Protein AF-A0A8H5C3G4-F1 (afdb_monomer_lite)

Foldseek 3Di:
DDDDPDPDDPDVLDDDDDPQDPLVVLLVCLVVLNQVSVSSLLVVCQVPNDLVSVVSLLVLLVVLLVCQPPPPDDPSSLVSNLSSLLSLLVSLVRQLPDVVSVVSVLVSCLVSVVSNLSNLCSLQPVLPPDPDDPVSPLSSLVSPLSSLSSLLSSLVSDVSNVLSLLVDLSSLLSLLCLLLDDDPNARDWNSPVQDDPDLLDADDTSSLVSNLSSCVNHVLSNLVVQVVQPNHHLLSSLVSLLRQLVCQLAVCVDPVRVPHDRLRHHLVSLLSSLSSLLSNLVNDVVSLVSNVVVLVLLSSLVSLLSNLVSLLVVLVVDDPVSLLSSLLSLLSSLVSLLSSVVSLVSCVVPPPSPVSVVSSLVSNLSSLLSSLVSDALLSLQPPDPPRSLSSLVSVLVCCVVVLVDLVRLVSSVVSVVVSVVNHDPCCVRDPPDDPVSVSVVVSVVSSVVSVVCSPPVVVVVVVVVPPDDPDD

Sequence (472 aa):
MSRSSGTTVNDPLFPRKYRMKPLEEVIRGVYRWSIDHIRELTARMRVSYSPDKLDPLMWVLDEGTKIIGLKEARSEQLDAGRAVFTLICYFSSWCFSSDAQRETVERRLISSLDSILDWAEYLAWNSTDGSTGTENNSQHSDDVGTVCMGLFQLSTRSESFAAAAALSDRFLKLSLFFWLATVGGRPLIYPSIMRHWDPTSDCMDPTTVLFGLMVPLAPSKIVELIHEGSLCLPEEFVRRTIDRMKAFGRLKSLPHLTHYPEETVENENLKCIAYTTKALMRADRELCYLFSTAQAPELFMRVLVAVNTRVMQAAQSKGQAQKGHMVDLMGSNLDAAVCVMDMINLTCDFRPVLHTCKVLQAGVLQLAGNFLSTSTPSHVLKGNDNDINSALVIIMGVLTDHSLFPKVLRPLCHEMERHIAGLPSLSQVLGPNSEEKKRLGASFRTWKAFSRYLDNTRRVSVCDNLKVSPTV

Structure (mmCIF, N/CA/C/O backbone):
data_AF-A0A8H5C3G4-F1
#
_entry.id   AF-A0A8H5C3G4-F1
#
loop_
_atom_site.group_PDB
_atom_site.id
_atom_site.type_symbol
_atom_site.label_atom_id
_atom_site.label_alt_id
_atom_site.label_comp_id
_atom_site.label_asym_id
_atom_site.label_entity_id
_atom_site.label_seq_id
_atom_site.pdbx_PDB_ins_code
_atom_site.Cartn_x
_atom_site.Cartn_y
_atom_site.Cartn_z
_atom_site.occupancy
_atom_site.B_iso_or_equiv
_atom_site.auth_seq_id
_atom_site.auth_comp_id
_atom_site.auth_asym_id
_atom_site.auth_atom_id
_atom_site.pdbx_PDB_model_num
ATOM 1 N N . MET A 1 1 ? 37.351 2.781 14.832 1.00 32.53 1 MET A N 1
ATOM 2 C CA . MET A 1 1 ? 37.730 1.822 13.771 1.00 32.53 1 MET A CA 1
ATOM 3 C C . MET A 1 1 ? 37.267 0.430 14.181 1.00 32.53 1 MET A C 1
ATOM 5 O O . MET A 1 1 ? 38.018 -0.311 14.798 1.00 32.53 1 MET A O 1
ATOM 9 N N . SER A 1 2 ? 36.006 0.102 13.909 1.00 25.34 2 SER A N 1
ATOM 10 C CA . SER A 1 2 ? 35.419 -1.219 14.146 1.00 25.34 2 SER A CA 1
ATOM 11 C C . SER A 1 2 ? 35.275 -1.922 12.798 1.00 25.34 2 SER A C 1
ATOM 13 O O . SER A 1 2 ? 34.639 -1.411 11.880 1.00 25.34 2 SER A O 1
ATOM 15 N N . ARG A 1 3 ? 35.932 -3.075 12.652 1.00 24.61 3 ARG A N 1
ATOM 16 C CA . ARG A 1 3 ? 35.806 -3.936 11.473 1.00 24.61 3 ARG A CA 1
ATOM 17 C C . ARG A 1 3 ? 34.405 -4.543 11.472 1.00 24.61 3 ARG A C 1
ATOM 19 O O . ARG A 1 3 ? 34.098 -5.352 12.341 1.00 24.61 3 ARG A O 1
ATOM 26 N N . SER A 1 4 ? 33.580 -4.170 10.498 1.00 25.20 4 SER A N 1
ATOM 27 C CA . SER A 1 4 ? 32.360 -4.904 10.176 1.00 25.20 4 SER A CA 1
ATOM 28 C C . SER A 1 4 ? 32.755 -6.280 9.640 1.00 25.20 4 SER A C 1
ATOM 30 O O . SER A 1 4 ? 33.338 -6.400 8.560 1.00 25.20 4 SER A O 1
ATOM 32 N N . SER A 1 5 ? 32.472 -7.321 10.413 1.00 25.89 5 SER A N 1
ATOM 33 C CA . SER A 1 5 ? 32.521 -8.708 9.967 1.00 25.89 5 SER A CA 1
ATOM 34 C C . SER A 1 5 ? 31.496 -8.901 8.849 1.00 25.89 5 SER A C 1
ATOM 36 O O . SER A 1 5 ? 30.301 -9.013 9.110 1.00 25.89 5 SER A O 1
ATOM 38 N N . GLY A 1 6 ? 31.964 -8.893 7.600 1.00 26.50 6 GLY A N 1
ATOM 39 C CA . GLY A 1 6 ? 31.148 -9.230 6.441 1.00 26.50 6 GLY A CA 1
ATOM 40 C C . GLY A 1 6 ? 30.734 -10.694 6.515 1.00 26.50 6 GLY A C 1
ATOM 41 O O . GLY A 1 6 ? 31.513 -11.589 6.189 1.00 26.50 6 GLY A O 1
ATOM 42 N N . THR A 1 7 ? 29.504 -10.941 6.951 1.00 27.88 7 THR A N 1
ATOM 43 C CA . THR A 1 7 ? 28.809 -12.203 6.719 1.00 27.88 7 THR A CA 1
ATOM 44 C C . THR A 1 7 ? 28.636 -12.350 5.215 1.00 27.88 7 THR A C 1
ATOM 46 O O . THR A 1 7 ? 27.894 -11.618 4.565 1.00 27.88 7 THR A O 1
ATOM 49 N N . THR A 1 8 ? 29.392 -13.276 4.636 1.00 31.16 8 THR A N 1
ATOM 50 C CA . THR A 1 8 ? 29.256 -13.609 3.226 1.00 31.16 8 THR A CA 1
ATOM 51 C C . THR A 1 8 ? 28.034 -14.496 3.047 1.00 31.16 8 THR A C 1
ATOM 53 O O . THR A 1 8 ? 28.088 -15.703 3.258 1.00 31.16 8 THR A O 1
ATOM 56 N N . VAL A 1 9 ? 26.919 -13.880 2.666 1.00 31.48 9 VAL A N 1
ATOM 57 C CA . VAL A 1 9 ? 25.774 -14.603 2.115 1.00 31.48 9 VAL A CA 1
ATOM 58 C C . VAL A 1 9 ? 26.232 -15.199 0.781 1.00 31.48 9 VAL A C 1
ATOM 60 O O . VAL A 1 9 ? 26.696 -14.472 -0.098 1.00 31.48 9 VAL A O 1
ATOM 63 N N . ASN A 1 10 ? 26.183 -16.526 0.656 1.00 32.72 10 ASN A N 1
ATOM 64 C CA . ASN A 1 10 ? 26.317 -17.201 -0.632 1.00 32.72 10 ASN A CA 1
ATOM 65 C C . ASN A 1 10 ? 25.067 -16.865 -1.447 1.00 32.72 10 ASN A C 1
ATOM 67 O O . ASN A 1 10 ? 24.034 -17.506 -1.289 1.00 32.72 10 ASN A O 1
ATOM 71 N N . ASP A 1 11 ? 25.161 -15.821 -2.262 1.00 42.44 11 ASP A N 1
ATOM 72 C CA . ASP A 1 11 ? 24.124 -15.457 -3.215 1.00 42.44 11 ASP A CA 1
ATOM 73 C C . ASP A 1 11 ? 24.263 -16.375 -4.450 1.00 42.44 11 ASP A C 1
ATOM 75 O O . ASP A 1 11 ? 25.300 -16.318 -5.126 1.00 42.44 11 ASP A O 1
ATOM 79 N N . PRO A 1 12 ? 23.285 -17.257 -4.738 1.00 41.47 12 PRO A N 1
ATOM 80 C CA . PRO A 1 12 ? 23.342 -18.188 -5.868 1.00 41.47 12 PRO A CA 1
ATOM 81 C C . PRO A 1 12 ? 23.429 -17.485 -7.233 1.00 41.47 12 PRO A C 1
ATOM 83 O O . PRO A 1 12 ? 23.732 -18.135 -8.231 1.00 41.47 12 PRO A O 1
ATOM 86 N N . LEU A 1 13 ? 23.237 -16.163 -7.287 1.00 44.22 13 LEU A N 1
ATOM 87 C CA . LEU A 1 13 ? 23.390 -15.360 -8.498 1.00 44.22 13 LEU A CA 1
ATOM 88 C C . LEU A 1 13 ? 24.847 -14.961 -8.818 1.00 44.22 13 LEU A C 1
ATOM 90 O O . LEU A 1 13 ? 25.093 -14.442 -9.908 1.00 44.22 13 LEU A O 1
ATOM 94 N N . PHE A 1 14 ? 25.830 -15.198 -7.929 1.00 52.25 14 PHE A N 1
ATOM 95 C CA . PHE A 1 14 ? 27.191 -14.651 -8.093 1.00 52.25 14 PHE A CA 1
ATOM 96 C C . PHE A 1 14 ? 28.327 -15.620 -7.683 1.00 52.25 14 PHE A C 1
ATOM 98 O O . PHE A 1 14 ? 28.771 -15.620 -6.530 1.00 52.25 14 PHE A O 1
ATOM 105 N N . PRO A 1 15 ? 28.889 -16.421 -8.613 1.00 46.81 15 PRO A N 1
ATOM 106 C CA . PRO A 1 15 ? 30.040 -17.272 -8.313 1.00 46.81 15 PRO A CA 1
ATOM 107 C C . PRO A 1 15 ? 31.342 -16.474 -8.087 1.00 46.81 15 PRO A C 1
ATOM 109 O O . PRO A 1 15 ? 31.642 -15.482 -8.749 1.00 46.81 15 PRO A O 1
ATOM 112 N N . ARG A 1 16 ? 32.156 -16.948 -7.132 1.00 45.09 16 ARG A N 1
ATOM 113 C CA . ARG A 1 16 ? 33.253 -16.217 -6.459 1.00 45.09 16 ARG A CA 1
ATOM 114 C C . ARG A 1 16 ? 34.552 -15.946 -7.243 1.00 45.09 16 ARG A C 1
ATOM 116 O O . ARG A 1 16 ? 35.503 -15.467 -6.630 1.00 45.09 16 ARG A O 1
ATOM 123 N N . LYS A 1 17 ? 34.664 -16.210 -8.549 1.00 47.72 17 LYS A N 1
ATOM 124 C CA . LYS A 1 17 ? 35.907 -15.921 -9.306 1.00 47.72 17 LYS A CA 1
ATOM 125 C C . LYS A 1 17 ? 35.638 -15.597 -10.778 1.00 47.72 17 LYS A C 1
ATOM 127 O O . LYS A 1 17 ? 35.700 -16.484 -11.620 1.00 47.72 17 LYS A O 1
ATOM 132 N N . TYR A 1 18 ? 35.439 -14.319 -11.091 1.00 54.12 18 TYR A N 1
ATOM 133 C CA . TYR A 1 18 ? 35.535 -13.807 -12.461 1.00 54.12 18 TYR A CA 1
ATOM 134 C C . TYR A 1 18 ? 36.846 -13.033 -12.637 1.00 54.12 18 TYR A C 1
ATOM 136 O O . TYR A 1 18 ? 37.191 -12.192 -11.806 1.00 54.12 18 TYR A O 1
ATOM 144 N N . ARG A 1 19 ? 37.587 -13.299 -13.724 1.00 61.09 19 ARG A N 1
ATOM 145 C CA . ARG A 1 19 ? 38.576 -12.332 -14.227 1.00 61.09 19 ARG A CA 1
ATOM 146 C C . ARG A 1 19 ? 37.783 -11.102 -14.665 1.00 61.09 19 ARG A C 1
ATOM 148 O O . ARG A 1 19 ? 36.973 -11.219 -15.576 1.00 61.09 19 ARG A O 1
ATOM 155 N N . MET A 1 20 ? 37.983 -9.964 -14.001 1.00 72.44 20 MET A N 1
ATOM 156 C CA . MET A 1 20 ? 37.251 -8.740 -14.331 1.00 72.44 20 MET A CA 1
ATOM 157 C C . MET A 1 20 ? 37.596 -8.291 -15.754 1.00 72.44 20 MET A C 1
ATOM 159 O O . MET A 1 20 ? 38.745 -7.947 -16.031 1.00 72.44 20 MET A O 1
ATOM 163 N N . LYS A 1 21 ? 36.602 -8.289 -16.648 1.00 84.00 21 LYS A N 1
ATOM 164 C CA . LYS A 1 21 ? 36.733 -7.751 -18.011 1.00 84.00 21 LYS A CA 1
ATOM 165 C C . LYS A 1 21 ? 36.918 -6.217 -17.995 1.00 84.00 21 LYS A C 1
ATOM 167 O O . LYS A 1 21 ? 36.548 -5.568 -17.012 1.00 84.00 21 LYS A O 1
ATOM 172 N N . PRO A 1 22 ? 37.448 -5.568 -19.038 1.00 91.25 22 PRO A N 1
ATOM 173 C CA . PRO A 1 22 ? 37.354 -4.110 -19.170 1.00 91.25 22 PRO A CA 1
ATOM 174 C C . PRO A 1 22 ? 35.890 -3.640 -19.109 1.00 91.25 22 PRO A C 1
ATOM 176 O O . PRO A 1 22 ? 35.000 -4.334 -19.603 1.00 91.25 22 PRO A O 1
ATOM 179 N N . LEU A 1 23 ? 35.608 -2.490 -18.485 1.00 87.88 23 LEU A N 1
ATOM 180 C CA . LEU A 1 23 ? 34.224 -2.012 -18.320 1.00 87.88 23 LEU A CA 1
ATOM 181 C C . LEU A 1 23 ? 33.543 -1.786 -19.678 1.00 87.88 23 LEU A C 1
ATOM 183 O O . LEU A 1 23 ? 32.371 -2.104 -19.839 1.00 87.88 23 LEU A O 1
ATOM 187 N N . GLU A 1 24 ? 34.293 -1.324 -20.670 1.00 92.06 24 GLU A N 1
ATOM 188 C CA . GLU A 1 24 ? 33.834 -1.086 -22.037 1.00 92.06 24 GLU A CA 1
ATOM 189 C C . GLU A 1 24 ? 33.456 -2.390 -22.756 1.00 92.06 24 GLU A C 1
ATOM 191 O O . GLU A 1 24 ? 32.573 -2.409 -23.614 1.00 92.06 24 GLU A O 1
ATOM 196 N N . GLU A 1 25 ? 34.118 -3.505 -22.431 1.00 93.94 25 GLU A N 1
ATOM 197 C CA . GLU A 1 25 ? 33.727 -4.829 -22.924 1.00 93.94 25 GLU A CA 1
ATOM 198 C C . GLU A 1 25 ? 32.403 -5.266 -22.299 1.00 93.94 25 GLU A C 1
ATOM 200 O O . GLU A 1 25 ? 31.503 -5.693 -23.021 1.00 93.94 25 GLU A O 1
ATOM 205 N N . VAL A 1 26 ? 32.258 -5.077 -20.984 1.00 92.31 26 VAL A N 1
ATOM 206 C CA . VAL A 1 26 ? 31.018 -5.389 -20.264 1.00 92.31 26 VAL A CA 1
ATOM 207 C C . VAL A 1 26 ? 29.849 -4.581 -20.819 1.00 92.31 26 VAL A C 1
ATOM 209 O O . VAL A 1 26 ? 28.837 -5.160 -21.201 1.00 92.31 26 VAL A O 1
ATOM 212 N N . ILE A 1 27 ? 30.008 -3.264 -20.960 1.00 93.25 27 ILE A N 1
ATOM 213 C CA . ILE A 1 27 ? 28.975 -2.373 -21.501 1.00 93.25 27 ILE A CA 1
ATOM 214 C C . ILE A 1 27 ? 28.571 -2.785 -22.926 1.00 93.25 27 ILE A C 1
ATOM 216 O O . ILE A 1 27 ? 27.384 -2.917 -23.214 1.00 93.25 27 ILE A O 1
ATOM 220 N N . ARG A 1 28 ? 29.533 -3.068 -23.818 1.00 94.31 28 ARG A N 1
ATOM 221 C CA . ARG A 1 28 ? 29.223 -3.565 -25.175 1.00 94.31 28 ARG A CA 1
ATOM 222 C C . ARG A 1 28 ? 28.497 -4.909 -25.159 1.00 94.31 28 ARG A C 1
ATOM 224 O O . ARG A 1 28 ? 27.674 -5.155 -26.035 1.00 94.31 28 ARG A O 1
ATOM 231 N N . GLY A 1 29 ? 28.806 -5.774 -24.196 1.00 92.94 29 GLY A N 1
ATOM 232 C CA . GLY A 1 29 ? 28.099 -7.034 -23.991 1.00 92.94 29 GLY A CA 1
ATOM 233 C C . GLY A 1 29 ? 26.641 -6.833 -23.572 1.00 92.94 29 GLY A C 1
ATOM 234 O O . GLY A 1 29 ? 25.768 -7.532 -24.083 1.00 92.94 29 GLY A O 1
ATOM 235 N N . VAL A 1 30 ? 26.363 -5.843 -22.716 1.00 92.56 30 VAL A N 1
ATOM 236 C CA . VAL A 1 30 ? 24.992 -5.468 -22.320 1.00 92.56 30 VAL A CA 1
ATOM 237 C C . VAL A 1 30 ? 24.184 -4.978 -23.522 1.00 92.56 30 VAL A C 1
ATOM 239 O O . VAL A 1 30 ? 23.095 -5.490 -23.760 1.00 92.56 30 VAL A O 1
ATOM 242 N N . TYR A 1 31 ? 24.758 -4.112 -24.366 1.00 93.44 31 TYR A N 1
ATOM 243 C CA . TYR A 1 31 ? 24.132 -3.676 -25.627 1.00 93.44 31 TYR A CA 1
ATOM 244 C C . TYR A 1 31 ? 23.891 -4.812 -26.642 1.00 93.44 31 TYR A C 1
ATOM 246 O O . TYR A 1 31 ? 23.221 -4.633 -27.656 1.00 93.44 31 TYR A O 1
ATOM 254 N N . ARG A 1 32 ? 24.448 -6.000 -26.393 1.00 92.19 32 ARG A N 1
ATOM 255 C CA . ARG A 1 32 ? 24.221 -7.221 -27.176 1.00 92.19 32 ARG A CA 1
ATOM 256 C C . ARG A 1 32 ? 23.333 -8.227 -26.447 1.00 92.19 32 ARG A C 1
ATOM 258 O O . ARG A 1 32 ? 23.348 -9.395 -26.818 1.00 92.19 32 ARG A O 1
ATOM 265 N N . TRP A 1 33 ? 22.590 -7.796 -25.426 1.00 90.31 33 TRP A N 1
ATOM 266 C CA . TRP A 1 33 ? 21.663 -8.635 -24.657 1.00 90.31 33 TRP A CA 1
ATOM 267 C C . TRP A 1 33 ? 22.334 -9.782 -23.888 1.00 90.31 33 TRP A C 1
ATOM 269 O O . TRP A 1 33 ? 21.699 -10.773 -23.544 1.00 90.31 33 TRP A O 1
ATOM 279 N N . SER A 1 34 ? 23.633 -9.686 -23.598 1.00 92.75 34 SER A N 1
ATOM 280 C CA . SER A 1 34 ? 24.336 -10.776 -22.925 1.00 92.75 34 SER A CA 1
ATOM 281 C C . SER A 1 34 ? 24.089 -10.770 -21.414 1.00 92.75 34 SER A C 1
ATOM 283 O O . SER A 1 34 ? 24.581 -9.895 -20.699 1.00 92.75 34 SER A O 1
ATOM 285 N N . ILE A 1 35 ? 23.394 -11.801 -20.920 1.00 88.50 35 ILE A N 1
ATOM 286 C CA . ILE A 1 35 ? 23.049 -11.983 -19.498 1.00 88.50 35 ILE A CA 1
ATOM 287 C C . ILE A 1 35 ? 24.288 -11.971 -18.595 1.00 88.50 35 ILE A C 1
ATOM 289 O O . ILE A 1 35 ? 24.273 -11.337 -17.541 1.00 88.50 35 ILE A O 1
ATOM 293 N N . ASP A 1 36 ? 25.379 -12.622 -19.001 1.00 89.50 36 ASP A N 1
ATOM 294 C CA . ASP A 1 36 ? 26.609 -12.650 -18.201 1.00 89.50 36 ASP A CA 1
ATOM 295 C C . ASP A 1 36 ? 27.210 -11.253 -18.030 1.00 89.50 36 ASP A C 1
ATOM 297 O O . ASP A 1 36 ? 27.649 -10.890 -16.938 1.00 89.50 36 ASP A O 1
ATOM 301 N N . HIS A 1 37 ? 27.175 -10.435 -19.085 1.00 92.81 37 HIS A N 1
ATOM 302 C CA . HIS A 1 37 ? 27.647 -9.055 -19.012 1.00 92.81 37 HIS A CA 1
ATOM 303 C C . HIS A 1 37 ? 26.687 -8.166 -18.212 1.00 92.81 37 HIS A C 1
ATOM 305 O O . HIS A 1 37 ? 27.154 -7.295 -17.485 1.00 92.81 37 HIS A O 1
ATOM 311 N N . ILE A 1 38 ? 25.373 -8.412 -18.275 1.00 90.69 38 ILE A N 1
ATOM 312 C CA . ILE A 1 38 ? 24.379 -7.740 -17.421 1.00 90.69 38 ILE A CA 1
ATOM 313 C C . ILE A 1 38 ? 24.671 -8.037 -15.943 1.00 90.69 38 ILE A C 1
ATOM 315 O O . ILE A 1 38 ? 24.836 -7.111 -15.149 1.00 90.69 38 ILE A O 1
ATOM 319 N N . ARG A 1 39 ? 24.835 -9.315 -15.578 1.00 88.38 39 ARG A N 1
ATOM 320 C CA . ARG A 1 39 ? 25.177 -9.740 -14.208 1.00 88.38 39 ARG A CA 1
ATOM 321 C C . ARG A 1 39 ? 26.495 -9.131 -13.732 1.00 88.38 39 ARG A C 1
ATOM 323 O O . ARG A 1 39 ? 26.582 -8.647 -12.602 1.00 88.38 39 ARG A O 1
ATOM 330 N N . GLU A 1 40 ? 27.517 -9.130 -14.588 1.00 89.38 40 GLU A N 1
ATOM 331 C CA . GLU A 1 40 ? 28.815 -8.531 -14.276 1.00 89.38 40 GLU A CA 1
ATOM 332 C C . GLU A 1 40 ? 28.719 -7.008 -14.094 1.00 89.38 40 GLU A C 1
ATOM 334 O O . GLU A 1 40 ? 29.302 -6.472 -13.146 1.00 89.38 40 GLU A O 1
ATOM 339 N N . LEU A 1 41 ? 27.962 -6.304 -14.946 1.00 89.00 41 LEU A N 1
ATOM 340 C CA . LEU A 1 41 ? 27.734 -4.865 -14.811 1.00 89.00 41 LEU A CA 1
ATOM 341 C C . LEU A 1 41 ? 27.049 -4.552 -13.482 1.00 89.00 41 LEU A C 1
ATOM 343 O O . LEU A 1 41 ? 27.514 -3.681 -12.747 1.00 89.00 41 LEU A O 1
ATOM 347 N N . THR A 1 42 ? 26.018 -5.311 -13.113 1.00 85.06 42 THR A N 1
ATOM 348 C CA . THR A 1 42 ? 25.322 -5.117 -11.839 1.00 85.06 42 THR A CA 1
ATOM 349 C C . THR A 1 42 ? 26.222 -5.368 -10.634 1.00 85.06 42 THR A C 1
ATOM 351 O O . THR A 1 42 ? 26.236 -4.560 -9.702 1.00 85.06 42 THR A O 1
ATOM 354 N N . ALA A 1 43 ? 27.038 -6.427 -10.657 1.00 84.06 43 ALA A N 1
ATOM 355 C CA . ALA A 1 43 ? 28.008 -6.680 -9.593 1.00 84.06 43 ALA A CA 1
ATOM 356 C C . ALA A 1 43 ? 28.973 -5.492 -9.413 1.00 84.06 43 ALA A C 1
ATOM 358 O O . ALA A 1 43 ? 29.284 -5.104 -8.285 1.00 84.06 43 ALA A O 1
ATOM 359 N N . ARG A 1 44 ? 29.400 -4.857 -10.515 1.00 86.06 44 ARG A N 1
ATOM 360 C CA . ARG A 1 44 ? 30.242 -3.648 -10.474 1.00 86.06 44 ARG A CA 1
ATOM 361 C C . ARG A 1 44 ? 29.499 -2.428 -9.946 1.00 86.06 44 ARG A C 1
ATOM 363 O O . ARG A 1 44 ? 30.100 -1.661 -9.194 1.00 86.06 44 ARG A O 1
ATOM 370 N N . MET A 1 45 ? 28.233 -2.243 -10.322 1.00 82.69 45 MET A N 1
ATOM 371 C CA . MET A 1 45 ? 27.397 -1.136 -9.840 1.00 82.69 45 MET A CA 1
ATOM 372 C C . MET A 1 45 ? 27.174 -1.202 -8.330 1.00 82.69 45 MET A C 1
ATOM 374 O O . MET A 1 45 ? 27.240 -0.170 -7.671 1.00 82.69 45 MET A O 1
ATOM 378 N N . ARG A 1 46 ? 27.008 -2.408 -7.772 1.00 78.25 46 ARG A N 1
ATOM 379 C CA . ARG A 1 46 ? 26.878 -2.622 -6.322 1.00 78.25 46 ARG A CA 1
ATOM 380 C C . ARG A 1 46 ? 28.128 -2.202 -5.541 1.00 78.25 46 ARG A C 1
ATOM 382 O O . ARG A 1 46 ? 28.016 -1.750 -4.407 1.00 78.25 46 ARG A O 1
ATOM 389 N N . VAL A 1 47 ? 29.314 -2.367 -6.130 1.00 80.81 47 VAL A N 1
ATOM 390 C CA . VAL A 1 47 ? 30.594 -1.980 -5.506 1.00 80.81 47 VAL A CA 1
ATOM 391 C C . VAL A 1 47 ? 30.915 -0.504 -5.745 1.00 80.81 47 VAL A C 1
ATOM 393 O O . VAL A 1 47 ? 31.448 0.168 -4.868 1.00 80.81 47 VAL A O 1
ATOM 396 N N . SER A 1 48 ? 30.622 -0.001 -6.945 1.00 79.56 48 SER A N 1
ATOM 397 C CA . SER A 1 48 ? 30.928 1.365 -7.366 1.00 79.56 48 SER A CA 1
ATOM 398 C C . SER A 1 48 ? 29.862 1.855 -8.342 1.00 79.56 48 SER A C 1
ATOM 400 O O . SER A 1 48 ? 29.882 1.525 -9.532 1.00 79.56 48 SER A O 1
ATOM 402 N N . TYR A 1 49 ? 28.920 2.652 -7.852 1.00 78.81 49 TYR A N 1
ATOM 403 C CA . TYR A 1 49 ? 27.907 3.236 -8.718 1.00 78.81 49 TYR A CA 1
ATOM 404 C C . TYR A 1 49 ? 28.489 4.383 -9.563 1.00 78.81 49 TYR A C 1
ATOM 406 O O . TYR A 1 49 ? 29.279 5.193 -9.077 1.00 78.81 49 TYR A O 1
ATOM 414 N N . SER A 1 50 ? 28.090 4.444 -10.834 1.00 78.25 50 SER A N 1
ATOM 415 C CA . SER A 1 50 ? 28.264 5.609 -11.705 1.00 78.25 50 SER A CA 1
ATOM 416 C C . SER A 1 50 ? 27.110 5.673 -12.717 1.00 78.25 50 SER A C 1
ATOM 418 O O . SER A 1 50 ? 26.659 4.610 -13.156 1.00 78.25 50 SER A O 1
ATOM 420 N N . PRO A 1 51 ? 26.652 6.875 -13.118 1.00 76.56 51 PRO A N 1
ATOM 421 C CA . PRO A 1 51 ? 25.582 7.030 -14.110 1.00 76.56 51 PRO A CA 1
ATOM 422 C C . PRO A 1 51 ? 25.830 6.264 -15.418 1.00 76.56 51 PRO A C 1
ATOM 424 O O . PRO A 1 51 ? 24.928 5.594 -15.909 1.00 76.56 51 PRO A O 1
ATOM 427 N N . ASP A 1 52 ? 27.074 6.229 -15.905 1.00 80.50 52 ASP A N 1
ATOM 428 C CA . ASP A 1 52 ? 27.449 5.526 -17.147 1.00 80.50 52 ASP A CA 1
ATOM 429 C C . ASP A 1 52 ? 27.190 4.010 -17.120 1.00 80.50 52 ASP A C 1
ATOM 431 O O . ASP A 1 52 ? 27.166 3.354 -18.159 1.00 80.50 52 ASP A O 1
ATOM 435 N N . LYS A 1 53 ? 27.026 3.421 -15.928 1.00 85.75 53 LYS A N 1
ATOM 436 C CA . LYS A 1 53 ? 26.691 2.000 -15.769 1.00 85.75 53 LYS A CA 1
ATOM 437 C C . LYS A 1 53 ? 25.178 1.761 -15.759 1.00 85.75 53 LYS A C 1
ATOM 439 O O . LYS A 1 53 ? 24.760 0.629 -15.972 1.00 85.75 53 LYS A O 1
ATOM 444 N N . LEU A 1 54 ? 24.372 2.795 -15.506 1.00 86.25 54 LEU A N 1
ATOM 445 C CA . LEU A 1 54 ? 22.911 2.720 -15.534 1.00 86.25 54 LEU A CA 1
ATOM 446 C C . LEU A 1 54 ? 22.382 2.795 -16.966 1.00 86.25 54 LEU A C 1
ATOM 448 O O . LEU A 1 54 ? 21.503 2.017 -17.321 1.00 86.25 54 LEU A O 1
ATOM 452 N N . ASP A 1 55 ? 22.951 3.673 -17.794 1.00 88.19 55 ASP A N 1
ATOM 453 C CA . ASP A 1 55 ? 22.485 3.905 -19.167 1.00 88.19 55 ASP A CA 1
ATOM 454 C C . ASP A 1 55 ? 22.392 2.612 -20.017 1.00 88.19 55 ASP A C 1
ATOM 456 O O . ASP A 1 55 ? 21.361 2.414 -20.660 1.00 88.19 55 ASP A O 1
ATOM 460 N N . PRO A 1 56 ? 23.353 1.662 -19.975 1.00 90.75 56 PRO A N 1
ATOM 461 C CA . PRO A 1 56 ? 23.222 0.389 -20.691 1.00 90.75 56 PRO A CA 1
ATOM 462 C C . PRO A 1 56 ? 22.064 -0.486 -20.193 1.00 90.75 56 PRO A C 1
ATOM 464 O O . PRO A 1 56 ? 21.479 -1.222 -20.979 1.00 90.75 56 PRO A O 1
ATOM 467 N N . LEU A 1 57 ? 21.725 -0.425 -18.899 1.00 89.94 57 LEU A N 1
ATOM 468 C CA . LEU A 1 57 ? 20.589 -1.165 -18.341 1.00 89.94 57 LEU A CA 1
ATOM 469 C C . LEU A 1 57 ? 19.260 -0.514 -18.741 1.00 89.94 57 LEU A C 1
ATOM 471 O O . LEU A 1 57 ? 18.332 -1.224 -19.116 1.00 89.94 57 LEU A O 1
ATOM 475 N N . MET A 1 58 ? 19.181 0.821 -18.719 1.00 89.62 58 MET A N 1
ATOM 476 C CA . MET A 1 58 ? 18.003 1.548 -19.214 1.00 89.62 58 MET A CA 1
ATOM 477 C C . MET A 1 58 ? 17.780 1.264 -20.700 1.00 89.62 58 MET A C 1
ATOM 479 O O . MET A 1 58 ? 16.669 0.937 -21.095 1.00 89.62 58 MET A O 1
ATOM 483 N N . TRP A 1 59 ? 18.850 1.233 -21.499 1.00 91.56 59 TRP A N 1
ATOM 484 C CA . TRP A 1 59 ? 18.762 0.852 -22.907 1.00 91.56 59 TRP A CA 1
ATOM 485 C C . TRP A 1 59 ? 18.195 -0.558 -23.113 1.00 91.56 59 TRP A C 1
ATOM 487 O O . TRP A 1 59 ? 17.385 -0.753 -24.012 1.00 91.56 59 TRP A O 1
ATOM 497 N N . VAL A 1 60 ? 18.581 -1.543 -22.290 1.00 89.50 60 VAL A N 1
ATOM 498 C CA . VAL A 1 60 ? 18.014 -2.902 -22.387 1.00 89.50 60 VAL A CA 1
ATOM 499 C C . VAL A 1 60 ? 16.518 -2.897 -22.072 1.00 89.50 60 VAL A C 1
ATOM 501 O O . VAL A 1 60 ? 15.766 -3.600 -22.743 1.00 89.50 60 VAL A O 1
ATOM 504 N N . LEU A 1 61 ? 16.064 -2.107 -21.094 1.00 87.06 61 LEU A N 1
ATOM 505 C CA . LEU A 1 61 ? 14.627 -1.953 -20.869 1.00 87.06 61 LEU A CA 1
ATOM 506 C C . LEU A 1 61 ? 13.940 -1.322 -22.083 1.00 87.06 61 LEU A C 1
ATOM 508 O O . LEU A 1 61 ? 12.985 -1.906 -22.590 1.00 87.06 61 LEU A O 1
ATOM 512 N N . ASP A 1 62 ? 14.449 -0.181 -22.547 1.00 87.69 62 ASP A N 1
ATOM 513 C CA . ASP A 1 62 ? 13.836 0.658 -23.583 1.00 87.69 62 ASP A CA 1
ATOM 514 C C . ASP A 1 62 ? 13.837 0.011 -24.972 1.00 87.69 62 ASP A C 1
ATOM 516 O O . ASP A 1 62 ? 12.876 0.139 -25.722 1.00 87.69 62 ASP A O 1
ATOM 520 N N . GLU A 1 63 ? 14.896 -0.700 -25.356 1.00 87.56 63 GLU A N 1
ATOM 521 C CA . GLU A 1 63 ? 14.872 -1.511 -26.580 1.00 87.56 63 GLU A CA 1
ATOM 522 C C . GLU A 1 63 ? 14.070 -2.799 -26.386 1.00 87.56 63 GLU A C 1
ATOM 524 O O . GLU A 1 63 ? 13.545 -3.363 -27.345 1.00 87.56 63 GLU A O 1
ATOM 529 N N . GLY A 1 64 ? 13.955 -3.255 -25.140 1.00 78.50 64 GLY A N 1
ATOM 530 C CA . GLY A 1 64 ? 13.184 -4.428 -24.754 1.00 78.50 64 GLY A CA 1
ATOM 531 C C . GLY A 1 64 ? 11.699 -4.268 -25.001 1.00 78.50 64 GLY A C 1
ATOM 532 O O . GLY A 1 64 ? 11.059 -5.191 -25.494 1.00 78.50 64 GLY A O 1
ATOM 533 N N . THR A 1 65 ? 11.160 -3.080 -24.752 1.00 79.81 65 THR A N 1
ATOM 534 C CA . THR A 1 65 ? 9.748 -2.782 -25.025 1.00 79.81 65 THR A CA 1
ATOM 535 C C . THR A 1 65 ? 9.379 -3.002 -26.485 1.00 79.81 65 THR A C 1
ATOM 537 O O . THR A 1 65 ? 8.322 -3.550 -26.784 1.00 79.81 65 THR A O 1
ATOM 540 N N . LYS A 1 66 ? 10.286 -2.670 -27.411 1.00 83.81 66 LYS A N 1
ATOM 541 C CA . LYS A 1 66 ? 10.060 -2.799 -28.857 1.00 83.81 66 LYS A CA 1
ATOM 542 C C . LYS A 1 66 ? 9.944 -4.247 -29.319 1.00 83.81 66 LYS A C 1
ATOM 544 O O . LYS A 1 66 ? 9.451 -4.486 -30.418 1.00 83.81 66 LYS A O 1
ATOM 549 N N . ILE A 1 67 ? 10.427 -5.196 -28.517 1.00 77.62 67 ILE A N 1
ATOM 550 C CA . ILE A 1 67 ? 10.388 -6.628 -28.828 1.00 77.62 67 ILE A CA 1
ATOM 551 C C . ILE A 1 67 ? 9.348 -7.395 -28.003 1.00 77.62 67 ILE A C 1
ATOM 553 O O . ILE A 1 67 ? 9.033 -8.535 -28.346 1.00 77.62 67 ILE A O 1
ATOM 557 N N . ILE A 1 68 ? 8.778 -6.789 -26.954 1.00 75.12 68 ILE A N 1
ATOM 558 C CA . ILE A 1 68 ? 7.690 -7.386 -26.173 1.00 75.12 68 ILE A CA 1
ATOM 559 C C . ILE A 1 68 ? 6.484 -7.651 -27.088 1.00 75.12 68 ILE A C 1
ATOM 561 O O . ILE A 1 68 ? 6.027 -6.781 -27.824 1.00 75.12 68 ILE A O 1
ATOM 565 N N . GLY A 1 69 ? 5.966 -8.882 -27.056 1.00 63.84 69 GLY A N 1
ATOM 566 C CA . GLY A 1 69 ? 4.801 -9.291 -27.852 1.00 63.84 69 GLY A CA 1
ATOM 567 C C . GLY A 1 69 ? 5.095 -9.607 -29.324 1.00 63.84 69 GLY A C 1
ATOM 568 O O . GLY A 1 69 ? 4.200 -10.070 -30.036 1.00 63.84 69 GLY A O 1
ATOM 569 N N . LEU A 1 70 ? 6.336 -9.436 -29.794 1.00 71.62 70 LEU A N 1
ATOM 570 C CA . LEU A 1 70 ? 6.732 -9.905 -31.120 1.00 71.62 70 LEU A CA 1
ATOM 571 C C . LEU A 1 70 ? 6.947 -11.422 -31.103 1.00 71.62 70 LEU A C 1
ATOM 573 O O . LEU A 1 70 ? 7.735 -11.941 -30.315 1.00 71.62 70 LEU A O 1
ATOM 577 N N . LYS A 1 71 ? 6.317 -12.138 -32.044 1.00 62.38 71 LYS A N 1
ATOM 578 C CA . LYS A 1 71 ? 6.525 -13.590 -32.233 1.00 62.38 71 LYS A CA 1
ATOM 579 C C . LYS A 1 71 ? 7.983 -13.965 -32.535 1.00 62.38 71 LYS A C 1
ATOM 581 O O . LYS A 1 71 ? 8.362 -15.115 -32.357 1.00 62.38 71 LYS A O 1
ATOM 586 N N . GLU A 1 72 ? 8.773 -13.008 -33.014 1.00 64.25 72 GLU A N 1
ATOM 587 C CA . GLU A 1 72 ? 10.166 -13.190 -33.439 1.00 64.25 72 GLU A CA 1
ATOM 588 C C . GLU A 1 72 ? 11.191 -12.806 -32.358 1.00 64.25 72 GLU A C 1
ATOM 590 O O . GLU A 1 72 ? 12.397 -12.903 -32.599 1.00 64.25 72 GLU A O 1
ATOM 595 N N . ALA A 1 73 ? 10.746 -12.370 -31.172 1.00 72.00 73 ALA A N 1
ATOM 596 C CA . ALA A 1 73 ? 11.653 -12.043 -30.077 1.00 72.00 73 ALA A CA 1
ATOM 597 C C . ALA A 1 73 ? 12.475 -13.279 -29.680 1.00 72.00 73 ALA A C 1
ATOM 599 O O . ALA A 1 73 ? 11.932 -14.352 -29.404 1.00 72.00 73 ALA A O 1
ATOM 600 N N . ARG A 1 74 ? 13.807 -13.147 -29.650 1.00 77.75 74 ARG A N 1
ATOM 601 C CA . ARG A 1 74 ? 14.678 -14.257 -29.243 1.00 77.75 74 ARG A CA 1
ATOM 602 C C . ARG A 1 74 ? 14.554 -14.468 -27.736 1.00 77.75 74 ARG A C 1
ATOM 604 O O . ARG A 1 74 ? 14.595 -13.494 -26.987 1.00 77.75 74 ARG A O 1
ATOM 611 N N . SER A 1 75 ? 14.508 -15.730 -27.296 1.00 79.56 75 SER A N 1
ATOM 612 C CA . SER A 1 75 ? 14.474 -16.095 -25.864 1.00 79.56 75 SER A CA 1
ATOM 613 C C . SER A 1 75 ? 15.543 -15.357 -25.059 1.00 79.56 75 SER A C 1
ATOM 615 O O . SER A 1 75 ? 15.244 -14.774 -24.028 1.00 79.56 75 SER A O 1
ATOM 617 N N . GLU A 1 76 ? 16.765 -15.271 -25.593 1.00 80.38 76 GLU A N 1
ATOM 618 C CA . GLU A 1 76 ? 17.890 -14.586 -24.944 1.00 80.38 76 GLU A CA 1
ATOM 619 C C . GLU A 1 76 ? 17.614 -13.103 -24.653 1.00 80.38 76 GLU A C 1
ATOM 621 O O . GLU A 1 76 ? 18.049 -12.583 -23.628 1.00 80.38 76 GLU A O 1
ATOM 626 N N . GLN A 1 77 ? 16.883 -12.412 -25.535 1.00 81.12 77 GLN A N 1
ATOM 627 C CA . GLN A 1 77 ? 16.547 -11.000 -25.347 1.00 81.12 77 GLN A CA 1
ATOM 628 C C . GLN A 1 77 ? 15.467 -10.832 -24.274 1.00 81.12 77 GLN A C 1
ATOM 630 O O . GLN A 1 77 ? 15.551 -9.922 -23.450 1.00 81.12 77 GLN A O 1
ATOM 635 N N . LEU A 1 78 ? 14.491 -11.743 -24.242 1.00 81.50 78 LEU A N 1
ATOM 636 C CA . LEU A 1 78 ? 13.457 -11.775 -23.207 1.00 81.50 78 LEU A CA 1
ATOM 637 C C . LEU A 1 78 ? 14.055 -12.094 -21.830 1.00 81.50 78 LEU A C 1
ATOM 639 O O . LEU A 1 78 ? 13.723 -11.428 -20.851 1.00 81.50 78 LEU A O 1
ATOM 643 N N . ASP A 1 79 ? 14.986 -13.046 -21.766 1.00 82.75 79 ASP A N 1
ATOM 644 C CA . ASP A 1 79 ? 15.692 -13.423 -20.539 1.00 82.75 79 ASP A CA 1
ATOM 645 C C . ASP A 1 79 ? 16.578 -12.283 -20.021 1.00 82.75 79 ASP A C 1
ATOM 647 O O . ASP A 1 79 ? 16.613 -12.004 -18.821 1.00 82.75 79 ASP A O 1
ATOM 651 N N . ALA A 1 80 ? 17.271 -11.583 -20.921 1.00 84.44 80 ALA A N 1
ATOM 652 C CA . ALA A 1 80 ? 18.069 -10.414 -20.574 1.00 84.44 80 ALA A CA 1
ATOM 653 C C . ALA A 1 80 ? 17.205 -9.233 -20.106 1.00 84.44 80 ALA A C 1
ATOM 655 O O . ALA A 1 80 ? 17.539 -8.613 -19.097 1.00 84.44 80 ALA A O 1
ATOM 656 N N . GLY A 1 81 ? 16.083 -8.951 -20.772 1.00 84.62 81 GLY A N 1
ATOM 657 C CA . GLY A 1 81 ? 15.143 -7.917 -20.339 1.00 84.62 81 GLY A CA 1
ATOM 658 C C . GLY A 1 81 ? 14.511 -8.228 -18.980 1.00 84.62 81 GLY A C 1
ATOM 659 O O . GLY A 1 81 ? 14.532 -7.382 -18.086 1.00 84.62 81 GLY A O 1
ATOM 660 N N . ARG A 1 82 ? 14.080 -9.480 -18.764 1.00 84.19 82 ARG A N 1
ATOM 661 C CA . ARG A 1 82 ? 13.627 -9.979 -17.455 1.00 84.19 82 ARG A CA 1
ATOM 662 C C . ARG A 1 82 ? 14.707 -9.796 -16.392 1.00 84.19 82 ARG A C 1
ATOM 664 O O . ARG A 1 82 ? 14.424 -9.253 -15.328 1.00 84.19 82 ARG A O 1
ATOM 671 N N . ALA A 1 83 ? 15.946 -10.197 -16.683 1.00 84.50 83 ALA A N 1
ATOM 672 C CA . ALA A 1 83 ? 17.060 -10.031 -15.757 1.00 84.50 83 ALA A CA 1
ATOM 673 C C . ALA A 1 83 ? 17.270 -8.554 -15.401 1.00 84.50 83 ALA A C 1
ATOM 675 O O . ALA A 1 83 ? 17.374 -8.230 -14.223 1.00 84.50 83 ALA A O 1
ATOM 676 N N . VAL A 1 84 ? 17.288 -7.648 -16.383 1.00 85.81 84 VAL A N 1
ATOM 677 C CA . VAL A 1 84 ? 17.439 -6.207 -16.132 1.00 85.81 84 VAL A CA 1
ATOM 678 C C . VAL A 1 84 ? 16.287 -5.653 -15.302 1.00 85.81 84 VAL A C 1
ATOM 680 O O . VAL A 1 84 ? 16.548 -4.934 -14.339 1.00 85.81 84 VAL A O 1
ATOM 683 N N . PHE A 1 85 ? 15.043 -6.029 -15.598 1.00 84.69 85 PHE A N 1
ATOM 684 C CA . PHE A 1 85 ? 13.891 -5.631 -14.794 1.00 84.69 85 PHE A CA 1
ATOM 685 C C . PHE A 1 85 ? 14.050 -6.083 -13.333 1.00 84.69 85 PHE A C 1
ATOM 687 O O . PHE A 1 85 ? 13.985 -5.259 -12.419 1.00 84.69 85 PHE A O 1
ATOM 694 N N . THR A 1 86 ? 14.368 -7.362 -13.097 1.00 81.44 86 THR A N 1
ATOM 695 C CA . THR A 1 86 ? 14.651 -7.886 -11.752 1.00 81.44 86 THR A CA 1
ATOM 696 C C . THR A 1 86 ? 15.782 -7.112 -11.074 1.00 81.44 86 THR A C 1
ATOM 698 O O . THR A 1 86 ? 15.695 -6.790 -9.893 1.00 81.44 86 THR A O 1
ATOM 701 N N . LEU A 1 87 ? 16.843 -6.760 -11.800 1.00 82.12 87 LEU A N 1
ATOM 702 C CA . LEU A 1 87 ? 17.981 -6.020 -11.244 1.00 82.12 87 LEU A CA 1
ATOM 703 C C . LEU A 1 87 ? 17.610 -4.580 -10.874 1.00 82.12 87 LEU A C 1
ATOM 705 O O . LEU A 1 87 ? 18.085 -4.076 -9.856 1.00 82.12 87 LEU A O 1
ATOM 709 N N . ILE A 1 88 ? 16.733 -3.940 -11.649 1.00 77.06 88 ILE A N 1
ATOM 710 C CA . ILE A 1 88 ? 16.204 -2.603 -11.355 1.00 77.06 88 ILE A CA 1
ATOM 711 C C . ILE A 1 88 ? 15.377 -2.610 -10.070 1.00 77.06 88 ILE A C 1
ATOM 713 O O . ILE A 1 88 ? 15.448 -1.649 -9.305 1.00 77.06 88 ILE A O 1
ATOM 717 N N . CYS A 1 89 ? 14.705 -3.724 -9.764 1.00 71.69 89 CYS A N 1
ATOM 718 C CA . CYS A 1 89 ? 14.030 -3.904 -8.482 1.00 71.69 89 CYS A CA 1
ATOM 719 C C . CYS A 1 89 ? 15.024 -3.732 -7.321 1.00 71.69 89 CYS A C 1
ATOM 721 O O . CYS A 1 89 ? 14.781 -2.939 -6.420 1.00 71.69 89 CYS A O 1
ATOM 723 N N . TYR A 1 90 ? 16.194 -4.379 -7.386 1.00 71.88 90 TYR A N 1
ATOM 724 C CA . TYR A 1 90 ? 17.231 -4.315 -6.340 1.00 71.88 90 TYR A CA 1
ATOM 725 C C . TYR A 1 90 ? 18.065 -3.025 -6.338 1.00 71.88 90 TYR A C 1
ATOM 727 O O . TYR A 1 90 ? 18.741 -2.717 -5.348 1.00 71.88 90 TYR A O 1
ATOM 735 N N . PHE A 1 91 ? 18.009 -2.256 -7.424 1.00 69.38 91 PHE A N 1
ATOM 736 C CA . PHE A 1 91 ? 18.806 -1.052 -7.655 1.00 69.38 91 PHE A CA 1
ATOM 737 C C . PHE A 1 91 ? 18.607 0.030 -6.590 1.00 69.38 91 PHE A C 1
ATOM 739 O O . PHE A 1 91 ? 19.538 0.750 -6.214 1.00 69.38 91 PHE A O 1
ATOM 746 N N . SER A 1 92 ? 17.387 0.086 -6.056 1.00 63.50 92 SER A N 1
ATOM 747 C CA . SER A 1 92 ? 16.961 1.013 -5.010 1.00 63.50 92 SER A CA 1
ATOM 748 C C . SER A 1 92 ? 17.796 0.908 -3.722 1.00 63.50 92 SER A C 1
ATOM 750 O O . SER A 1 92 ? 17.989 1.891 -3.008 1.00 63.50 92 SER A O 1
ATOM 752 N N . SER A 1 93 ? 18.363 -0.269 -3.449 1.00 64.69 93 SER A N 1
ATOM 753 C CA . SER A 1 93 ? 19.137 -0.534 -2.235 1.00 64.69 93 SER A CA 1
ATOM 754 C C . SER A 1 93 ? 20.606 -0.096 -2.310 1.00 64.69 93 SER A C 1
ATOM 756 O O . SER A 1 93 ? 21.272 -0.043 -1.277 1.00 64.69 93 SER A O 1
ATOM 758 N N . TRP A 1 94 ? 21.127 0.231 -3.500 1.00 65.38 94 TRP A N 1
ATOM 759 C CA . TRP A 1 94 ? 22.555 0.530 -3.702 1.00 65.38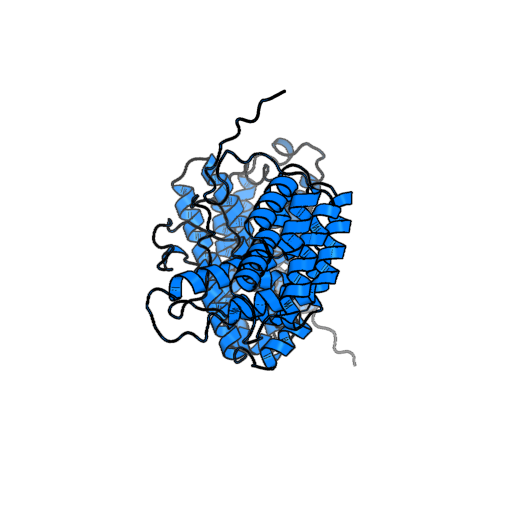 94 TRP A CA 1
ATOM 760 C C . TRP A 1 94 ? 22.812 2.001 -4.046 1.00 65.38 94 TRP A C 1
ATOM 762 O O . TRP A 1 94 ? 23.745 2.610 -3.518 1.00 65.38 94 TRP A O 1
ATOM 772 N N . CYS A 1 95 ? 21.969 2.592 -4.893 1.00 62.72 95 CYS A N 1
ATOM 773 C CA . CYS A 1 95 ? 22.259 3.874 -5.547 1.00 62.72 95 CYS A CA 1
ATOM 774 C C . CYS A 1 95 ? 21.690 5.103 -4.820 1.00 62.72 95 CYS A C 1
ATOM 776 O O . CYS A 1 95 ? 22.103 6.227 -5.092 1.00 62.72 95 CYS A O 1
ATOM 778 N N . PHE A 1 96 ? 20.788 4.904 -3.857 1.00 61.34 96 PHE A N 1
ATOM 779 C CA . PHE A 1 96 ? 20.165 5.984 -3.080 1.00 61.34 96 PHE A CA 1
ATOM 780 C C . PHE A 1 96 ? 21.008 6.437 -1.874 1.00 61.34 96 PHE A C 1
ATOM 782 O O . PHE A 1 96 ? 20.575 7.297 -1.107 1.00 61.34 96 PHE A O 1
ATOM 789 N N . SER A 1 97 ? 22.221 5.894 -1.717 1.00 64.38 97 SER A N 1
ATOM 790 C CA . SER A 1 97 ? 23.130 6.170 -0.594 1.00 64.38 97 SER A CA 1
ATOM 791 C C . SER A 1 97 ? 23.762 7.573 -0.627 1.00 64.38 97 SER A C 1
ATOM 793 O O . SER A 1 97 ? 24.287 8.025 0.386 1.00 64.38 97 SER A O 1
ATOM 795 N N . SER A 1 98 ? 23.727 8.265 -1.773 1.00 71.25 98 SER A N 1
ATOM 796 C CA . SER A 1 98 ? 24.205 9.644 -1.948 1.00 71.25 98 SER A CA 1
ATOM 797 C C . SER A 1 98 ? 23.136 10.487 -2.640 1.00 71.25 98 SER A C 1
ATOM 799 O O . SER A 1 98 ? 22.630 10.092 -3.691 1.00 71.25 98 SER A O 1
ATOM 801 N N . ASP A 1 99 ? 22.827 11.665 -2.093 1.00 72.94 99 ASP A N 1
ATOM 802 C CA . ASP A 1 99 ? 21.762 12.533 -2.618 1.00 72.94 99 ASP A CA 1
ATOM 803 C C . ASP A 1 99 ? 22.038 13.017 -4.056 1.00 72.94 99 ASP A C 1
ATOM 805 O O . ASP A 1 99 ? 21.131 13.057 -4.882 1.00 72.94 99 ASP A O 1
ATOM 809 N N . ALA A 1 100 ? 23.302 13.284 -4.410 1.00 72.94 100 ALA A N 1
ATOM 810 C CA . ALA A 1 100 ? 23.676 13.698 -5.769 1.00 72.94 100 ALA A CA 1
ATOM 811 C C . ALA A 1 100 ? 23.493 12.574 -6.810 1.00 72.94 100 ALA A C 1
ATOM 813 O O . ALA A 1 100 ? 23.166 12.822 -7.972 1.00 72.94 100 ALA A O 1
ATOM 814 N N . GLN A 1 101 ? 23.704 11.320 -6.401 1.00 76.69 101 GLN A N 1
ATOM 815 C CA . GLN A 1 101 ? 23.498 10.153 -7.261 1.00 76.69 101 GLN A CA 1
ATOM 816 C C . GLN A 1 101 ? 22.012 9.818 -7.389 1.00 76.69 101 GLN A C 1
ATOM 818 O O . GLN A 1 101 ? 21.565 9.469 -8.483 1.00 76.69 101 GLN A O 1
ATOM 823 N N . ARG A 1 102 ? 21.257 9.987 -6.295 1.00 78.81 102 ARG A N 1
ATOM 824 C CA . ARG A 1 102 ? 19.812 9.769 -6.227 1.00 78.81 102 ARG A CA 1
ATOM 825 C C . ARG A 1 102 ? 19.078 10.536 -7.318 1.00 78.81 102 ARG A C 1
ATOM 827 O O . ARG A 1 102 ? 18.410 9.915 -8.130 1.00 78.81 102 ARG A O 1
ATOM 834 N N . GLU A 1 103 ? 19.269 11.848 -7.404 1.00 82.56 103 GLU A N 1
ATOM 835 C CA . GLU A 1 103 ? 18.520 12.683 -8.353 1.00 82.56 103 GLU A CA 1
ATOM 836 C C . GLU A 1 103 ? 18.751 12.274 -9.823 1.00 82.56 103 GLU A C 1
ATOM 838 O O . GLU A 1 103 ? 17.824 12.223 -10.631 1.00 82.56 103 GLU A O 1
ATOM 843 N N . THR A 1 104 ? 19.993 11.925 -10.177 1.00 83.38 104 THR A N 1
ATOM 844 C CA . THR A 1 104 ? 20.326 11.474 -11.539 1.00 83.38 104 THR A CA 1
ATOM 845 C C . THR A 1 104 ? 19.664 10.132 -11.858 1.00 83.38 104 THR A C 1
ATOM 847 O O . THR A 1 104 ? 19.119 9.960 -12.947 1.00 83.38 104 THR A O 1
ATOM 850 N N . VAL A 1 105 ? 19.691 9.189 -10.910 1.00 84.94 105 VAL A N 1
ATOM 851 C CA . VAL A 1 105 ? 19.028 7.882 -11.038 1.00 84.94 105 VAL A CA 1
ATOM 852 C C . VAL A 1 105 ? 17.520 8.055 -11.174 1.00 84.94 105 VAL A C 1
ATOM 854 O O . VAL A 1 105 ? 16.921 7.481 -12.078 1.00 84.94 105 VAL A O 1
ATOM 857 N N . GLU A 1 106 ? 16.912 8.870 -10.314 1.00 86.88 106 GLU A N 1
ATOM 858 C CA . GLU A 1 106 ? 15.474 9.135 -10.324 1.00 86.88 106 GLU A CA 1
ATOM 859 C C . GLU A 1 106 ? 15.021 9.701 -11.665 1.00 86.88 106 GLU A C 1
ATOM 861 O O . GLU A 1 106 ? 14.075 9.183 -12.253 1.00 86.88 106 GLU A O 1
ATOM 866 N N . ARG A 1 107 ? 15.735 10.698 -12.206 1.00 88.69 107 ARG A N 1
ATOM 867 C CA . ARG A 1 107 ? 15.413 11.265 -13.522 1.00 88.69 107 ARG A CA 1
ATOM 868 C C . ARG A 1 107 ? 15.434 10.214 -14.633 1.00 88.69 107 ARG A C 1
ATOM 870 O O . ARG A 1 107 ? 14.551 10.238 -15.486 1.00 88.69 107 ARG A O 1
ATOM 877 N N . ARG A 1 108 ? 16.399 9.288 -14.614 1.00 87.69 108 ARG A N 1
ATOM 878 C CA . ARG A 1 108 ? 16.487 8.186 -15.590 1.00 87.69 108 ARG A CA 1
ATOM 879 C C . ARG A 1 108 ? 15.362 7.164 -15.426 1.00 87.69 108 ARG A C 1
ATOM 881 O O . ARG A 1 108 ? 14.796 6.714 -16.417 1.00 87.69 108 ARG A O 1
ATOM 888 N N . LEU A 1 109 ? 15.022 6.805 -14.191 1.00 88.88 109 LEU A N 1
ATOM 889 C CA . LEU A 1 109 ? 13.927 5.873 -13.917 1.00 88.88 109 LEU A CA 1
ATOM 890 C C . LEU A 1 109 ? 12.578 6.465 -14.326 1.00 88.88 109 LEU A C 1
ATOM 892 O O . LEU A 1 109 ? 11.778 5.777 -14.947 1.00 88.88 109 LEU A O 1
ATOM 896 N N . ILE A 1 110 ? 12.351 7.749 -14.035 1.00 91.81 110 ILE A N 1
ATOM 897 C CA . ILE A 1 110 ? 11.136 8.465 -14.436 1.00 91.81 110 ILE A CA 1
ATOM 898 C C . ILE A 1 110 ? 11.047 8.560 -15.962 1.00 91.81 110 ILE A C 1
ATOM 900 O O . ILE A 1 110 ? 9.986 8.294 -16.518 1.00 91.81 110 ILE A O 1
ATOM 904 N N . SER A 1 111 ? 12.147 8.878 -16.659 1.00 92.06 111 SER A N 1
ATOM 905 C CA . SER A 1 111 ? 12.137 8.933 -18.129 1.00 92.06 111 SER A CA 1
ATOM 906 C C . SER A 1 111 ? 11.887 7.577 -18.790 1.00 92.06 111 SER A C 1
ATOM 908 O O . SER A 1 111 ? 11.461 7.546 -19.937 1.00 92.06 111 SER A O 1
ATOM 910 N N . SER A 1 112 ? 12.150 6.481 -18.074 1.00 91.31 112 SER A N 1
ATOM 911 C CA . SER A 1 112 ? 11.982 5.103 -18.558 1.00 91.31 112 SER A CA 1
ATOM 912 C C . SER A 1 112 ? 10.748 4.421 -17.949 1.00 91.31 112 SER A C 1
ATOM 914 O O . SER A 1 112 ? 10.624 3.200 -18.015 1.00 91.31 112 SER A O 1
ATOM 916 N N . LEU A 1 113 ? 9.846 5.182 -17.312 1.00 92.50 113 LEU A N 1
ATOM 917 C CA . LEU A 1 113 ? 8.698 4.635 -16.584 1.00 92.50 113 LEU A CA 1
ATOM 918 C C . LEU A 1 113 ? 7.798 3.783 -17.485 1.00 92.50 113 LEU A C 1
ATOM 920 O O . LEU A 1 113 ? 7.419 2.688 -17.084 1.00 92.50 113 LEU A O 1
ATOM 924 N N . ASP A 1 114 ? 7.501 4.245 -18.700 1.00 92.12 114 ASP A N 1
ATOM 925 C CA . ASP A 1 114 ? 6.681 3.484 -19.649 1.00 92.12 114 ASP A CA 1
ATOM 926 C C . ASP A 1 114 ? 7.327 2.143 -20.002 1.00 92.12 114 ASP A C 1
ATOM 928 O O . ASP A 1 114 ? 6.647 1.120 -20.007 1.00 92.12 114 ASP A O 1
ATOM 932 N N . SER A 1 115 ? 8.651 2.115 -20.174 1.00 91.25 115 SER A N 1
ATOM 933 C CA . SER A 1 115 ? 9.383 0.876 -20.428 1.00 91.25 115 SER A CA 1
ATOM 934 C C . SER A 1 115 ? 9.377 -0.072 -19.237 1.00 91.25 115 SER A C 1
ATOM 936 O O . SER A 1 115 ? 9.216 -1.282 -19.398 1.00 91.25 115 SER A O 1
ATOM 938 N N . ILE A 1 116 ? 9.528 0.461 -18.022 1.00 91.50 116 ILE A N 1
ATOM 939 C CA . ILE A 1 116 ? 9.397 -0.322 -16.788 1.00 91.50 116 ILE A CA 1
ATOM 940 C C . ILE A 1 116 ? 7.995 -0.939 -16.713 1.00 91.50 116 ILE A C 1
ATOM 942 O O . ILE A 1 116 ? 7.863 -2.107 -16.349 1.00 91.50 116 ILE A O 1
ATOM 946 N N . LEU A 1 117 ? 6.963 -0.174 -17.075 1.00 92.12 117 LEU A N 1
ATOM 947 C CA . LEU A 1 117 ? 5.581 -0.635 -17.091 1.00 92.12 117 LEU A CA 1
ATOM 948 C C . LEU A 1 117 ? 5.350 -1.704 -18.160 1.00 92.12 117 LEU A C 1
ATOM 950 O O . LEU A 1 117 ? 4.810 -2.746 -17.820 1.00 92.12 117 LEU A O 1
ATOM 954 N N . ASP A 1 118 ? 5.831 -1.534 -19.392 1.00 90.38 118 ASP A N 1
ATOM 955 C CA . ASP A 1 118 ? 5.731 -2.559 -20.445 1.00 90.38 118 ASP A CA 1
ATOM 956 C C . ASP A 1 118 ? 6.297 -3.911 -19.981 1.00 90.38 118 ASP A C 1
ATOM 958 O O . ASP A 1 118 ? 5.671 -4.957 -20.166 1.00 90.38 118 ASP A O 1
ATOM 962 N N . TRP A 1 119 ? 7.454 -3.897 -19.314 1.00 89.50 119 TRP A N 1
ATOM 963 C CA . TRP A 1 119 ? 8.053 -5.104 -18.742 1.00 89.50 119 TRP A CA 1
ATOM 964 C C . TRP A 1 119 ? 7.265 -5.661 -17.555 1.00 89.50 119 TRP A C 1
ATOM 966 O O . TRP A 1 119 ? 7.073 -6.874 -17.469 1.00 89.50 119 TRP A O 1
ATOM 976 N N . ALA A 1 120 ? 6.796 -4.803 -16.647 1.00 89.69 120 ALA A N 1
ATOM 977 C CA . ALA A 1 120 ? 5.972 -5.208 -15.511 1.00 89.69 120 ALA A CA 1
ATOM 978 C C . ALA A 1 120 ? 4.689 -5.914 -15.973 1.00 89.69 120 ALA A C 1
ATOM 980 O O . ALA A 1 120 ? 4.339 -6.981 -15.471 1.00 89.69 120 ALA A O 1
ATOM 981 N N . GLU A 1 121 ? 4.027 -5.331 -16.966 1.00 88.19 121 GLU A N 1
ATOM 982 C CA . GLU A 1 121 ? 2.821 -5.831 -17.608 1.00 88.19 121 GLU A CA 1
ATOM 983 C C . GLU A 1 121 ? 3.078 -7.151 -18.347 1.00 88.19 121 GLU A C 1
ATOM 985 O O . GLU A 1 121 ? 2.358 -8.126 -18.133 1.00 88.19 121 GLU A O 1
ATOM 990 N N . TYR A 1 122 ? 4.150 -7.227 -19.143 1.00 85.38 122 TYR A N 1
ATOM 991 C CA . TYR A 1 122 ? 4.575 -8.459 -19.813 1.00 85.38 122 TYR A CA 1
ATOM 992 C C . TYR A 1 122 ? 4.790 -9.605 -18.818 1.00 85.38 122 TYR A C 1
ATOM 994 O O . TYR A 1 122 ? 4.254 -10.696 -19.003 1.00 85.38 122 TYR A O 1
ATOM 1002 N N . LEU A 1 123 ? 5.547 -9.363 -17.745 1.00 83.31 123 LEU A N 1
ATOM 1003 C CA . LEU A 1 123 ? 5.859 -10.383 -16.742 1.00 83.31 123 LEU A CA 1
ATOM 1004 C C . LEU A 1 123 ? 4.620 -10.791 -15.928 1.00 83.31 123 LEU A C 1
ATOM 1006 O O . LEU A 1 123 ? 4.442 -11.975 -15.628 1.00 83.31 123 LEU A O 1
ATOM 1010 N N . ALA A 1 124 ? 3.743 -9.836 -15.606 1.00 79.38 124 ALA A N 1
ATOM 1011 C CA . ALA A 1 124 ? 2.517 -10.098 -14.860 1.00 79.38 124 ALA A CA 1
ATOM 1012 C C . ALA A 1 124 ? 1.459 -10.847 -15.693 1.00 79.38 124 ALA A C 1
ATOM 1014 O O . ALA A 1 124 ? 0.841 -11.778 -15.173 1.00 79.38 124 ALA A O 1
ATOM 1015 N N . TRP A 1 125 ? 1.260 -10.481 -16.968 1.00 74.06 125 TRP A N 1
ATOM 1016 C CA . TRP A 1 125 ? 0.169 -11.006 -17.804 1.00 74.06 125 TRP A CA 1
ATOM 1017 C C . TRP A 1 125 ? 0.551 -12.150 -18.739 1.00 74.06 125 TRP A C 1
ATOM 1019 O O . TRP A 1 125 ? -0.232 -13.089 -18.845 1.00 74.06 125 TRP A O 1
ATOM 1029 N N . ASN A 1 126 ? 1.734 -12.185 -19.362 1.00 65.88 126 ASN A N 1
ATOM 1030 C CA . ASN A 1 126 ? 2.079 -13.320 -20.246 1.00 65.88 126 ASN A CA 1
ATOM 1031 C C . ASN A 1 126 ? 2.329 -14.628 -19.496 1.00 65.88 126 ASN A C 1
ATOM 1033 O O . ASN A 1 126 ? 2.396 -15.701 -20.088 1.00 65.88 126 ASN A O 1
ATOM 1037 N N . SER A 1 127 ? 2.386 -14.551 -18.176 1.00 53.16 127 SER A N 1
ATOM 1038 C CA . SER A 1 127 ? 2.396 -15.711 -17.303 1.00 53.16 127 SER A CA 1
ATOM 1039 C C . SER A 1 127 ? 0.989 -16.309 -17.077 1.00 53.16 127 SER A C 1
ATOM 1041 O O . SER A 1 127 ? 0.878 -17.355 -16.444 1.00 53.16 127 SER A O 1
ATOM 1043 N N . THR A 1 128 ? -0.083 -15.677 -17.588 1.00 47.00 128 THR A N 1
ATOM 1044 C CA . THR A 1 128 ? -1.484 -16.127 -17.421 1.00 47.00 128 THR A CA 1
ATOM 1045 C C . THR A 1 128 ? -2.046 -16.957 -18.586 1.00 47.00 128 THR A C 1
ATOM 1047 O O . THR A 1 128 ? -2.999 -17.703 -18.373 1.00 47.00 128 THR A O 1
ATOM 1050 N N . ASP A 1 129 ? -1.422 -16.938 -19.771 1.00 39.56 129 ASP A N 1
ATOM 1051 C CA . ASP A 1 129 ? -1.922 -17.631 -20.980 1.00 39.56 129 ASP A CA 1
ATOM 1052 C C . ASP A 1 129 ? -1.496 -19.116 -21.105 1.00 39.56 129 ASP A C 1
ATOM 1054 O O . ASP A 1 129 ? -1.743 -19.779 -22.112 1.00 39.56 129 ASP A O 1
ATOM 1058 N N . GLY A 1 130 ? -0.874 -19.690 -20.072 1.00 40.53 130 GLY A N 1
ATOM 1059 C CA . GLY A 1 130 ? -0.274 -21.028 -20.110 1.00 40.53 130 GLY A CA 1
ATOM 1060 C C . GLY A 1 130 ? -1.076 -22.119 -19.403 1.00 40.53 130 GLY A C 1
ATOM 1061 O O . GLY A 1 130 ? -0.586 -22.722 -18.448 1.00 40.53 130 GLY A O 1
ATOM 1062 N N . SER A 1 131 ? -2.285 -22.429 -19.868 1.00 41.12 131 SER A N 1
ATOM 1063 C CA . SER A 1 131 ? -2.977 -23.664 -19.488 1.00 41.12 131 SER A CA 1
ATOM 1064 C C . SER A 1 131 ? -2.207 -24.893 -19.996 1.00 41.12 131 SER A C 1
ATOM 1066 O O . SER A 1 131 ? -2.467 -25.332 -21.107 1.00 41.12 131 SER A O 1
ATOM 1068 N N . THR A 1 132 ? -1.269 -25.426 -19.202 1.00 36.06 132 THR A N 1
ATOM 1069 C CA . THR A 1 132 ? -0.910 -26.859 -19.068 1.00 36.06 132 THR A CA 1
ATOM 1070 C C . THR A 1 132 ? 0.355 -27.004 -18.213 1.00 36.06 132 THR A C 1
ATOM 1072 O O . THR A 1 132 ? 1.439 -26.641 -18.658 1.00 36.06 132 THR A O 1
ATOM 1075 N N . GLY A 1 133 ? 0.242 -27.601 -17.023 1.00 37.53 133 GLY A N 1
ATOM 1076 C CA . GLY A 1 133 ? 1.393 -28.125 -16.276 1.00 37.53 133 GLY A CA 1
ATOM 1077 C C . GLY A 1 133 ? 1.560 -27.548 -14.871 1.00 37.53 133 GLY A C 1
ATOM 1078 O O . GLY A 1 133 ? 1.686 -26.345 -14.671 1.00 37.53 133 GLY A O 1
ATOM 1079 N N . THR A 1 134 ? 1.613 -28.439 -13.886 1.00 41.84 134 THR A N 1
ATOM 1080 C CA . THR A 1 134 ? 1.825 -28.157 -12.457 1.00 41.84 134 THR A CA 1
ATOM 1081 C C . THR A 1 134 ? 3.171 -27.493 -12.127 1.00 41.84 134 THR A C 1
ATOM 1083 O O . THR A 1 134 ? 3.321 -26.990 -11.019 1.00 41.84 134 THR A O 1
ATOM 1086 N N . GLU A 1 135 ? 4.122 -27.451 -13.066 1.00 39.09 135 GLU A N 1
ATOM 1087 C CA . GLU A 1 135 ? 5.445 -26.822 -12.899 1.00 39.09 135 GLU A CA 1
ATOM 1088 C C . GLU A 1 135 ? 5.466 -25.318 -13.250 1.00 39.09 135 GLU A C 1
ATOM 1090 O O . GLU A 1 135 ? 6.314 -24.591 -12.744 1.00 39.09 135 GLU A O 1
ATOM 1095 N N . ASN A 1 136 ? 4.497 -24.805 -14.023 1.00 44.03 136 ASN A N 1
ATOM 1096 C CA . ASN A 1 136 ? 4.461 -23.385 -14.421 1.00 44.03 136 ASN A CA 1
ATOM 1097 C C . ASN A 1 136 ? 3.895 -22.445 -13.340 1.00 44.03 136 ASN A C 1
ATOM 1099 O O . ASN A 1 136 ? 4.080 -21.230 -13.405 1.00 44.03 136 ASN A O 1
ATOM 1103 N N . ASN A 1 137 ? 3.233 -22.991 -12.315 1.00 49.19 137 ASN A N 1
ATOM 1104 C CA . ASN A 1 137 ? 2.593 -22.183 -11.274 1.00 49.19 137 ASN A CA 1
ATOM 1105 C C . ASN A 1 137 ? 3.599 -21.516 -10.319 1.00 49.19 137 ASN A C 1
ATOM 1107 O O . ASN A 1 137 ? 3.306 -20.441 -9.797 1.00 49.19 137 ASN A O 1
ATOM 1111 N N . SER A 1 138 ? 4.774 -22.118 -10.083 1.00 52.91 138 SER A N 1
ATOM 1112 C CA . SER A 1 138 ? 5.804 -21.525 -9.214 1.00 52.91 138 SER A CA 1
ATOM 1113 C C . SER A 1 138 ? 6.499 -20.344 -9.887 1.00 52.91 138 SER A C 1
ATOM 1115 O O . SER A 1 138 ? 6.592 -19.276 -9.289 1.00 52.91 138 SER A O 1
ATOM 1117 N N . GLN A 1 139 ? 6.881 -20.494 -11.160 1.00 55.88 139 GLN A N 1
ATOM 1118 C CA . GLN A 1 139 ? 7.544 -19.434 -11.924 1.00 55.88 139 GLN A CA 1
ATOM 1119 C C . GLN A 1 139 ? 6.642 -18.198 -12.095 1.00 55.88 139 GLN A C 1
ATOM 1121 O O . GLN A 1 139 ? 7.119 -17.069 -12.020 1.00 55.88 139 GLN A O 1
ATOM 1126 N N . HIS A 1 140 ? 5.327 -18.399 -12.254 1.00 60.47 140 HIS A N 1
ATOM 1127 C CA . HIS A 1 140 ? 4.358 -17.303 -12.321 1.00 60.47 140 HIS A CA 1
ATOM 1128 C C . HIS A 1 140 ? 4.265 -16.508 -11.010 1.00 60.47 140 HIS A C 1
ATOM 1130 O O . HIS A 1 140 ? 4.269 -15.275 -11.030 1.00 60.47 140 HIS A O 1
ATOM 1136 N N . SER A 1 141 ? 4.199 -17.204 -9.869 1.00 63.16 141 SER A N 1
ATOM 1137 C CA . SER A 1 141 ? 4.192 -16.554 -8.552 1.00 63.16 141 SER A CA 1
ATOM 1138 C C . SER A 1 141 ? 5.466 -15.735 -8.331 1.00 63.16 141 SER A C 1
ATOM 1140 O O . SER A 1 141 ? 5.400 -14.634 -7.781 1.00 63.16 141 SER A O 1
ATOM 1142 N N . ASP A 1 142 ? 6.606 -16.243 -8.802 1.00 71.56 142 ASP A N 1
ATOM 1143 C CA . ASP A 1 142 ? 7.900 -15.572 -8.689 1.00 71.56 142 ASP A CA 1
ATOM 1144 C C . ASP A 1 142 ? 7.976 -14.309 -9.562 1.00 71.56 142 ASP A C 1
ATOM 1146 O O . ASP A 1 142 ? 8.458 -13.272 -9.097 1.00 71.56 142 ASP A O 1
ATOM 1150 N N . ASP A 1 143 ? 7.446 -14.345 -10.788 1.00 77.25 143 ASP A N 1
ATOM 1151 C CA . ASP A 1 143 ? 7.428 -13.188 -11.693 1.00 77.25 143 ASP A CA 1
ATOM 1152 C C . ASP A 1 143 ? 6.492 -12.083 -11.178 1.00 77.25 143 ASP A C 1
ATOM 1154 O O . ASP A 1 143 ? 6.901 -10.926 -11.064 1.00 77.25 143 ASP A O 1
ATOM 1158 N N . VAL A 1 144 ? 5.266 -12.430 -10.767 1.00 80.38 144 VAL A N 1
ATOM 1159 C CA . VAL A 1 144 ? 4.308 -11.482 -10.162 1.00 80.38 144 VAL A CA 1
ATOM 1160 C C . VAL A 1 144 ? 4.881 -10.867 -8.883 1.00 80.38 144 VAL A C 1
ATOM 1162 O O . VAL A 1 144 ? 4.778 -9.656 -8.667 1.00 80.38 144 VAL A O 1
ATOM 1165 N N . GLY A 1 145 ? 5.521 -11.684 -8.041 1.00 81.56 145 GLY A N 1
ATOM 1166 C CA . GLY A 1 145 ? 6.192 -11.212 -6.835 1.00 81.56 145 GLY A CA 1
ATOM 1167 C C . GLY A 1 145 ? 7.364 -10.281 -7.131 1.00 81.56 145 GLY A C 1
ATOM 1168 O O . GLY A 1 145 ? 7.486 -9.238 -6.488 1.00 81.56 145 GLY A O 1
ATOM 1169 N N . THR A 1 146 ? 8.168 -10.597 -8.147 1.00 83.69 146 THR A N 1
ATOM 1170 C CA . THR A 1 146 ? 9.293 -9.763 -8.596 1.00 83.69 146 THR A CA 1
ATOM 1171 C C . THR A 1 146 ? 8.814 -8.408 -9.108 1.00 83.69 146 THR A C 1
ATOM 1173 O O . THR A 1 146 ? 9.358 -7.384 -8.699 1.00 83.69 146 THR A O 1
ATOM 1176 N N . VAL A 1 147 ? 7.769 -8.377 -9.941 1.00 88.81 147 VAL A N 1
ATOM 1177 C CA . VAL A 1 147 ? 7.175 -7.125 -10.437 1.00 88.81 147 VAL A CA 1
ATOM 1178 C C . VAL A 1 147 ? 6.659 -6.273 -9.290 1.00 88.81 147 VAL A C 1
ATOM 1180 O O . VAL A 1 147 ? 7.046 -5.110 -9.165 1.00 88.81 147 VAL A O 1
ATOM 1183 N N . CYS A 1 148 ? 5.836 -6.851 -8.416 1.00 89.19 148 CYS A N 1
ATOM 1184 C CA . CYS A 1 148 ? 5.291 -6.123 -7.278 1.00 89.19 148 CYS A CA 1
ATOM 1185 C C . CYS A 1 148 ? 6.408 -5.577 -6.373 1.00 89.19 148 CYS A C 1
ATOM 1187 O O . CYS A 1 148 ? 6.366 -4.412 -5.978 1.00 89.19 148 CYS A O 1
ATOM 1189 N N . MET A 1 149 ? 7.440 -6.383 -6.103 1.00 86.31 149 MET A N 1
ATOM 1190 C CA . MET A 1 149 ? 8.603 -5.974 -5.317 1.00 86.31 149 MET A CA 1
ATOM 1191 C C . MET A 1 149 ? 9.365 -4.819 -5.959 1.00 86.31 149 MET A C 1
ATOM 1193 O O . MET A 1 149 ? 9.730 -3.872 -5.267 1.00 86.31 149 MET A O 1
ATOM 1197 N N . GLY A 1 150 ? 9.605 -4.884 -7.267 1.00 87.19 150 GLY A N 1
ATOM 1198 C CA . GLY A 1 150 ? 10.304 -3.837 -7.997 1.00 87.19 150 GLY A CA 1
ATOM 1199 C C . GLY A 1 150 ? 9.608 -2.501 -7.906 1.00 87.19 150 GLY A C 1
ATOM 1200 O O . GLY A 1 150 ? 10.202 -1.524 -7.455 1.00 87.19 150 GLY A O 1
ATOM 1201 N N . LEU A 1 151 ? 8.328 -2.477 -8.269 1.00 91.56 151 LEU A N 1
ATOM 1202 C CA . LEU A 1 151 ? 7.529 -1.258 -8.227 1.00 91.56 151 LEU A CA 1
ATOM 1203 C C . LEU A 1 151 ? 7.423 -0.717 -6.794 1.00 91.56 151 LEU A C 1
ATOM 1205 O O . LEU A 1 151 ? 7.635 0.472 -6.574 1.00 91.56 151 LEU A O 1
ATOM 1209 N N . PHE A 1 152 ? 7.210 -1.590 -5.805 1.00 91.12 152 PHE A N 1
ATOM 1210 C CA . PHE A 1 152 ? 7.219 -1.220 -4.387 1.00 91.12 152 PHE A CA 1
ATOM 1211 C C . PHE A 1 152 ? 8.537 -0.565 -3.951 1.00 91.12 152 PHE A C 1
ATOM 1213 O O . PHE A 1 152 ? 8.529 0.494 -3.316 1.00 91.12 152 PHE A O 1
ATOM 1220 N N . GLN A 1 153 ? 9.679 -1.167 -4.286 1.00 87.62 153 GLN A N 1
ATOM 1221 C CA . GLN A 1 153 ? 10.986 -0.644 -3.895 1.00 87.62 153 GLN A CA 1
ATOM 1222 C C . GLN A 1 153 ? 11.315 0.683 -4.582 1.00 87.62 153 GLN A C 1
ATOM 1224 O O . GLN A 1 153 ? 11.866 1.574 -3.938 1.00 87.62 153 GLN A O 1
ATOM 1229 N N . LEU A 1 154 ? 10.962 0.843 -5.859 1.00 88.75 154 LEU A N 1
ATOM 1230 C CA . LEU A 1 154 ? 11.151 2.107 -6.570 1.00 88.75 154 LEU A CA 1
ATOM 1231 C C . LEU A 1 154 ? 10.297 3.225 -5.950 1.00 88.75 154 LEU A C 1
ATOM 1233 O O . LEU A 1 154 ? 10.821 4.296 -5.644 1.00 88.75 154 LEU A O 1
ATOM 1237 N N . SER A 1 155 ? 9.014 2.963 -5.685 1.00 91.50 155 SER A N 1
ATOM 1238 C CA . SER A 1 155 ? 8.090 3.974 -5.154 1.00 91.50 155 SER A CA 1
ATOM 1239 C C . SER A 1 155 ? 8.351 4.343 -3.689 1.00 91.50 155 SER A C 1
ATOM 1241 O O . SER A 1 155 ? 8.180 5.496 -3.315 1.00 91.50 155 SER A O 1
ATOM 1243 N N . THR A 1 156 ? 8.799 3.414 -2.841 1.00 88.38 156 THR A N 1
ATOM 1244 C CA . THR A 1 156 ? 9.085 3.719 -1.420 1.00 88.38 156 THR A CA 1
ATOM 1245 C C . THR A 1 156 ? 10.428 4.407 -1.183 1.00 88.38 156 THR A C 1
ATOM 1247 O O . THR A 1 156 ? 10.655 4.957 -0.107 1.00 88.38 156 THR A O 1
ATOM 1250 N N . ARG A 1 157 ? 11.343 4.368 -2.157 1.00 85.69 157 ARG A N 1
ATOM 1251 C CA . ARG A 1 157 ? 12.692 4.948 -2.034 1.00 85.69 157 ARG A CA 1
ATOM 1252 C C . ARG A 1 157 ? 12.832 6.300 -2.724 1.00 85.69 157 ARG A C 1
ATOM 1254 O O . ARG A 1 157 ? 13.817 6.990 -2.470 1.00 85.69 157 ARG A O 1
ATOM 1261 N N . SER A 1 158 ? 11.865 6.670 -3.563 1.00 87.06 158 SER A N 1
ATOM 1262 C CA . SER A 1 158 ? 11.853 7.923 -4.306 1.00 87.06 158 SER A CA 1
ATOM 1263 C C . SER A 1 158 ? 10.456 8.540 -4.338 1.00 87.06 158 SER A C 1
ATOM 1265 O O . SER A 1 158 ? 9.557 8.048 -5.022 1.00 87.06 158 SER A O 1
ATOM 1267 N N . GLU A 1 159 ? 10.295 9.668 -3.645 1.00 89.88 159 GLU A N 1
ATOM 1268 C CA . GLU A 1 159 ? 9.060 10.460 -3.684 1.00 89.88 159 GLU A CA 1
ATOM 1269 C C . GLU A 1 159 ? 8.784 10.994 -5.096 1.00 89.88 159 GLU A C 1
ATOM 1271 O O . GLU A 1 159 ? 7.647 10.943 -5.562 1.00 89.88 159 GLU A O 1
ATOM 1276 N N . SER A 1 160 ? 9.827 11.429 -5.814 1.00 91.62 160 SER A N 1
ATOM 1277 C CA . SER A 1 160 ? 9.738 11.891 -7.205 1.00 91.62 160 SER A CA 1
ATOM 1278 C C . SER A 1 160 ? 9.200 10.798 -8.131 1.00 91.62 160 SER A C 1
ATOM 1280 O O . SER A 1 160 ? 8.316 11.052 -8.951 1.00 91.62 160 SER A O 1
ATOM 1282 N N . PHE A 1 161 ? 9.712 9.569 -7.994 1.00 92.38 161 PHE A N 1
ATOM 1283 C CA . PHE A 1 161 ? 9.233 8.432 -8.775 1.00 92.38 161 PHE A CA 1
ATOM 1284 C C . PHE A 1 161 ? 7.796 8.069 -8.399 1.00 92.38 161 PHE A C 1
ATOM 1286 O O . PHE A 1 161 ? 6.982 7.860 -9.290 1.00 92.38 161 PHE A O 1
ATOM 1293 N N . ALA A 1 162 ? 7.458 8.033 -7.105 1.00 94.50 162 ALA A N 1
ATOM 1294 C CA . ALA A 1 162 ? 6.092 7.768 -6.654 1.00 94.50 162 ALA A CA 1
ATOM 1295 C C . ALA A 1 162 ? 5.094 8.804 -7.195 1.00 94.50 162 ALA A C 1
ATOM 1297 O O . ALA A 1 162 ? 4.020 8.431 -7.664 1.00 94.50 162 ALA A O 1
ATOM 1298 N N . ALA A 1 163 ? 5.463 10.087 -7.197 1.00 95.69 163 ALA A N 1
ATOM 1299 C CA . ALA A 1 163 ? 4.647 11.155 -7.764 1.00 95.69 163 ALA A CA 1
ATOM 1300 C C . ALA A 1 163 ? 4.457 10.992 -9.280 1.00 95.69 163 ALA A C 1
ATOM 1302 O O . ALA A 1 163 ? 3.337 11.117 -9.767 1.00 95.69 163 ALA A O 1
ATOM 1303 N N . ALA A 1 164 ? 5.519 10.663 -10.025 1.00 96.00 164 ALA A N 1
ATOM 1304 C CA . ALA A 1 164 ? 5.423 10.395 -11.461 1.00 96.00 164 ALA A CA 1
ATOM 1305 C C . ALA A 1 164 ? 4.570 9.148 -11.761 1.00 96.00 164 ALA A C 1
ATOM 1307 O O . ALA A 1 164 ? 3.704 9.179 -12.633 1.00 96.00 164 ALA A O 1
ATOM 1308 N N . ALA A 1 165 ? 4.766 8.072 -10.998 1.00 95.62 165 ALA A N 1
ATOM 1309 C CA . ALA A 1 165 ? 3.999 6.836 -11.093 1.00 95.62 165 ALA A CA 1
ATOM 1310 C C . ALA A 1 165 ? 2.501 7.067 -10.844 1.00 95.62 165 ALA A C 1
ATOM 1312 O O . ALA A 1 165 ? 1.670 6.548 -11.584 1.00 95.62 165 ALA A O 1
ATOM 1313 N N . ALA A 1 166 ? 2.149 7.913 -9.873 1.00 96.50 166 ALA A N 1
ATOM 1314 C CA . ALA A 1 166 ? 0.764 8.261 -9.569 1.00 96.50 166 ALA A CA 1
ATOM 1315 C C . ALA A 1 166 ? 0.048 9.030 -10.700 1.00 96.50 166 ALA A C 1
ATOM 1317 O O . ALA A 1 166 ? -1.181 9.093 -10.721 1.00 96.50 166 ALA A O 1
ATOM 1318 N N . LEU A 1 167 ? 0.786 9.600 -11.661 1.00 96.25 167 LEU A N 1
ATOM 1319 C CA . LEU A 1 167 ? 0.201 10.218 -12.855 1.00 96.25 167 LEU A CA 1
ATOM 1320 C C . LEU A 1 167 ? -0.137 9.195 -13.950 1.00 96.25 167 LEU A C 1
ATOM 1322 O O . LEU A 1 167 ? -0.955 9.513 -14.814 1.00 96.25 167 LEU A O 1
ATOM 1326 N N . SER A 1 168 ? 0.452 7.995 -13.908 1.00 96.56 168 SER A N 1
ATOM 1327 C CA . SER A 1 168 ? 0.298 6.946 -14.921 1.00 96.56 168 SER A CA 1
ATOM 1328 C C . SER A 1 168 ? -0.848 5.990 -14.592 1.00 96.56 168 SER A C 1
ATOM 1330 O O . SER A 1 168 ? -0.764 5.195 -13.655 1.00 96.56 168 SER A O 1
ATOM 1332 N N . ASP A 1 169 ? -1.897 5.991 -15.417 1.00 95.00 169 ASP A N 1
ATOM 1333 C CA . ASP A 1 169 ? -3.064 5.117 -15.226 1.00 95.00 169 ASP A CA 1
ATOM 1334 C C . ASP A 1 169 ? -2.679 3.627 -15.288 1.00 95.00 169 ASP A C 1
ATOM 1336 O O . ASP A 1 169 ? -3.234 2.804 -14.560 1.00 95.00 169 ASP A O 1
ATOM 1340 N N . ARG A 1 170 ? -1.658 3.281 -16.084 1.00 94.31 170 ARG A N 1
ATOM 1341 C CA . ARG A 1 170 ? -1.083 1.927 -16.162 1.00 94.31 170 ARG A CA 1
ATOM 1342 C C . ARG A 1 170 ? -0.472 1.486 -14.832 1.00 94.31 170 ARG A C 1
ATOM 1344 O O . ARG A 1 170 ? -0.763 0.394 -14.345 1.00 94.31 170 ARG A O 1
ATOM 1351 N N . PHE A 1 171 ? 0.323 2.354 -14.203 1.00 96.50 171 PHE A N 1
ATOM 1352 C CA . PHE A 1 171 ? 0.925 2.070 -12.898 1.00 96.50 171 PHE A CA 1
ATOM 1353 C C . PHE A 1 171 ? -0.148 1.912 -11.813 1.00 96.50 171 PHE A C 1
ATOM 1355 O O . PHE A 1 171 ? -0.097 0.983 -10.998 1.00 96.50 171 PHE A O 1
ATOM 1362 N N . LEU A 1 172 ? -1.147 2.799 -11.815 1.00 96.38 172 LEU A N 1
ATOM 1363 C CA . LEU A 1 172 ? -2.274 2.736 -10.885 1.00 96.38 172 LEU A CA 1
ATOM 1364 C C . LEU A 1 172 ? -3.077 1.440 -11.070 1.00 96.38 172 LEU A C 1
ATOM 1366 O O . LEU A 1 172 ? -3.394 0.769 -10.085 1.00 96.38 172 LEU A O 1
ATOM 1370 N N . LYS A 1 173 ? -3.334 1.036 -12.320 1.00 94.69 173 LYS A N 1
ATOM 1371 C CA . LYS A 1 173 ? -4.027 -0.213 -12.654 1.00 94.69 173 LYS A CA 1
ATOM 1372 C C . LYS A 1 173 ? -3.243 -1.448 -12.208 1.00 94.69 173 LYS A C 1
ATOM 1374 O O . LYS A 1 173 ? -3.838 -2.355 -11.633 1.00 94.69 173 LYS A O 1
ATOM 1379 N N . LEU A 1 174 ? -1.921 -1.477 -12.387 1.00 93.50 174 LEU A N 1
ATOM 1380 C CA . LEU A 1 174 ? -1.071 -2.550 -11.849 1.00 93.50 174 LEU A CA 1
ATOM 1381 C C . LEU A 1 174 ? -1.100 -2.599 -10.317 1.00 93.50 174 LEU A C 1
ATOM 1383 O O . LEU A 1 174 ? -1.232 -3.671 -9.730 1.00 93.50 174 LEU A O 1
ATOM 1387 N N . SER A 1 175 ? -1.028 -1.443 -9.658 1.00 95.56 175 SER A N 1
ATOM 1388 C CA . SER A 1 175 ? -1.102 -1.360 -8.193 1.00 95.56 175 SER A CA 1
ATOM 1389 C C . SER A 1 175 ? -2.438 -1.905 -7.673 1.00 95.56 175 SER A C 1
ATOM 1391 O O . SER A 1 175 ? -2.466 -2.687 -6.721 1.00 95.56 175 SER A O 1
ATOM 1393 N N . LEU A 1 176 ? -3.542 -1.557 -8.343 1.00 94.94 176 LEU A N 1
ATOM 1394 C CA . LEU A 1 176 ? -4.877 -2.085 -8.062 1.00 94.94 176 LEU A CA 1
ATOM 1395 C C . LEU A 1 176 ? -4.969 -3.596 -8.338 1.00 94.94 176 LEU A C 1
ATOM 1397 O O . LEU A 1 176 ? -5.546 -4.335 -7.541 1.00 94.94 176 LEU A O 1
ATOM 1401 N N . PHE A 1 177 ? -4.357 -4.079 -9.421 1.00 92.75 177 PHE A N 1
ATOM 1402 C CA . PHE A 1 177 ? -4.276 -5.508 -9.726 1.00 92.75 177 PHE A CA 1
ATOM 1403 C C . PHE A 1 177 ? -3.599 -6.290 -8.592 1.00 92.75 177 PHE A C 1
ATOM 1405 O O . PHE A 1 177 ? -4.172 -7.269 -8.112 1.00 92.75 177 PHE A O 1
ATOM 1412 N N . PHE A 1 178 ? -2.439 -5.846 -8.094 1.00 91.94 178 PHE A N 1
ATOM 1413 C CA . PHE A 1 178 ? -1.756 -6.523 -6.983 1.00 91.94 178 PHE A CA 1
ATOM 1414 C C . PHE A 1 178 ? -2.568 -6.488 -5.684 1.00 91.94 178 PHE A C 1
ATOM 1416 O O . PHE A 1 178 ? -2.610 -7.483 -4.957 1.00 91.94 178 PHE A O 1
ATOM 1423 N N . TRP A 1 179 ? -3.264 -5.381 -5.411 1.00 94.06 179 TRP A N 1
ATOM 1424 C CA . TRP A 1 179 ? -4.172 -5.275 -4.267 1.00 94.06 179 TRP A CA 1
ATOM 1425 C C . TRP A 1 179 ? -5.304 -6.311 -4.321 1.00 94.06 179 TRP A C 1
ATOM 1427 O O . TRP A 1 179 ? -5.671 -6.900 -3.297 1.00 94.06 179 TRP A O 1
ATOM 1437 N N . LEU A 1 180 ? -5.833 -6.562 -5.520 1.00 91.88 180 LEU A N 1
ATOM 1438 C CA . LEU A 1 180 ? -6.945 -7.475 -5.769 1.00 91.88 180 LEU A CA 1
ATOM 1439 C C . LEU A 1 180 ? -6.521 -8.927 -5.986 1.00 91.88 180 LEU A C 1
ATOM 1441 O O . LEU A 1 180 ? -7.376 -9.808 -5.883 1.00 91.88 180 LEU A O 1
ATOM 1445 N N . ALA A 1 181 ? -5.255 -9.194 -6.301 1.00 87.81 181 ALA A N 1
ATOM 1446 C CA . ALA A 1 181 ? -4.767 -10.527 -6.629 1.00 87.81 181 ALA A CA 1
ATOM 1447 C C . ALA A 1 181 ? -5.041 -11.538 -5.501 1.00 87.81 181 ALA A C 1
ATOM 1449 O O . ALA A 1 181 ? -4.978 -11.216 -4.310 1.00 87.81 181 ALA A O 1
ATOM 1450 N N . THR A 1 182 ? -5.341 -12.785 -5.879 1.00 84.31 182 THR A N 1
ATOM 1451 C CA . THR A 1 182 ? -5.665 -13.862 -4.933 1.00 84.31 182 THR A CA 1
ATOM 1452 C C . THR A 1 182 ? -4.956 -15.167 -5.267 1.00 84.31 182 THR A C 1
ATOM 1454 O O . THR A 1 182 ? -4.857 -15.520 -6.437 1.00 84.31 182 THR A O 1
ATOM 1457 N N . VAL A 1 183 ? -4.582 -15.937 -4.243 1.00 75.94 183 VAL A N 1
ATOM 1458 C CA . VAL A 1 183 ? -4.070 -17.313 -4.357 1.00 75.94 183 VAL A CA 1
ATOM 1459 C C . VAL A 1 183 ? -4.993 -18.240 -3.570 1.00 75.94 183 VAL A C 1
ATOM 1461 O O . VAL A 1 183 ? -5.224 -18.037 -2.377 1.00 75.94 183 VAL A O 1
ATOM 1464 N N . GLY A 1 184 ? -5.584 -19.236 -4.237 1.00 71.38 184 GLY A N 1
ATOM 1465 C CA . GLY A 1 184 ? -6.547 -20.151 -3.606 1.00 71.38 184 GLY A CA 1
ATOM 1466 C C . GLY A 1 184 ? -7.789 -19.445 -3.040 1.00 71.38 184 GLY A C 1
ATOM 1467 O O . GLY A 1 184 ? -8.297 -19.835 -1.989 1.00 71.38 184 GLY A O 1
ATOM 1468 N N . GLY A 1 185 ? -8.234 -18.360 -3.686 1.00 77.06 185 GLY A N 1
ATOM 1469 C CA . GLY A 1 185 ? -9.376 -17.545 -3.251 1.00 77.06 185 GLY A CA 1
ATOM 1470 C C . GLY A 1 185 ? -9.100 -16.616 -2.062 1.00 77.06 185 GLY A C 1
ATOM 1471 O O . GLY A 1 185 ? -10.020 -15.961 -1.577 1.00 77.06 185 GLY A O 1
ATOM 1472 N N . ARG A 1 186 ? -7.851 -16.539 -1.584 1.00 81.25 186 ARG A N 1
ATOM 1473 C CA . ARG A 1 186 ? -7.426 -15.641 -0.498 1.00 81.25 186 ARG A CA 1
ATOM 1474 C C . ARG A 1 186 ? -6.554 -14.511 -1.040 1.00 81.25 186 ARG A C 1
ATOM 1476 O O . ARG A 1 186 ? -5.870 -14.747 -2.031 1.00 81.25 186 ARG A O 1
ATOM 1483 N N . PRO A 1 187 ? -6.533 -13.322 -0.409 1.00 86.06 187 PRO A N 1
ATOM 1484 C CA . PRO A 1 187 ? -5.666 -12.226 -0.836 1.00 86.06 187 PRO A CA 1
ATOM 1485 C C . PRO A 1 187 ? -4.206 -12.669 -0.982 1.00 86.06 187 PRO A C 1
ATOM 1487 O O . PRO A 1 187 ? -3.679 -13.372 -0.115 1.00 86.06 187 PRO A O 1
ATOM 1490 N N . LEU A 1 188 ? -3.564 -12.258 -2.076 1.00 83.69 188 LEU A N 1
ATOM 1491 C CA . LEU A 1 188 ? -2.130 -12.426 -2.275 1.00 83.69 188 LEU A CA 1
ATOM 1492 C C . LEU A 1 188 ? -1.400 -11.556 -1.245 1.00 83.69 188 LEU A C 1
ATOM 1494 O O . LEU A 1 188 ? -1.521 -10.332 -1.270 1.00 83.69 188 LEU A O 1
ATOM 1498 N N . ILE A 1 189 ? -0.694 -12.207 -0.322 1.00 84.06 189 ILE A N 1
ATOM 1499 C CA . ILE A 1 189 ? 0.065 -11.587 0.769 1.00 84.06 189 ILE A CA 1
ATOM 1500 C C . ILE A 1 189 ? 1.438 -12.256 0.803 1.00 84.06 189 ILE A C 1
ATOM 1502 O O . ILE A 1 189 ? 1.524 -13.485 0.891 1.00 84.06 189 ILE A O 1
ATOM 1506 N N . TYR A 1 190 ? 2.495 -11.448 0.741 1.00 82.88 190 TYR A N 1
ATOM 1507 C CA . TYR A 1 190 ? 3.889 -11.861 0.572 1.00 82.88 190 TYR A CA 1
ATOM 1508 C C . TYR A 1 190 ? 4.117 -12.720 -0.685 1.00 82.88 190 TYR A C 1
ATOM 1510 O O . TYR A 1 190 ? 4.492 -13.888 -0.561 1.00 82.88 190 TYR A O 1
ATOM 1518 N N . PRO A 1 191 ? 3.949 -12.159 -1.900 1.00 71.06 191 PRO A N 1
ATOM 1519 C CA . PRO A 1 191 ? 4.055 -12.910 -3.158 1.00 71.06 191 PRO A CA 1
ATOM 1520 C C . PRO A 1 191 ? 5.428 -13.564 -3.401 1.00 71.06 191 PRO A C 1
ATOM 1522 O O . PRO A 1 191 ? 5.522 -14.488 -4.198 1.00 71.06 191 PRO A O 1
ATOM 1525 N N . SER A 1 192 ? 6.469 -13.145 -2.671 1.00 67.50 192 SER A N 1
ATOM 1526 C CA . SER A 1 192 ? 7.820 -13.734 -2.709 1.00 67.50 192 SER A CA 1
ATOM 1527 C C . SER A 1 192 ? 8.290 -14.264 -1.346 1.00 67.50 192 SER A C 1
ATOM 1529 O O . SER A 1 192 ? 9.487 -14.281 -1.078 1.00 67.50 192 SER A O 1
ATOM 1531 N N . ILE A 1 193 ? 7.364 -14.616 -0.438 1.00 66.12 193 ILE A N 1
ATOM 1532 C CA . ILE A 1 193 ? 7.680 -15.078 0.934 1.00 66.12 193 ILE A CA 1
ATOM 1533 C C . ILE A 1 193 ? 8.608 -14.076 1.655 1.00 66.12 193 ILE A C 1
ATOM 1535 O O . ILE A 1 193 ? 9.526 -14.417 2.391 1.00 66.12 193 ILE A O 1
ATOM 1539 N N . MET A 1 194 ? 8.353 -12.788 1.423 1.00 65.94 194 MET A N 1
ATOM 1540 C CA . MET A 1 194 ? 9.149 -11.662 1.926 1.00 65.94 194 MET A CA 1
ATOM 1541 C C . MET A 1 194 ? 9.063 -11.465 3.438 1.00 65.94 194 MET A C 1
ATOM 1543 O O . MET A 1 194 ? 9.803 -10.654 3.993 1.00 65.94 194 MET A O 1
ATOM 1547 N N . ARG A 1 195 ? 8.157 -12.182 4.109 1.00 75.25 195 ARG A N 1
ATOM 1548 C CA . ARG A 1 195 ? 7.988 -12.025 5.542 1.00 75.25 195 ARG A CA 1
ATOM 1549 C C . ARG A 1 195 ? 9.278 -12.422 6.258 1.00 75.25 195 ARG A C 1
ATOM 1551 O O . ARG A 1 195 ? 9.757 -13.545 6.107 1.00 75.25 195 ARG A O 1
ATOM 1558 N N . HIS A 1 196 ? 9.817 -11.494 7.047 1.00 70.94 196 HIS A N 1
ATOM 1559 C CA . HIS A 1 196 ? 11.022 -11.725 7.836 1.00 70.94 196 HIS A CA 1
ATOM 1560 C C . HIS A 1 196 ? 10.852 -12.966 8.730 1.00 70.94 196 HIS A C 1
ATOM 1562 O O . HIS A 1 196 ? 9.795 -13.160 9.330 1.00 70.94 196 HIS A O 1
ATOM 1568 N N . TRP A 1 197 ? 11.900 -13.789 8.844 1.00 72.06 197 TRP A N 1
ATOM 1569 C CA . TRP A 1 197 ? 11.888 -15.025 9.644 1.00 72.06 197 TRP A CA 1
ATOM 1570 C C . TRP A 1 197 ? 11.629 -14.771 11.135 1.00 72.06 197 TRP A C 1
ATOM 1572 O O . TRP A 1 197 ? 11.200 -15.669 11.856 1.00 72.06 197 TRP A O 1
ATOM 1582 N N . ASP A 1 198 ? 11.886 -13.544 11.593 1.00 80.12 198 ASP A N 1
ATOM 1583 C CA . ASP A 1 198 ? 11.557 -13.099 12.943 1.00 80.12 198 ASP A CA 1
ATOM 1584 C C . ASP A 1 198 ? 10.031 -12.906 13.088 1.00 80.12 198 ASP A C 1
ATOM 1586 O O . ASP A 1 198 ? 9.455 -12.003 12.468 1.00 80.12 198 ASP A O 1
ATOM 1590 N N . PRO A 1 199 ? 9.351 -13.716 13.920 1.00 75.00 199 PRO A N 1
ATOM 1591 C CA . PRO A 1 199 ? 7.917 -13.587 14.168 1.00 75.00 199 PRO A CA 1
ATOM 1592 C C . PRO A 1 199 ? 7.538 -12.322 14.947 1.00 75.00 199 PRO A C 1
ATOM 1594 O O . PRO A 1 199 ? 6.349 -12.019 15.056 1.00 75.00 199 PRO A O 1
ATOM 1597 N N . THR A 1 200 ? 8.518 -11.625 15.529 1.00 73.62 200 THR A N 1
ATOM 1598 C CA . THR A 1 200 ? 8.313 -10.393 16.294 1.00 73.62 200 THR A CA 1
ATOM 1599 C C . THR A 1 200 ? 8.491 -9.138 15.449 1.00 73.62 200 THR A C 1
ATOM 1601 O O . THR A 1 200 ? 7.960 -8.098 15.823 1.00 73.62 200 THR A O 1
ATOM 1604 N N . SER A 1 201 ? 9.168 -9.221 14.301 1.00 76.94 201 SER A N 1
ATOM 1605 C CA . SER A 1 201 ? 9.318 -8.080 13.397 1.00 76.94 201 SER A CA 1
ATOM 1606 C C . SER A 1 201 ? 8.028 -7.818 12.627 1.00 76.94 201 SER A C 1
ATOM 1608 O O . SER A 1 201 ? 7.448 -8.750 12.062 1.00 76.94 201 SER A O 1
ATOM 1610 N N . ASP A 1 202 ? 7.646 -6.542 12.558 1.00 81.12 202 ASP A N 1
ATOM 1611 C CA . ASP A 1 202 ? 6.683 -6.039 11.574 1.00 81.12 202 ASP A CA 1
ATOM 1612 C C . ASP A 1 202 ? 7.319 -6.122 10.176 1.00 81.12 202 ASP A C 1
ATOM 1614 O O . ASP A 1 202 ? 8.539 -5.958 10.024 1.00 81.12 202 ASP A O 1
ATOM 1618 N N . CYS A 1 203 ? 6.522 -6.432 9.161 1.00 85.75 203 CYS A N 1
ATOM 1619 C CA . CYS A 1 203 ? 6.964 -6.630 7.793 1.00 85.75 203 CYS A CA 1
ATOM 1620 C C . CYS A 1 203 ? 5.926 -6.096 6.799 1.00 85.75 203 CYS A C 1
ATOM 1622 O O . CYS A 1 203 ? 4.835 -6.643 6.612 1.00 85.75 203 CYS A O 1
ATOM 1624 N N . MET A 1 204 ? 6.319 -5.051 6.073 1.00 88.31 204 MET A N 1
ATOM 1625 C CA . MET A 1 204 ? 5.506 -4.477 5.005 1.00 88.31 204 MET A CA 1
ATOM 1626 C C . MET A 1 204 ? 5.235 -5.506 3.906 1.00 88.31 204 MET A C 1
ATOM 1628 O O . MET A 1 204 ? 6.157 -6.093 3.339 1.00 88.31 204 MET A O 1
ATOM 1632 N N . ASP A 1 205 ? 3.958 -5.704 3.592 1.00 91.31 205 ASP A N 1
ATOM 1633 C CA . ASP A 1 205 ? 3.532 -6.486 2.444 1.00 91.31 205 ASP A CA 1
ATOM 1634 C C . ASP A 1 205 ? 3.542 -5.591 1.190 1.00 91.31 205 ASP A C 1
ATOM 1636 O O . ASP A 1 205 ? 2.771 -4.630 1.122 1.00 91.31 205 ASP A O 1
ATOM 1640 N N . PRO A 1 206 ? 4.361 -5.903 0.172 1.00 91.00 206 PRO A N 1
ATOM 1641 C CA . PRO A 1 206 ? 4.514 -5.071 -1.023 1.00 91.00 206 PRO A CA 1
ATOM 1642 C C . PRO A 1 206 ? 3.201 -4.823 -1.764 1.00 91.00 206 PRO A C 1
ATOM 1644 O O . PRO A 1 206 ? 2.970 -3.714 -2.236 1.00 91.00 206 PRO A O 1
ATOM 1647 N N . THR A 1 207 ? 2.318 -5.830 -1.832 1.00 91.50 207 THR A N 1
ATOM 1648 C CA . THR A 1 207 ? 1.035 -5.701 -2.546 1.00 91.50 207 THR A CA 1
ATOM 1649 C C . THR A 1 207 ? 0.105 -4.707 -1.857 1.00 91.50 207 THR A C 1
ATOM 1651 O O . THR A 1 207 ? -0.598 -3.944 -2.515 1.00 91.50 207 THR A O 1
ATOM 1654 N N . THR A 1 208 ? 0.134 -4.686 -0.524 1.00 94.19 208 THR A N 1
ATOM 1655 C CA . THR A 1 208 ? -0.669 -3.790 0.304 1.00 94.19 208 THR A CA 1
ATOM 1656 C C . THR A 1 208 ? -0.078 -2.382 0.287 1.00 94.19 208 THR A C 1
ATOM 1658 O O . THR A 1 208 ? -0.765 -1.417 -0.045 1.00 94.19 208 THR A O 1
ATOM 1661 N N . VAL A 1 209 ? 1.216 -2.251 0.584 1.00 93.50 209 VAL A N 1
ATOM 1662 C CA . VAL A 1 209 ? 1.840 -0.934 0.753 1.00 93.50 209 VAL A CA 1
ATOM 1663 C C . VAL A 1 209 ? 1.982 -0.183 -0.570 1.00 93.50 209 VAL A C 1
ATOM 1665 O O . VAL A 1 209 ? 1.784 1.028 -0.579 1.00 93.50 209 VAL A O 1
ATOM 1668 N N . LEU A 1 210 ? 2.245 -0.860 -1.695 1.00 95.19 210 LEU A N 1
ATOM 1669 C CA . LEU A 1 210 ? 2.320 -0.195 -3.001 1.00 95.19 210 LEU A CA 1
ATOM 1670 C C . LEU A 1 210 ? 1.005 0.519 -3.348 1.00 95.19 210 LEU A C 1
ATOM 1672 O O . LEU A 1 210 ? 1.015 1.702 -3.679 1.00 95.19 210 LEU A O 1
ATOM 1676 N N . PHE A 1 211 ? -0.134 -0.165 -3.224 1.00 96.69 211 PHE A N 1
ATOM 1677 C CA . PHE A 1 211 ? -1.434 0.448 -3.499 1.00 96.69 211 PHE A CA 1
ATOM 1678 C C . PHE A 1 211 ? -1.767 1.558 -2.496 1.00 96.69 211 PHE A C 1
ATOM 1680 O O . PHE A 1 211 ? -2.195 2.642 -2.895 1.00 96.69 211 PHE A O 1
ATOM 1687 N N . GLY A 1 212 ? -1.512 1.330 -1.205 1.00 96.19 212 GLY A N 1
ATOM 1688 C CA . GLY A 1 212 ? -1.759 2.345 -0.183 1.00 96.19 212 GLY A CA 1
ATOM 1689 C C . GLY A 1 212 ? -0.839 3.564 -0.264 1.00 96.19 212 GLY A C 1
ATOM 1690 O O . GLY A 1 212 ? -1.209 4.621 0.235 1.00 96.19 212 GLY A O 1
ATOM 1691 N N . LEU A 1 213 ? 0.314 3.457 -0.930 1.00 95.75 213 LEU A N 1
ATOM 1692 C CA . LEU A 1 213 ? 1.159 4.597 -1.284 1.00 95.75 213 LEU A CA 1
ATOM 1693 C C . LEU A 1 213 ? 0.563 5.406 -2.447 1.00 95.75 213 LEU A C 1
ATOM 1695 O O . LEU A 1 213 ? 0.646 6.631 -2.445 1.00 95.75 213 LEU A O 1
ATOM 1699 N N . MET A 1 214 ? -0.048 4.740 -3.432 1.00 97.44 214 MET A N 1
ATOM 1700 C CA . MET A 1 214 ? -0.626 5.404 -4.608 1.00 97.44 214 MET A CA 1
ATOM 1701 C C . MET A 1 214 ? -1.959 6.104 -4.307 1.00 97.44 214 MET A C 1
ATOM 1703 O O . MET A 1 214 ? -2.212 7.185 -4.838 1.00 97.44 214 MET A O 1
ATOM 1707 N N . VAL A 1 215 ? -2.803 5.536 -3.435 1.00 97.44 215 VAL A N 1
ATOM 1708 C CA . VAL A 1 215 ? -4.133 6.094 -3.110 1.00 97.44 215 VAL A CA 1
ATOM 1709 C C . VAL A 1 215 ? -4.098 7.550 -2.629 1.00 97.44 215 VAL A C 1
ATOM 1711 O O . VAL A 1 215 ? -4.864 8.352 -3.159 1.00 97.44 215 VAL A O 1
ATOM 1714 N N . PRO A 1 216 ? -3.231 7.950 -1.683 1.00 94.94 216 PRO A N 1
ATOM 1715 C CA . PRO A 1 216 ? -3.132 9.346 -1.264 1.00 94.94 216 PRO A CA 1
ATOM 1716 C C . PRO A 1 216 ? -2.640 10.297 -2.363 1.00 94.94 216 PRO A C 1
ATOM 1718 O O . PRO A 1 216 ? -2.985 11.476 -2.328 1.00 94.94 216 PRO A O 1
ATOM 1721 N N . LEU A 1 217 ? -1.844 9.806 -3.320 1.00 96.25 217 LEU A N 1
ATOM 1722 C CA . LEU A 1 217 ? -1.265 10.616 -4.397 1.00 96.25 217 LEU A CA 1
ATOM 1723 C C . LEU A 1 217 ? -2.246 10.846 -5.554 1.00 96.25 217 LEU A C 1
ATOM 1725 O O . LEU A 1 217 ? -2.227 11.911 -6.166 1.00 96.25 217 LEU A O 1
ATOM 1729 N N . ALA A 1 218 ? -3.108 9.869 -5.848 1.00 96.69 218 ALA A N 1
ATOM 1730 C CA . ALA A 1 218 ? -4.056 9.933 -6.962 1.00 96.69 218 ALA A CA 1
ATOM 1731 C C . ALA A 1 218 ? -5.437 9.334 -6.613 1.00 96.69 218 ALA A C 1
ATOM 1733 O O . ALA A 1 218 ? -5.907 8.418 -7.296 1.00 96.69 218 ALA A O 1
ATOM 1734 N N . PRO A 1 219 ? -6.130 9.843 -5.575 1.00 96.56 219 PRO A N 1
ATOM 1735 C CA . PRO A 1 219 ? -7.352 9.216 -5.075 1.00 96.56 219 PRO A CA 1
ATOM 1736 C C . PRO A 1 219 ? -8.477 9.195 -6.117 1.00 96.56 219 PRO A C 1
ATOM 1738 O O . PRO A 1 219 ? -9.104 8.158 -6.308 1.00 96.56 219 PRO A O 1
ATOM 1741 N N . SER A 1 220 ? -8.704 10.302 -6.833 1.00 96.25 220 SER A N 1
ATOM 1742 C CA . SER A 1 220 ? -9.762 10.400 -7.851 1.00 96.25 220 SER A CA 1
ATOM 1743 C C . SER A 1 220 ? -9.533 9.458 -9.035 1.00 96.25 220 SER A C 1
ATOM 1745 O O . SER A 1 220 ? -10.457 8.766 -9.440 1.00 96.25 220 SER A O 1
ATOM 1747 N N . LYS A 1 221 ? -8.294 9.349 -9.531 1.00 96.69 221 LYS A N 1
ATOM 1748 C CA . LYS A 1 221 ? -7.960 8.422 -10.624 1.00 96.69 221 LYS A CA 1
ATOM 1749 C C . LYS A 1 221 ? -8.151 6.960 -10.221 1.00 96.69 221 LYS A C 1
ATOM 1751 O O . LYS A 1 221 ? -8.627 6.150 -11.003 1.00 96.69 221 LYS A O 1
ATOM 1756 N N . ILE A 1 222 ? -7.789 6.601 -8.988 1.00 97.75 222 ILE A N 1
ATOM 1757 C CA . ILE A 1 222 ? -7.987 5.230 -8.501 1.00 97.75 222 ILE A CA 1
ATOM 1758 C C . ILE A 1 222 ? -9.475 4.917 -8.338 1.00 97.75 222 ILE A C 1
ATOM 1760 O O . ILE A 1 222 ? -9.899 3.817 -8.677 1.00 97.75 222 ILE A O 1
ATOM 1764 N N . VAL A 1 223 ? -10.267 5.877 -7.858 1.00 97.81 223 VAL A N 1
ATOM 1765 C CA . VAL A 1 223 ? -11.732 5.768 -7.829 1.00 97.81 223 VAL A CA 1
ATOM 1766 C C . VAL A 1 223 ? -12.283 5.513 -9.233 1.00 97.81 223 VAL A C 1
ATOM 1768 O O . VAL A 1 223 ? -13.064 4.582 -9.404 1.00 97.81 223 VAL A O 1
ATOM 1771 N N . GLU A 1 224 ? -11.853 6.291 -10.230 1.00 97.38 224 GLU A N 1
ATOM 1772 C CA . GLU A 1 224 ? -12.251 6.105 -11.631 1.00 97.38 224 GLU A CA 1
ATOM 1773 C C . GLU A 1 224 ? -11.916 4.687 -12.113 1.00 97.38 224 GLU A C 1
ATOM 1775 O O . GLU A 1 224 ? -12.808 3.981 -12.573 1.00 97.38 224 GLU A O 1
ATOM 1780 N N . LEU A 1 225 ? -10.688 4.208 -11.888 1.00 96.56 225 LEU A N 1
ATOM 1781 C CA . LEU A 1 225 ? -10.268 2.848 -12.258 1.00 96.56 225 LEU A CA 1
ATOM 1782 C C . LEU A 1 225 ? -11.071 1.737 -11.557 1.00 96.56 225 LEU A C 1
ATOM 1784 O O . LEU A 1 225 ? -11.282 0.670 -12.138 1.00 96.56 225 LEU A O 1
ATOM 1788 N N . ILE A 1 226 ? -11.502 1.952 -10.308 1.00 97.62 226 ILE A N 1
ATOM 1789 C CA . ILE A 1 226 ? -12.369 1.006 -9.588 1.00 97.62 226 ILE A CA 1
ATOM 1790 C C . ILE A 1 226 ? -13.764 0.986 -10.225 1.00 97.62 226 ILE A C 1
ATOM 1792 O O . ILE A 1 226 ? -14.308 -0.091 -10.469 1.00 97.62 226 ILE A O 1
ATOM 1796 N N . HIS A 1 227 ? -14.324 2.159 -10.528 1.00 96.88 227 HIS A N 1
ATOM 1797 C CA . HIS A 1 227 ? -15.654 2.304 -11.132 1.00 96.88 227 HIS A CA 1
ATOM 1798 C C . HIS A 1 227 ? -15.721 1.850 -12.586 1.00 96.88 227 HIS A C 1
ATOM 1800 O O . HIS A 1 227 ? -16.737 1.304 -13.009 1.00 96.88 227 HIS A O 1
ATOM 1806 N N . GLU A 1 228 ? -14.631 1.992 -13.340 1.00 95.44 228 GLU A N 1
ATOM 1807 C CA . GLU A 1 228 ? -14.492 1.417 -14.681 1.00 95.44 228 GLU A CA 1
ATOM 1808 C C . GLU A 1 228 ? -14.719 -0.099 -14.693 1.00 95.44 228 GLU A C 1
ATOM 1810 O O . GLU A 1 228 ? -15.065 -0.670 -15.727 1.00 95.44 228 GLU A O 1
ATOM 1815 N N . GLY A 1 229 ? -14.488 -0.777 -13.565 1.00 88.00 229 GLY A N 1
ATOM 1816 C CA . GLY A 1 229 ? -14.763 -2.202 -13.422 1.00 88.00 229 GLY A CA 1
ATOM 1817 C C . GLY A 1 229 ? -13.854 -3.110 -14.254 1.00 88.00 229 GLY A C 1
ATOM 1818 O O . GLY A 1 229 ? -14.103 -4.312 -14.339 1.00 88.00 229 GLY A O 1
ATOM 1819 N N . SER A 1 230 ? -12.795 -2.567 -14.868 1.00 85.31 230 SER A N 1
ATOM 1820 C CA . SER A 1 230 ? -11.956 -3.302 -15.826 1.00 85.31 230 SER A CA 1
ATOM 1821 C C . SER A 1 230 ? -11.125 -4.427 -15.193 1.00 85.31 230 SER A C 1
ATOM 1823 O O . SER A 1 230 ? -10.706 -5.343 -15.898 1.00 85.31 230 SER A O 1
ATOM 1825 N N . LEU A 1 231 ? -10.898 -4.376 -13.874 1.00 86.69 231 LEU A N 1
ATOM 1826 C CA . LEU A 1 231 ? -10.263 -5.447 -13.092 1.00 86.69 231 LEU A CA 1
ATOM 1827 C C . LEU A 1 231 ? -11.274 -6.226 -12.238 1.00 86.69 231 LEU A C 1
ATOM 1829 O O . LEU A 1 231 ? -11.229 -7.455 -12.192 1.00 86.69 231 LEU A O 1
ATOM 1833 N N . CYS A 1 232 ? -12.172 -5.526 -11.543 1.00 90.31 232 CYS A N 1
ATOM 1834 C CA . CYS A 1 232 ? -13.303 -6.115 -10.828 1.00 90.31 232 CYS A CA 1
ATOM 1835 C C . CYS A 1 232 ? -14.391 -5.068 -10.577 1.00 90.31 232 CYS A C 1
ATOM 1837 O O . CYS A 1 232 ? -14.112 -3.875 -10.604 1.00 90.31 232 CYS A O 1
ATOM 1839 N N . LEU A 1 233 ? -15.602 -5.522 -10.245 1.00 95.25 233 LEU A N 1
ATOM 1840 C CA . LEU A 1 233 ? -16.689 -4.640 -9.808 1.00 95.25 233 LEU A CA 1
ATOM 1841 C C . LEU A 1 233 ? -16.338 -3.910 -8.490 1.00 95.25 233 LEU A C 1
ATOM 1843 O O . LEU A 1 233 ? -15.618 -4.488 -7.662 1.00 95.25 233 LEU A O 1
ATOM 1847 N N . PRO A 1 234 ? -16.875 -2.699 -8.240 1.00 97.69 234 PRO A N 1
ATOM 1848 C CA . PRO A 1 234 ? -16.645 -1.952 -6.999 1.00 97.69 234 PRO A CA 1
ATOM 1849 C C . PRO A 1 234 ? -16.983 -2.735 -5.720 1.00 97.69 234 PRO A C 1
ATOM 1851 O O . PRO A 1 234 ? -16.236 -2.695 -4.739 1.00 97.69 234 PRO A O 1
ATOM 1854 N N . GLU A 1 235 ? -18.063 -3.517 -5.719 1.00 97.56 235 GLU A N 1
ATOM 1855 C CA . GLU A 1 235 ? -18.463 -4.343 -4.574 1.00 97.56 235 GLU A CA 1
ATOM 1856 C C . GLU A 1 235 ? -17.439 -5.441 -4.282 1.00 97.56 235 GLU A C 1
ATOM 1858 O O . GLU A 1 235 ? -17.124 -5.733 -3.124 1.00 97.56 235 GLU A O 1
ATOM 1863 N N . GLU A 1 236 ? -16.886 -6.034 -5.339 1.00 95.50 236 GLU A N 1
ATOM 1864 C CA . GLU A 1 236 ? -15.849 -7.053 -5.233 1.00 95.50 236 GLU A CA 1
ATOM 1865 C C . GLU A 1 236 ? -14.534 -6.440 -4.730 1.00 95.50 236 GLU A C 1
ATOM 1867 O O . GLU A 1 236 ? -13.865 -7.042 -3.886 1.00 95.50 236 GLU A O 1
ATOM 1872 N N . PHE A 1 237 ? -14.200 -5.215 -5.152 1.00 97.25 237 PHE A N 1
ATOM 1873 C CA . PHE A 1 237 ? -13.070 -4.456 -4.605 1.00 97.25 237 PHE A CA 1
ATOM 1874 C C . PHE A 1 237 ? -13.219 -4.226 -3.092 1.00 97.25 237 PHE A C 1
ATOM 1876 O O . PHE A 1 237 ? -12.292 -4.505 -2.320 1.00 97.25 237 PHE A O 1
ATOM 1883 N N . VAL A 1 238 ? -14.396 -3.775 -2.645 1.00 97.75 238 VAL A N 1
ATOM 1884 C CA . VAL A 1 238 ? -14.697 -3.566 -1.219 1.00 97.75 238 VAL A CA 1
ATOM 1885 C C . VAL A 1 238 ? -14.588 -4.878 -0.446 1.00 97.75 238 VAL A C 1
ATOM 1887 O O . VAL A 1 238 ? -13.923 -4.933 0.594 1.00 97.75 238 VAL A O 1
ATOM 1890 N N . ARG A 1 239 ? -15.170 -5.964 -0.972 1.00 96.94 239 ARG A N 1
ATOM 1891 C CA . ARG A 1 239 ? -15.094 -7.294 -0.355 1.00 96.94 239 ARG A CA 1
ATOM 1892 C C . ARG A 1 239 ? -13.645 -7.762 -0.198 1.00 96.94 239 ARG A C 1
ATOM 1894 O O . ARG A 1 239 ? -13.260 -8.173 0.897 1.00 96.94 239 ARG A O 1
ATOM 1901 N N . ARG A 1 240 ? -12.823 -7.663 -1.250 1.00 95.00 240 ARG A N 1
ATOM 1902 C CA . ARG A 1 240 ? -11.407 -8.079 -1.209 1.00 95.00 240 ARG A CA 1
ATOM 1903 C C . ARG A 1 240 ? -10.570 -7.221 -0.266 1.00 95.00 240 ARG A C 1
ATOM 1905 O O . ARG A 1 240 ? -9.726 -7.761 0.445 1.00 95.00 240 ARG A O 1
ATOM 1912 N N . THR A 1 241 ? -10.849 -5.922 -0.188 1.00 97.31 241 THR A N 1
ATOM 1913 C CA . THR A 1 241 ? -10.210 -5.013 0.776 1.00 97.31 241 THR A CA 1
ATOM 1914 C C . THR A 1 241 ? -10.514 -5.424 2.221 1.00 97.31 241 THR A C 1
ATOM 1916 O O . THR A 1 241 ? -9.613 -5.512 3.058 1.00 97.31 241 THR A O 1
ATOM 1919 N N . ILE A 1 242 ? -11.771 -5.768 2.514 1.00 97.00 242 ILE A N 1
ATOM 1920 C CA . ILE A 1 242 ? -12.183 -6.277 3.828 1.00 97.00 242 ILE A CA 1
ATOM 1921 C C . ILE A 1 242 ? -11.515 -7.619 4.146 1.00 97.00 242 ILE A C 1
ATOM 1923 O O . ILE A 1 242 ? -11.038 -7.829 5.264 1.00 97.00 242 ILE A O 1
ATOM 1927 N N . ASP A 1 243 ? -11.461 -8.537 3.183 1.00 94.88 243 ASP A N 1
ATOM 1928 C CA . ASP A 1 243 ? -10.833 -9.843 3.385 1.00 94.88 243 ASP A CA 1
ATOM 1929 C C . ASP A 1 243 ? -9.321 -9.730 3.610 1.00 94.88 243 ASP A C 1
ATOM 1931 O O . ASP A 1 243 ? -8.769 -10.468 4.429 1.00 94.88 243 ASP A O 1
ATOM 1935 N N . ARG A 1 244 ? -8.666 -8.747 2.983 1.00 94.94 244 ARG A N 1
ATOM 1936 C CA . ARG A 1 244 ? -7.265 -8.397 3.249 1.00 94.94 244 ARG A CA 1
ATOM 1937 C C . ARG A 1 244 ? -7.068 -7.920 4.694 1.00 94.94 244 ARG A C 1
ATOM 1939 O O . ARG A 1 244 ? -6.183 -8.438 5.373 1.00 94.94 244 ARG A O 1
ATOM 1946 N N . MET A 1 245 ? -7.941 -7.050 5.220 1.00 96.12 245 MET A N 1
ATOM 1947 C CA . MET A 1 245 ? -7.905 -6.645 6.640 1.00 96.12 245 MET A CA 1
ATOM 1948 C C . MET A 1 245 ? -8.044 -7.850 7.584 1.00 96.12 245 MET A C 1
ATOM 1950 O O . MET A 1 245 ? -7.283 -7.991 8.543 1.00 96.12 245 MET A O 1
ATOM 1954 N N . LYS A 1 246 ? -8.986 -8.763 7.306 1.00 95.06 246 LYS A N 1
ATOM 1955 C CA . LYS A 1 246 ? -9.165 -9.991 8.105 1.00 95.06 246 LYS A CA 1
ATOM 1956 C C . LYS A 1 246 ? -7.924 -10.885 8.072 1.00 95.06 246 LYS A C 1
ATOM 1958 O O . LYS A 1 246 ? -7.559 -11.446 9.105 1.00 95.06 246 LYS A O 1
ATOM 1963 N N . ALA A 1 247 ? -7.297 -11.026 6.903 1.00 92.56 247 ALA A N 1
ATOM 1964 C CA . ALA A 1 247 ? -6.120 -11.864 6.709 1.00 92.56 247 ALA A CA 1
ATOM 1965 C C . ALA A 1 247 ? -4.931 -11.377 7.553 1.00 92.56 247 ALA A C 1
ATOM 1967 O O . ALA A 1 247 ? -4.364 -12.170 8.307 1.00 92.56 247 ALA A O 1
ATOM 1968 N N . PHE A 1 248 ? -4.621 -10.075 7.526 1.00 92.25 248 PHE A N 1
ATOM 1969 C CA . PHE A 1 248 ? -3.600 -9.491 8.411 1.00 92.25 248 PHE A CA 1
ATOM 1970 C C . PHE A 1 248 ? -3.995 -9.554 9.888 1.00 92.25 248 PHE A C 1
ATOM 1972 O O . PHE A 1 248 ? -3.153 -9.784 10.754 1.00 92.25 248 PHE A O 1
ATOM 1979 N N . GLY A 1 249 ? -5.294 -9.473 10.182 1.00 91.06 249 GLY A N 1
ATOM 1980 C CA . GLY A 1 249 ? -5.839 -9.694 11.517 1.00 91.06 249 GLY A CA 1
ATOM 1981 C C . GLY A 1 249 ? -5.574 -11.085 12.100 1.00 91.06 249 GLY A C 1
ATOM 1982 O O . GLY A 1 249 ? -5.706 -11.269 13.313 1.00 91.06 249 GLY A O 1
ATOM 1983 N N . ARG A 1 250 ? -5.217 -12.081 11.279 1.00 89.62 250 ARG A N 1
ATOM 1984 C CA . ARG A 1 250 ? -4.869 -13.438 11.723 1.00 89.62 250 ARG A CA 1
ATOM 1985 C C . ARG A 1 250 ? -3.945 -14.124 10.714 1.00 89.62 250 ARG A C 1
ATOM 1987 O O . ARG A 1 250 ? -4.350 -15.096 10.075 1.00 89.62 250 ARG A O 1
ATOM 1994 N N . LEU A 1 251 ? -2.693 -13.674 10.618 1.00 87.69 251 LEU A N 1
ATOM 1995 C CA . LEU A 1 251 ? -1.718 -14.210 9.656 1.00 87.69 251 LEU A CA 1
ATOM 1996 C C . LEU A 1 251 ? -1.580 -15.731 9.683 1.00 87.69 251 LEU A C 1
ATOM 1998 O O . LEU A 1 251 ? -1.592 -16.358 8.631 1.00 87.69 251 LEU A O 1
ATOM 2002 N N . LYS A 1 252 ? -1.532 -16.336 10.876 1.00 88.12 252 LYS A N 1
ATOM 2003 C CA . LYS A 1 252 ? -1.432 -17.795 11.048 1.00 88.12 252 LYS A CA 1
ATOM 2004 C C . LYS A 1 252 ? -2.562 -18.573 10.357 1.00 88.12 252 LYS A C 1
ATOM 2006 O O . LYS A 1 252 ? -2.433 -19.764 10.101 1.00 88.12 252 LYS A O 1
ATOM 2011 N N . SER A 1 253 ? -3.690 -17.922 10.057 1.00 87.06 253 SER A N 1
ATOM 2012 C CA . SER A 1 253 ? -4.774 -18.548 9.295 1.00 87.06 253 SER A CA 1
ATOM 2013 C C . SER A 1 253 ? -4.433 -18.758 7.817 1.00 87.06 253 SER A C 1
ATOM 2015 O O . SER A 1 253 ? -5.107 -19.553 7.160 1.00 87.06 253 SER A O 1
ATOM 2017 N N . LEU A 1 254 ? -3.421 -18.064 7.286 1.00 86.12 254 LEU A N 1
ATOM 2018 C CA . LEU A 1 254 ? -2.944 -18.201 5.914 1.00 86.12 254 LEU A CA 1
ATOM 2019 C C . LEU A 1 254 ? -2.060 -19.453 5.793 1.00 86.12 254 LEU A C 1
ATOM 2021 O O . LEU A 1 254 ? -1.127 -19.593 6.584 1.00 86.12 254 LEU A O 1
ATOM 2025 N N . PRO A 1 255 ? -2.315 -20.354 4.820 1.00 84.81 255 PRO A N 1
ATOM 2026 C CA . PRO A 1 255 ? -1.627 -21.645 4.725 1.00 84.81 255 PRO A CA 1
ATOM 2027 C C . PRO A 1 255 ? -0.095 -21.548 4.764 1.00 84.81 255 PRO A C 1
ATOM 2029 O O . PRO A 1 255 ? 0.550 -22.278 5.518 1.00 84.81 255 PRO A O 1
ATOM 2032 N N . HIS A 1 256 ? 0.482 -20.597 4.024 1.00 81.25 256 HIS A N 1
ATOM 2033 C CA . HIS A 1 256 ? 1.930 -20.386 3.934 1.00 81.25 256 HIS A CA 1
ATOM 2034 C C . HIS A 1 256 ? 2.547 -19.720 5.171 1.00 81.25 256 HIS A C 1
ATOM 2036 O O . HIS A 1 256 ? 3.766 -19.713 5.306 1.00 81.25 256 HIS A O 1
ATOM 2042 N N . LEU A 1 257 ? 1.733 -19.207 6.098 1.00 86.12 257 LEU A N 1
ATOM 2043 C CA . LEU A 1 257 ? 2.170 -18.525 7.324 1.00 86.12 257 LEU A CA 1
ATOM 2044 C C . LEU A 1 257 ? 1.712 -19.244 8.605 1.00 86.12 257 LEU A C 1
ATOM 2046 O O . LEU A 1 257 ? 1.827 -18.702 9.702 1.00 86.12 257 LEU A O 1
ATOM 2050 N N . THR A 1 258 ? 1.218 -20.479 8.495 1.00 88.25 258 THR A N 1
ATOM 2051 C CA . THR A 1 258 ? 0.734 -21.295 9.631 1.00 88.25 258 THR A CA 1
ATOM 2052 C C . THR A 1 258 ? 1.790 -21.573 10.705 1.00 88.25 258 THR A C 1
ATOM 2054 O O . THR A 1 258 ? 1.443 -21.858 11.853 1.00 88.25 258 THR A O 1
ATOM 2057 N N . HIS A 1 259 ? 3.068 -21.476 10.342 1.00 86.12 259 HIS A N 1
ATOM 2058 C CA . HIS A 1 259 ? 4.209 -21.665 11.233 1.00 86.12 259 HIS A CA 1
ATOM 2059 C C . HIS A 1 259 ? 4.473 -20.464 12.157 1.00 86.12 259 HIS A C 1
ATOM 2061 O O . HIS A 1 259 ? 5.209 -20.609 13.132 1.00 86.12 259 HIS A O 1
ATOM 2067 N N . TYR A 1 260 ? 3.879 -19.296 11.887 1.00 86.56 260 TYR A N 1
ATOM 2068 C CA . TYR A 1 260 ? 4.052 -18.118 12.732 1.00 86.56 260 TYR A CA 1
ATOM 2069 C C . TYR A 1 260 ? 3.237 -18.205 14.039 1.00 86.56 260 TYR A C 1
ATOM 2071 O O . TYR A 1 260 ? 2.143 -18.785 14.058 1.00 86.56 260 TYR A O 1
ATOM 2079 N N . PRO A 1 261 ? 3.744 -17.624 15.144 1.00 86.75 261 PRO A N 1
ATOM 2080 C CA . PRO A 1 261 ? 3.004 -17.475 16.396 1.00 86.75 261 PRO A CA 1
ATOM 2081 C C . PRO A 1 261 ? 1.687 -16.695 16.247 1.00 86.75 261 PRO A C 1
ATOM 2083 O O . PRO A 1 261 ? 1.485 -15.936 15.300 1.00 86.75 261 PRO A O 1
ATOM 2086 N N . GLU A 1 262 ? 0.760 -16.868 17.195 1.00 85.69 262 GLU A N 1
ATOM 2087 C CA . GLU A 1 262 ? -0.542 -16.175 17.148 1.00 85.69 262 GLU A CA 1
ATOM 2088 C C . GLU A 1 262 ? -0.445 -14.682 17.476 1.00 85.69 262 GLU A C 1
ATOM 2090 O O . GLU A 1 262 ? -1.300 -13.890 17.064 1.00 85.69 262 GLU A O 1
ATOM 2095 N N . GLU A 1 263 ? 0.594 -14.301 18.216 1.00 83.38 263 GLU A N 1
ATOM 2096 C CA . GLU A 1 263 ? 0.906 -12.920 18.559 1.00 83.38 263 GLU A CA 1
ATOM 2097 C C . GLU A 1 263 ? 1.658 -12.166 17.459 1.00 83.38 263 GLU A C 1
ATOM 2099 O O . GLU A 1 263 ? 2.003 -11.007 17.665 1.00 83.38 263 GLU A O 1
ATOM 2104 N N . THR A 1 264 ? 1.945 -12.798 16.318 1.00 86.69 264 THR A N 1
ATOM 2105 C CA . THR A 1 264 ? 2.574 -12.124 15.181 1.00 86.69 264 THR A CA 1
ATOM 2106 C C . THR A 1 264 ? 1.617 -11.093 14.580 1.00 86.69 264 THR A C 1
ATOM 2108 O O . THR A 1 264 ? 0.449 -11.391 14.310 1.00 86.69 264 THR A O 1
ATOM 2111 N N . VAL A 1 265 ? 2.118 -9.872 14.380 1.00 84.06 265 VAL A N 1
ATOM 2112 C CA . VAL A 1 265 ? 1.339 -8.710 13.937 1.00 84.06 265 VAL A CA 1
ATOM 2113 C C . VAL A 1 265 ? 2.060 -7.982 12.812 1.00 84.06 265 VAL A C 1
ATOM 2115 O O . VAL A 1 265 ? 3.278 -7.861 12.845 1.00 84.06 265 VAL A O 1
ATOM 2118 N N . GLU A 1 266 ? 1.278 -7.463 11.865 1.00 88.19 266 GLU A N 1
ATOM 2119 C CA . GLU A 1 266 ? 1.743 -6.615 10.765 1.00 88.19 266 GLU A CA 1
ATOM 2120 C C . GLU A 1 266 ? 1.037 -5.258 10.829 1.00 88.19 266 GLU A C 1
ATOM 2122 O O . GLU A 1 266 ? 0.021 -5.035 10.157 1.00 88.19 266 GLU A O 1
ATOM 2127 N N . ASN A 1 267 ? 1.493 -4.369 11.710 1.00 87.12 267 ASN A N 1
ATOM 2128 C CA . ASN A 1 267 ? 0.756 -3.136 11.976 1.00 87.12 267 ASN A CA 1
ATOM 2129 C C . ASN A 1 267 ? 0.799 -2.183 10.791 1.00 87.12 267 ASN A C 1
ATOM 2131 O O . ASN A 1 267 ? -0.217 -1.555 10.497 1.00 87.12 267 ASN A O 1
ATOM 2135 N N . GLU A 1 268 ? 1.934 -2.100 10.098 1.00 88.12 268 GLU A N 1
ATOM 2136 C CA . GLU A 1 268 ? 2.060 -1.243 8.919 1.00 88.12 268 GLU A CA 1
ATOM 2137 C C . GLU A 1 268 ? 1.043 -1.625 7.836 1.00 88.12 268 GLU A C 1
ATOM 2139 O O . GLU A 1 268 ? 0.404 -0.756 7.244 1.00 88.12 268 GLU A O 1
ATOM 2144 N N . ASN A 1 269 ? 0.778 -2.921 7.652 1.00 93.38 269 ASN A N 1
ATOM 2145 C CA . ASN A 1 269 ? -0.227 -3.388 6.695 1.00 93.38 269 ASN A CA 1
ATOM 2146 C C . ASN A 1 269 ? -1.659 -3.070 7.159 1.00 93.38 269 ASN A C 1
ATOM 2148 O O . ASN A 1 269 ? -2.474 -2.602 6.362 1.00 93.38 269 ASN A O 1
ATOM 2152 N N . LEU A 1 270 ? -1.973 -3.270 8.446 1.00 94.69 270 LEU A N 1
ATOM 2153 C CA . LEU A 1 270 ? -3.287 -2.930 9.015 1.00 94.69 270 LEU A CA 1
ATOM 2154 C C . LEU A 1 270 ? -3.578 -1.425 8.913 1.00 94.69 270 LEU A C 1
ATOM 2156 O O . LEU A 1 270 ? -4.665 -1.028 8.484 1.00 94.69 270 LEU A O 1
ATOM 2160 N N . LYS A 1 271 ? -2.592 -0.589 9.260 1.00 92.12 271 LYS A N 1
ATOM 2161 C CA . LYS A 1 271 ? -2.642 0.866 9.083 1.00 92.12 271 LYS A CA 1
ATOM 2162 C C . LYS A 1 271 ? -2.874 1.220 7.627 1.00 92.12 271 LYS A C 1
ATOM 2164 O O . LYS A 1 271 ? -3.823 1.940 7.324 1.00 92.12 271 LYS A O 1
ATOM 2169 N N . CYS A 1 272 ? -2.044 0.690 6.732 1.00 94.69 272 CYS A N 1
ATOM 2170 C CA . CYS A 1 272 ? -2.123 0.954 5.303 1.00 94.69 272 CYS A CA 1
ATOM 2171 C C . CYS A 1 272 ? -3.539 0.698 4.765 1.00 94.69 272 CYS A C 1
ATOM 2173 O O . CYS A 1 272 ? -4.108 1.571 4.111 1.00 94.69 272 CYS A O 1
ATOM 2175 N N . ILE A 1 273 ? -4.169 -0.425 5.128 1.00 97.31 273 ILE A N 1
ATOM 2176 C CA . ILE A 1 273 ? -5.545 -0.744 4.717 1.00 97.31 273 ILE A CA 1
ATOM 2177 C C . ILE A 1 273 ? -6.556 0.270 5.262 1.00 97.31 273 ILE A C 1
ATOM 2179 O O . ILE A 1 273 ? -7.418 0.734 4.508 1.00 97.31 273 ILE A O 1
ATOM 2183 N N . ALA A 1 274 ? -6.449 0.650 6.537 1.00 95.69 274 ALA A N 1
ATOM 2184 C CA . ALA A 1 274 ? -7.336 1.644 7.138 1.00 95.69 274 ALA A CA 1
ATOM 2185 C C . ALA A 1 274 ? -7.204 3.018 6.454 1.00 95.69 274 ALA A C 1
ATOM 2187 O O . ALA A 1 274 ? -8.206 3.583 6.013 1.00 95.69 274 ALA A O 1
ATOM 2188 N N . TYR A 1 275 ? -5.980 3.529 6.293 1.00 94.88 275 TYR A N 1
ATOM 2189 C CA . TYR A 1 275 ? -5.719 4.821 5.647 1.00 94.88 275 TYR A CA 1
ATOM 2190 C C . TYR A 1 275 ? -6.166 4.846 4.184 1.00 94.88 275 TYR A C 1
ATOM 2192 O O . TYR A 1 275 ? -6.846 5.785 3.768 1.00 94.88 275 TYR A O 1
ATOM 2200 N N . THR A 1 276 ? -5.861 3.787 3.433 1.00 97.50 276 THR A N 1
ATOM 2201 C CA . THR A 1 276 ? -6.289 3.616 2.037 1.00 97.50 276 THR A CA 1
ATOM 2202 C C . THR A 1 276 ? -7.811 3.648 1.930 1.00 97.50 276 THR A C 1
ATOM 2204 O O . THR A 1 276 ? -8.369 4.410 1.144 1.00 97.50 276 THR A O 1
ATOM 2207 N N . THR A 1 277 ? -8.499 2.880 2.779 1.00 97.75 277 THR A N 1
ATOM 2208 C CA . THR A 1 277 ? -9.967 2.824 2.793 1.00 97.75 277 THR A CA 1
ATOM 2209 C C . THR A 1 277 ? -10.565 4.194 3.104 1.00 97.75 277 THR A C 1
ATOM 2211 O O . THR A 1 277 ? -11.434 4.662 2.374 1.00 97.75 277 THR A O 1
ATOM 2214 N N . LYS A 1 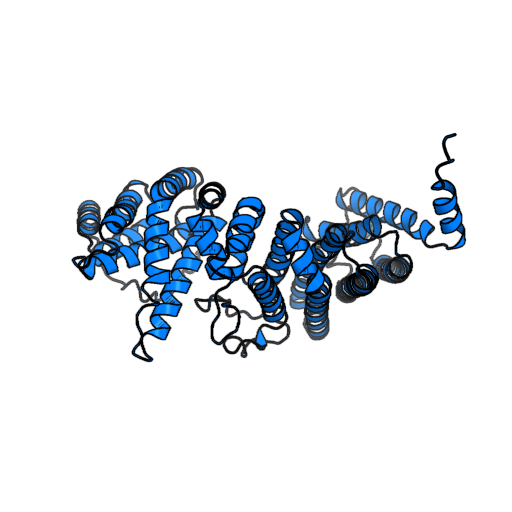278 ? -10.063 4.890 4.133 1.00 95.38 278 LYS A N 1
ATOM 2215 C CA . LYS A 1 278 ? -10.531 6.236 4.501 1.00 95.38 278 LYS A CA 1
ATOM 2216 C C . LYS A 1 278 ? -10.340 7.234 3.357 1.00 95.38 278 LYS A C 1
ATOM 2218 O O . LYS A 1 278 ? -11.232 8.039 3.100 1.00 95.38 278 LYS A O 1
ATOM 2223 N N . ALA A 1 279 ? -9.191 7.197 2.683 1.00 96.56 279 ALA A N 1
ATOM 2224 C CA . ALA A 1 279 ? -8.903 8.081 1.559 1.00 96.56 279 ALA A CA 1
ATOM 2225 C C . ALA A 1 279 ? -9.883 7.858 0.395 1.00 96.56 279 ALA A C 1
ATOM 2227 O O . ALA A 1 279 ? -10.430 8.830 -0.120 1.00 96.56 279 ALA A O 1
ATOM 2228 N N . LEU A 1 280 ? -10.184 6.601 0.052 1.00 97.62 280 LEU A N 1
ATOM 2229 C CA . LEU A 1 280 ? -11.166 6.266 -0.986 1.00 97.62 280 LEU A CA 1
ATOM 2230 C C . LEU A 1 280 ? -12.594 6.664 -0.591 1.00 97.62 280 LEU A C 1
ATOM 2232 O O . LEU A 1 280 ? -13.290 7.287 -1.385 1.00 97.62 280 LEU A O 1
ATOM 2236 N N . MET A 1 281 ? -13.010 6.393 0.652 1.00 95.38 281 MET A N 1
ATOM 2237 C CA . MET A 1 281 ? -14.316 6.831 1.170 1.00 95.38 281 MET A CA 1
ATOM 2238 C C . MET A 1 281 ? -14.473 8.358 1.147 1.00 95.38 281 MET A C 1
ATOM 2240 O O . MET A 1 281 ? -15.577 8.872 0.999 1.00 95.38 281 MET A O 1
ATOM 2244 N N . ARG A 1 282 ? -13.377 9.102 1.331 1.00 94.81 282 ARG A N 1
ATOM 2245 C CA . ARG A 1 282 ? -13.387 10.566 1.248 1.00 94.81 282 ARG A CA 1
ATOM 2246 C C . ARG A 1 282 ? -13.449 11.059 -0.197 1.00 94.81 282 ARG A C 1
ATOM 2248 O O . ARG A 1 282 ? -14.034 12.110 -0.442 1.00 94.81 282 ARG A O 1
ATOM 2255 N N . ALA A 1 283 ? -12.803 10.344 -1.112 1.00 96.38 283 ALA A N 1
ATOM 2256 C CA . ALA A 1 283 ? -12.723 10.709 -2.518 1.00 96.38 283 ALA A CA 1
ATOM 2257 C C . ALA A 1 283 ? -14.020 10.418 -3.283 1.00 96.38 283 ALA A C 1
ATOM 2259 O O . ALA A 1 283 ? -14.326 11.144 -4.224 1.00 96.38 283 ALA A O 1
ATOM 2260 N N . ASP A 1 284 ? -14.780 9.398 -2.871 1.00 96.44 284 ASP A N 1
ATOM 2261 C CA . ASP A 1 284 ? -15.974 8.960 -3.585 1.00 96.44 284 ASP A CA 1
ATOM 2262 C C . ASP A 1 284 ? -17.131 8.533 -2.676 1.00 96.44 284 ASP A C 1
ATOM 2264 O O . ASP A 1 284 ? -16.977 7.754 -1.729 1.00 96.44 284 ASP A O 1
ATOM 2268 N N . ARG A 1 285 ? -18.333 9.017 -3.008 1.00 93.88 285 ARG A N 1
ATOM 2269 C CA . ARG A 1 285 ? -19.543 8.776 -2.215 1.00 93.88 285 ARG A CA 1
ATOM 2270 C C . ARG A 1 285 ? -20.058 7.347 -2.362 1.00 93.88 285 ARG A C 1
ATOM 2272 O O . ARG A 1 285 ? -20.593 6.808 -1.393 1.00 93.88 285 ARG A O 1
ATOM 2279 N N . GLU A 1 286 ? -19.922 6.743 -3.538 1.00 94.62 286 GLU A N 1
ATOM 2280 C CA . GLU A 1 286 ? -20.394 5.382 -3.784 1.00 94.62 286 GLU A CA 1
ATOM 2281 C C . GLU A 1 286 ? -19.510 4.359 -3.069 1.00 94.62 286 GLU A C 1
ATOM 2283 O O . GLU A 1 286 ? -20.025 3.537 -2.314 1.00 94.62 286 GLU A O 1
ATOM 2288 N N . LEU A 1 287 ? -18.184 4.476 -3.167 1.00 96.25 287 LEU A N 1
ATOM 2289 C CA . LEU A 1 287 ? -17.267 3.666 -2.363 1.00 96.25 287 LEU A CA 1
ATOM 2290 C C . LEU A 1 287 ? -17.495 3.882 -0.865 1.00 96.25 287 LEU A C 1
ATOM 2292 O O . LEU A 1 287 ? -17.501 2.911 -0.105 1.00 96.25 287 LEU A O 1
ATOM 2296 N N . CYS A 1 288 ? -17.749 5.121 -0.426 1.00 94.44 288 CYS A N 1
ATOM 2297 C CA . CYS A 1 288 ? -18.142 5.388 0.957 1.00 94.44 288 CYS A CA 1
ATOM 2298 C C . CYS A 1 288 ? -19.392 4.593 1.358 1.00 94.44 288 CYS A C 1
ATOM 2300 O O . CYS A 1 288 ? -19.391 3.916 2.391 1.00 94.44 288 CYS A O 1
ATOM 2302 N N . TYR A 1 289 ? -20.434 4.608 0.524 1.00 93.06 289 TYR A N 1
ATOM 2303 C CA . TYR A 1 289 ? -21.653 3.832 0.737 1.00 93.06 289 TYR A CA 1
ATOM 2304 C C . TYR A 1 289 ? -21.390 2.319 0.766 1.00 93.06 289 TYR A C 1
ATOM 2306 O O . TYR A 1 289 ? -21.879 1.633 1.669 1.00 93.06 289 TYR A O 1
ATOM 2314 N N . LEU A 1 290 ? -20.594 1.794 -0.167 1.00 95.31 290 LEU A N 1
ATOM 2315 C CA . LEU A 1 290 ? -20.282 0.368 -0.264 1.00 95.31 290 LEU A CA 1
ATOM 2316 C C . LEU A 1 290 ? -19.484 -0.123 0.951 1.00 95.31 290 LEU A C 1
ATOM 2318 O O . LEU A 1 290 ? -19.878 -1.107 1.582 1.00 95.31 290 LEU A O 1
ATOM 2322 N N . PHE A 1 291 ? -18.424 0.586 1.354 1.00 95.06 291 PHE A N 1
ATOM 2323 C CA . PHE A 1 291 ? -17.660 0.259 2.566 1.00 95.06 291 PHE A CA 1
ATOM 2324 C C . PHE A 1 291 ? -18.518 0.346 3.834 1.00 95.06 291 PHE A C 1
ATOM 2326 O O . PHE A 1 291 ? -18.410 -0.509 4.718 1.00 95.06 291 PHE A O 1
ATOM 2333 N N . SER A 1 292 ? -19.403 1.344 3.917 1.00 90.56 292 SER A N 1
ATOM 2334 C CA . SER A 1 292 ? -20.333 1.506 5.043 1.00 90.56 292 SER A CA 1
ATOM 2335 C C . SER A 1 292 ? -21.331 0.354 5.126 1.00 90.56 292 SER A C 1
ATOM 2337 O O . SER A 1 292 ? -21.534 -0.222 6.195 1.00 90.56 292 SER A O 1
ATOM 2339 N N . THR A 1 293 ? -21.929 -0.018 3.993 1.00 90.75 293 THR A N 1
ATOM 2340 C CA . THR A 1 293 ? -22.918 -1.102 3.896 1.00 90.75 293 THR A CA 1
ATOM 2341 C C . THR A 1 293 ? -22.284 -2.460 4.183 1.00 90.75 293 THR A C 1
ATOM 2343 O O . THR A 1 293 ? -22.879 -3.289 4.871 1.00 90.75 293 THR A O 1
ATOM 2346 N N . ALA A 1 294 ? -21.034 -2.657 3.758 1.00 92.50 294 ALA A N 1
ATOM 2347 C CA . ALA A 1 294 ? -20.231 -3.828 4.092 1.00 92.50 294 ALA A CA 1
ATOM 2348 C C . ALA A 1 294 ? -19.693 -3.822 5.542 1.00 92.50 294 ALA A C 1
ATOM 2350 O O . ALA A 1 294 ? -18.963 -4.736 5.929 1.00 92.50 294 ALA A O 1
ATOM 2351 N N . GLN A 1 295 ? -20.052 -2.817 6.355 1.00 91.81 295 GLN A N 1
ATOM 2352 C CA . GLN A 1 295 ? -19.642 -2.655 7.756 1.00 91.81 295 GLN A CA 1
ATOM 2353 C C . GLN A 1 295 ? -18.117 -2.623 7.948 1.00 91.81 295 GLN A C 1
ATOM 2355 O O . GLN A 1 295 ? -17.606 -3.056 8.986 1.00 91.81 295 GLN A O 1
ATOM 2360 N N . ALA A 1 296 ? -17.374 -2.101 6.965 1.00 93.38 296 ALA A N 1
ATOM 2361 C CA . ALA A 1 296 ? -15.915 -2.093 6.997 1.00 93.38 296 ALA A CA 1
ATOM 2362 C C . ALA A 1 296 ? -15.343 -1.398 8.247 1.00 93.38 296 ALA A C 1
ATOM 2364 O O . ALA A 1 296 ? -14.512 -2.026 8.903 1.00 93.38 296 ALA A O 1
ATOM 2365 N N . PRO A 1 297 ? -15.815 -0.203 8.679 1.00 91.19 297 PRO A N 1
ATOM 2366 C CA . PRO A 1 297 ? -15.283 0.431 9.886 1.00 91.19 297 PRO A CA 1
ATOM 2367 C C . PRO A 1 297 ? -15.441 -0.453 11.132 1.00 91.19 297 PRO A C 1
ATOM 2369 O O . PRO A 1 297 ? -14.483 -0.691 11.869 1.00 91.19 297 PRO A O 1
ATOM 2372 N N . GLU A 1 298 ? -16.641 -1.003 11.343 1.00 90.56 298 GLU A N 1
ATOM 2373 C CA . GLU A 1 298 ? -16.941 -1.885 12.476 1.00 90.56 298 GLU A CA 1
ATOM 2374 C C . GLU A 1 298 ? -16.032 -3.122 12.480 1.00 90.56 298 GLU A C 1
ATOM 2376 O O . GLU A 1 298 ? -15.475 -3.503 13.515 1.00 90.56 298 GLU A O 1
ATOM 2381 N N . LEU A 1 299 ? -15.854 -3.734 11.310 1.00 94.94 299 LEU A N 1
ATOM 2382 C CA . LEU A 1 299 ? -15.000 -4.898 11.138 1.00 94.94 299 LEU A CA 1
ATOM 2383 C C . LEU A 1 299 ? -13.527 -4.570 11.384 1.00 94.94 299 LEU A C 1
ATOM 2385 O O . LEU A 1 299 ? -12.842 -5.332 12.067 1.00 94.94 299 LEU A O 1
ATOM 2389 N N . PHE A 1 300 ? -13.044 -3.446 10.859 1.00 95.69 300 PHE A N 1
ATOM 2390 C CA . PHE A 1 300 ? -11.654 -3.021 10.996 1.00 95.69 300 PHE A CA 1
ATOM 2391 C C . PHE A 1 300 ? -11.314 -2.811 12.468 1.00 95.69 300 PHE A C 1
ATOM 2393 O O . PHE A 1 300 ? -10.326 -3.359 12.950 1.00 95.69 300 PHE A O 1
ATOM 2400 N N . MET A 1 301 ? -12.185 -2.134 13.220 1.00 92.25 301 MET A N 1
ATOM 2401 C CA . MET A 1 301 ? -11.999 -1.974 14.661 1.00 92.25 301 MET A CA 1
ATOM 2402 C C . MET A 1 301 ? -11.976 -3.313 15.399 1.00 92.25 301 MET A C 1
ATOM 2404 O O . MET A 1 301 ? -11.120 -3.524 16.254 1.00 92.25 301 MET A O 1
ATOM 2408 N N . ARG A 1 302 ? -12.877 -4.248 15.068 1.00 94.56 302 ARG A N 1
ATOM 2409 C CA . ARG A 1 302 ? -12.862 -5.592 15.675 1.00 94.56 302 ARG A CA 1
ATOM 2410 C C . ARG A 1 302 ? -11.549 -6.324 15.413 1.00 94.56 302 ARG A C 1
ATOM 2412 O O . ARG A 1 302 ? -11.033 -6.970 16.322 1.00 94.56 302 ARG A O 1
ATOM 2419 N N . VAL A 1 303 ? -11.011 -6.217 14.197 1.00 95.38 303 VAL A N 1
ATOM 2420 C CA . VAL A 1 303 ? -9.706 -6.789 13.846 1.00 95.38 303 VAL A CA 1
ATOM 2421 C C . VAL A 1 303 ? -8.600 -6.161 14.694 1.00 95.38 303 VAL A C 1
ATOM 2423 O O . VAL A 1 303 ? -7.858 -6.901 15.338 1.00 95.38 303 VAL A O 1
ATOM 2426 N N . LEU A 1 304 ? -8.533 -4.828 14.763 1.00 93.69 304 LEU A N 1
ATOM 2427 C CA . LEU A 1 304 ? -7.532 -4.110 15.562 1.00 93.69 304 LEU A CA 1
ATOM 2428 C C . LEU A 1 304 ? -7.608 -4.499 17.048 1.00 93.69 304 LEU A C 1
ATOM 2430 O O . LEU A 1 304 ? -6.590 -4.817 17.662 1.00 93.69 304 LEU A O 1
ATOM 2434 N N . VAL A 1 305 ? -8.815 -4.555 17.622 1.00 92.25 305 VAL A N 1
ATOM 2435 C CA . VAL A 1 305 ? -9.056 -4.974 19.016 1.00 92.25 305 VAL A CA 1
ATOM 2436 C C . VAL A 1 305 ? -8.590 -6.405 19.267 1.00 92.25 305 VAL A C 1
ATOM 2438 O O . VAL A 1 305 ? -7.943 -6.677 20.284 1.00 92.25 305 VAL A O 1
ATOM 2441 N N . ALA A 1 306 ? -8.913 -7.329 18.360 1.00 93.44 306 ALA A N 1
ATOM 2442 C CA . ALA A 1 306 ? -8.519 -8.726 18.481 1.00 93.44 306 ALA A CA 1
ATOM 2443 C C . ALA A 1 306 ? -6.993 -8.884 18.422 1.00 93.44 306 ALA A C 1
ATOM 2445 O O . ALA A 1 306 ? -6.422 -9.573 19.265 1.00 93.44 306 ALA A O 1
ATOM 2446 N N . VAL A 1 307 ? -6.333 -8.213 17.472 1.00 91.69 307 VAL A N 1
ATOM 2447 C CA . VAL A 1 307 ? -4.868 -8.184 17.348 1.00 91.69 307 VAL A CA 1
ATOM 2448 C C . VAL A 1 307 ? -4.232 -7.650 18.631 1.00 91.69 307 VAL A C 1
ATOM 2450 O O . VAL A 1 307 ? -3.413 -8.327 19.247 1.00 91.69 307 VAL A O 1
ATOM 2453 N N . ASN A 1 308 ? -4.664 -6.476 19.086 1.00 89.38 308 ASN A N 1
ATOM 2454 C CA . ASN A 1 308 ? -4.117 -5.811 20.263 1.00 89.38 308 ASN A CA 1
ATOM 2455 C C . ASN A 1 308 ? -4.322 -6.633 21.551 1.00 89.38 308 ASN A C 1
ATOM 2457 O O . ASN A 1 308 ? -3.414 -6.740 22.370 1.00 89.38 308 ASN A O 1
ATOM 2461 N N . THR A 1 309 ? -5.473 -7.297 21.694 1.00 90.31 309 THR A N 1
ATOM 2462 C CA . THR A 1 309 ? -5.749 -8.185 22.834 1.00 90.31 309 THR A CA 1
ATOM 2463 C C . THR A 1 309 ? -4.810 -9.396 22.846 1.00 90.31 309 THR A C 1
ATOM 2465 O O . THR A 1 309 ? -4.295 -9.748 23.907 1.00 90.31 309 THR A O 1
ATOM 2468 N N . ARG A 1 310 ? -4.523 -10.007 21.683 1.00 90.12 310 ARG A N 1
ATOM 2469 C CA . ARG A 1 310 ? -3.533 -11.099 21.584 1.00 90.12 310 ARG A CA 1
ATOM 2470 C C . ARG A 1 310 ? -2.123 -10.621 21.942 1.00 90.12 310 ARG A C 1
ATOM 2472 O O . ARG A 1 310 ? -1.424 -11.308 22.682 1.00 90.12 310 ARG A O 1
ATOM 2479 N N . VAL A 1 311 ? -1.725 -9.435 21.475 1.00 87.19 311 VAL A N 1
ATOM 2480 C CA . VAL A 1 311 ? -0.422 -8.832 21.818 1.00 87.19 311 VAL A CA 1
ATOM 2481 C C . VAL A 1 311 ? -0.311 -8.573 23.320 1.00 87.19 311 VAL A C 1
ATOM 2483 O O . VAL A 1 311 ? 0.688 -8.954 23.925 1.00 87.19 311 VAL A O 1
ATOM 2486 N N . MET A 1 312 ? -1.343 -7.996 23.942 1.00 86.94 312 MET A N 1
ATOM 2487 C CA . MET A 1 312 ? -1.389 -7.770 25.391 1.00 86.94 312 MET A CA 1
ATOM 2488 C C . MET A 1 312 ? -1.227 -9.082 26.172 1.00 86.94 312 MET A C 1
ATOM 2490 O O . MET A 1 312 ? -0.419 -9.156 27.097 1.00 86.94 312 MET A O 1
ATOM 2494 N N . GLN A 1 313 ? -1.974 -10.125 25.800 1.00 87.44 313 GLN A N 1
ATOM 2495 C CA . GLN A 1 313 ? -1.888 -11.438 26.448 1.00 87.44 313 GLN A CA 1
ATOM 2496 C C . GLN A 1 313 ? -0.479 -12.032 26.322 1.00 87.44 313 GLN A C 1
ATOM 2498 O O . GLN A 1 313 ? 0.081 -12.516 27.305 1.00 87.44 313 GLN A O 1
ATOM 2503 N N . ALA A 1 314 ? 0.139 -11.926 25.143 1.00 84.50 314 ALA A N 1
ATOM 2504 C CA . ALA A 1 314 ? 1.515 -12.364 24.941 1.00 84.50 314 ALA A CA 1
ATOM 2505 C C . ALA A 1 314 ? 2.511 -11.545 25.786 1.00 84.50 314 ALA A C 1
ATOM 2507 O O . ALA A 1 314 ? 3.428 -12.119 26.376 1.00 84.50 314 ALA A O 1
ATOM 2508 N N . ALA A 1 315 ? 2.304 -10.231 25.922 1.00 82.62 315 ALA A N 1
ATOM 2509 C CA . ALA A 1 315 ? 3.163 -9.341 26.703 1.00 82.62 315 ALA A CA 1
ATOM 2510 C C . ALA A 1 315 ? 3.174 -9.662 28.202 1.00 82.62 315 ALA A C 1
ATOM 2512 O O . ALA A 1 315 ? 4.199 -9.482 28.859 1.00 82.62 315 ALA A O 1
ATOM 2513 N N . GLN A 1 316 ? 2.066 -10.174 28.747 1.00 80.38 316 GLN A N 1
ATOM 2514 C CA . GLN A 1 316 ? 1.981 -10.598 30.150 1.00 80.38 316 GLN A CA 1
ATOM 2515 C C . GLN A 1 316 ? 2.867 -11.814 30.461 1.00 80.38 316 GLN A C 1
ATOM 2517 O O . GLN A 1 316 ? 3.266 -12.002 31.607 1.00 80.38 316 GLN A O 1
ATOM 2522 N N . SER A 1 317 ? 3.199 -12.616 29.446 1.00 77.88 317 SER A N 1
ATOM 2523 C CA . SER A 1 317 ? 3.996 -13.842 29.589 1.00 77.88 317 SER A CA 1
ATOM 2524 C C . SER A 1 317 ? 5.495 -13.672 29.295 1.00 77.88 317 SER A C 1
ATOM 2526 O O . SER A 1 317 ? 6.263 -14.614 29.485 1.00 77.88 317 SER A O 1
ATOM 2528 N N . LYS A 1 318 ? 5.932 -12.491 28.828 1.00 73.88 318 LYS A N 1
ATOM 2529 C CA . LYS A 1 318 ? 7.290 -12.255 28.301 1.00 73.88 318 LYS A CA 1
ATOM 2530 C C . LYS A 1 318 ? 8.137 -11.330 29.184 1.00 73.88 318 LYS A C 1
ATOM 2532 O O . LYS A 1 318 ? 7.634 -10.572 30.010 1.00 73.88 318 LYS A O 1
ATOM 2537 N N . GLY A 1 319 ? 9.459 -11.395 28.998 1.00 66.88 319 GLY A N 1
ATOM 2538 C CA . GLY A 1 319 ? 10.432 -10.551 29.702 1.00 66.88 319 GLY A CA 1
ATOM 2539 C C . GLY A 1 319 ? 10.368 -9.066 29.304 1.00 66.88 319 GLY A C 1
ATOM 2540 O O . GLY A 1 319 ? 9.810 -8.694 28.273 1.00 66.88 319 GLY A O 1
ATOM 2541 N N . GLN A 1 320 ? 10.988 -8.199 30.110 1.00 64.38 320 GLN A N 1
ATOM 2542 C CA . GLN A 1 320 ? 10.811 -6.739 30.043 1.00 64.38 320 GLN A CA 1
ATOM 2543 C C . GLN A 1 320 ? 11.242 -6.081 28.714 1.00 64.38 320 GLN A C 1
ATOM 2545 O O . GLN A 1 320 ? 10.628 -5.104 28.298 1.00 64.38 320 GLN A O 1
ATOM 2550 N N . ALA A 1 321 ? 12.239 -6.628 28.008 1.00 61.12 321 ALA A N 1
ATOM 2551 C CA . ALA A 1 321 ? 12.664 -6.118 26.697 1.00 61.12 321 ALA A CA 1
ATOM 2552 C C . ALA A 1 321 ? 11.633 -6.394 25.584 1.00 61.12 321 ALA A C 1
ATOM 2554 O O . ALA A 1 321 ? 11.327 -5.512 24.788 1.00 61.12 321 ALA A O 1
ATOM 2555 N N . GLN A 1 322 ? 11.038 -7.591 25.565 1.00 68.19 322 GLN A N 1
ATOM 2556 C CA . GLN A 1 322 ? 9.988 -7.957 24.601 1.00 68.19 322 GLN A CA 1
ATOM 2557 C C . GLN A 1 322 ? 8.674 -7.218 24.880 1.00 68.19 322 GLN A C 1
ATOM 2559 O O . GLN A 1 322 ? 7.902 -6.945 23.964 1.00 68.19 322 GLN A O 1
ATOM 2564 N N . LYS A 1 323 ? 8.451 -6.843 26.142 1.00 72.19 323 LYS A N 1
ATOM 2565 C CA . LYS A 1 323 ? 7.307 -6.036 26.562 1.00 72.19 323 LYS A CA 1
ATOM 2566 C C . LYS A 1 323 ? 7.329 -4.622 25.966 1.00 72.19 323 LYS A C 1
ATOM 2568 O O . LYS A 1 323 ? 6.268 -4.130 25.603 1.00 72.19 323 LYS A O 1
ATOM 2573 N N . GLY A 1 324 ? 8.505 -3.999 25.823 1.00 70.75 324 GLY A N 1
ATOM 2574 C CA . GLY A 1 324 ? 8.649 -2.683 25.179 1.00 70.75 324 GLY A CA 1
ATOM 2575 C C . GLY A 1 324 ? 8.177 -2.694 23.722 1.00 70.75 324 GLY A C 1
ATOM 2576 O O . GLY A 1 324 ? 7.256 -1.967 23.376 1.00 70.75 324 GLY A O 1
ATOM 2577 N N . HIS A 1 325 ? 8.705 -3.618 22.917 1.00 75.00 325 HIS A N 1
ATOM 2578 C CA . HIS A 1 325 ? 8.294 -3.797 21.516 1.00 75.00 325 HIS A CA 1
ATOM 2579 C C . HIS A 1 325 ? 6.784 -4.040 21.364 1.00 75.00 325 HIS A C 1
ATOM 2581 O O . HIS A 1 325 ? 6.123 -3.474 20.501 1.00 75.00 325 HIS A O 1
ATOM 2587 N N . MET A 1 326 ? 6.197 -4.855 22.244 1.00 77.31 326 MET A N 1
ATOM 2588 C CA . MET A 1 326 ? 4.753 -5.114 22.225 1.00 77.31 326 MET A CA 1
ATOM 2589 C C . MET A 1 326 ? 3.916 -3.871 22.544 1.00 77.31 326 MET A C 1
ATOM 2591 O O . MET A 1 326 ? 2.832 -3.712 21.984 1.00 77.31 326 MET A O 1
ATOM 2595 N N . VAL A 1 327 ? 4.404 -2.986 23.418 1.00 76.44 327 VAL A N 1
ATOM 2596 C CA . VAL A 1 327 ? 3.766 -1.691 23.699 1.00 76.44 327 VAL A CA 1
ATOM 2597 C C . VAL A 1 327 ? 3.771 -0.808 22.452 1.00 76.44 327 VAL A C 1
ATOM 2599 O O . VAL A 1 327 ? 2.721 -0.261 22.111 1.00 76.44 327 VAL A O 1
ATOM 2602 N N . ASP A 1 328 ? 4.885 -0.751 21.722 1.00 76.25 328 ASP A N 1
ATOM 2603 C CA . ASP A 1 328 ? 4.983 0.005 20.467 1.00 76.25 328 ASP A CA 1
ATOM 2604 C C . ASP A 1 328 ? 3.991 -0.535 19.421 1.00 76.25 328 ASP A C 1
ATOM 2606 O O . ASP A 1 328 ? 3.234 0.224 18.804 1.00 76.25 328 ASP A O 1
ATOM 2610 N N . LEU A 1 329 ? 3.882 -1.866 19.306 1.00 77.69 329 LEU A N 1
ATOM 2611 C CA . LEU A 1 329 ? 2.894 -2.508 18.436 1.00 77.69 329 LEU A CA 1
ATOM 2612 C C . LEU A 1 329 ? 1.444 -2.167 18.829 1.00 77.69 329 LEU A C 1
ATOM 2614 O O . LEU A 1 329 ? 0.573 -2.027 17.965 1.00 77.69 329 LEU A O 1
ATOM 2618 N N . MET A 1 330 ? 1.147 -2.043 20.123 1.00 79.44 330 MET A N 1
ATOM 2619 C CA . MET A 1 330 ? -0.186 -1.653 20.589 1.00 79.44 330 MET A CA 1
ATOM 2620 C C . MET A 1 330 ? -0.488 -0.175 20.321 1.00 79.44 330 MET A C 1
ATOM 2622 O O . MET A 1 330 ? -1.621 0.136 19.950 1.00 79.44 330 MET A O 1
ATOM 2626 N N . GLY A 1 331 ? 0.504 0.711 20.451 1.00 75.56 331 GLY A N 1
ATOM 2627 C CA . GLY A 1 331 ? 0.378 2.127 20.093 1.00 75.56 331 GLY A CA 1
ATOM 2628 C C . GLY A 1 331 ? 0.096 2.321 18.601 1.00 75.56 331 GLY A C 1
ATOM 2629 O O . GLY A 1 331 ? -0.812 3.061 18.229 1.00 75.56 331 GLY A O 1
ATOM 2630 N N . SER A 1 332 ? 0.788 1.564 17.746 1.00 79.62 332 SER A N 1
ATOM 2631 C CA . SER A 1 332 ? 0.567 1.557 16.294 1.00 79.62 332 SER A CA 1
ATOM 2632 C C . SER A 1 332 ? -0.874 1.150 15.918 1.00 79.62 332 SER A C 1
ATOM 2634 O O . SER A 1 332 ? -1.521 1.805 15.102 1.00 79.62 332 SER A O 1
ATOM 2636 N N . ASN A 1 333 ? -1.444 0.136 16.580 1.00 82.44 333 ASN A N 1
ATOM 2637 C CA . ASN A 1 333 ? -2.852 -0.246 16.381 1.00 82.44 333 ASN A CA 1
ATOM 2638 C C . ASN A 1 333 ? -3.849 0.843 16.800 1.00 82.44 333 ASN A C 1
ATOM 2640 O O . ASN A 1 333 ? -4.934 0.944 16.225 1.00 82.44 333 ASN A O 1
ATOM 2644 N N . LEU A 1 334 ? -3.505 1.640 17.812 1.00 78.81 334 LEU A N 1
ATOM 2645 C CA . LEU A 1 334 ? -4.361 2.724 18.280 1.00 78.81 334 LEU A CA 1
ATOM 2646 C C . LEU A 1 334 ? -4.436 3.864 17.258 1.00 78.81 334 LEU A C 1
ATOM 2648 O O . LEU A 1 334 ? -5.514 4.406 17.041 1.00 78.81 334 LEU A O 1
ATOM 2652 N N . ASP A 1 335 ? -3.328 4.165 16.582 1.00 79.25 335 ASP A N 1
ATOM 2653 C CA . ASP A 1 335 ? -3.301 5.115 15.464 1.00 79.25 335 ASP A CA 1
ATOM 2654 C C . ASP A 1 335 ? -4.227 4.673 14.314 1.00 79.25 335 ASP A C 1
ATOM 2656 O O . ASP A 1 335 ? -5.098 5.425 13.870 1.00 79.25 335 ASP A O 1
ATOM 2660 N N . ALA A 1 336 ? -4.151 3.398 13.914 1.00 85.44 336 ALA A N 1
ATOM 2661 C CA . ALA A 1 336 ? -5.074 2.835 12.924 1.00 85.44 336 ALA A CA 1
ATOM 2662 C C . ALA A 1 336 ? -6.546 2.950 13.366 1.00 85.44 336 ALA A C 1
ATOM 2664 O O . ALA A 1 336 ? -7.430 3.206 12.547 1.00 85.44 336 ALA A O 1
ATOM 2665 N N . ALA A 1 337 ? -6.824 2.794 14.663 1.00 84.19 337 ALA A N 1
ATOM 2666 C CA . ALA A 1 337 ? -8.174 2.891 15.207 1.00 84.19 337 ALA A CA 1
ATOM 2667 C C . ALA A 1 337 ? -8.760 4.306 15.098 1.00 84.19 337 ALA A C 1
ATOM 2669 O O . ALA A 1 337 ? -9.960 4.441 14.862 1.00 84.19 337 ALA A O 1
ATOM 2670 N N . VAL A 1 338 ? -7.937 5.353 15.202 1.00 78.81 338 VAL A N 1
ATOM 2671 C CA . VAL A 1 338 ? -8.374 6.742 14.962 1.00 78.81 338 VAL A CA 1
ATOM 2672 C C . VAL A 1 338 ? -8.753 6.949 13.510 1.00 78.81 338 VAL A C 1
ATOM 2674 O O . VAL A 1 338 ? -9.821 7.480 13.220 1.00 78.81 338 VAL A O 1
ATOM 2677 N N . CYS A 1 339 ? -7.938 6.434 12.593 1.00 84.69 339 CYS A N 1
ATOM 2678 C CA . CYS A 1 339 ? -8.271 6.457 11.176 1.00 84.69 339 CYS A CA 1
ATOM 2679 C C . CYS A 1 339 ? -9.629 5.778 10.900 1.00 84.69 339 CYS A C 1
ATOM 2681 O O . CYS A 1 339 ? -10.448 6.314 10.154 1.00 84.69 339 CYS A O 1
ATOM 2683 N N . VAL A 1 340 ? -9.916 4.650 11.562 1.00 87.06 340 VAL A N 1
ATOM 2684 C CA . VAL A 1 340 ? -11.219 3.964 11.476 1.00 87.06 340 VAL A CA 1
ATOM 2685 C C . VAL A 1 340 ? -12.358 4.787 12.096 1.00 87.06 340 VAL A C 1
ATOM 2687 O O . VAL A 1 340 ? -13.459 4.808 11.547 1.00 87.06 340 VAL A O 1
ATOM 2690 N N . MET A 1 341 ? -12.121 5.487 13.209 1.00 79.88 341 MET A N 1
ATOM 2691 C CA . MET A 1 341 ? -13.113 6.392 13.808 1.00 79.88 341 MET A CA 1
ATOM 2692 C C . MET A 1 341 ? -13.480 7.540 12.863 1.00 79.88 341 MET A C 1
ATOM 2694 O O . MET A 1 341 ? -14.660 7.853 12.716 1.00 79.88 341 MET A O 1
ATOM 2698 N N . ASP A 1 342 ? -12.502 8.114 12.163 1.00 81.12 342 ASP A N 1
ATOM 2699 C CA . ASP A 1 342 ? -12.745 9.197 11.208 1.00 81.12 342 ASP A CA 1
ATOM 2700 C C . ASP A 1 342 ? -13.625 8.769 10.032 1.00 81.12 342 ASP A C 1
ATOM 2702 O O . ASP A 1 342 ? -14.326 9.603 9.455 1.00 81.12 342 ASP A O 1
ATOM 2706 N N . MET A 1 343 ? -13.636 7.476 9.688 1.00 86.25 343 MET A N 1
ATOM 2707 C CA . MET A 1 343 ? -14.544 6.956 8.666 1.00 86.25 343 MET A CA 1
ATOM 2708 C C . MET A 1 343 ? -16.006 7.196 9.057 1.00 86.25 343 MET A C 1
ATOM 2710 O O . MET A 1 343 ? -16.808 7.481 8.176 1.00 86.25 343 MET A O 1
ATOM 2714 N N . ILE A 1 344 ? -16.358 7.177 10.353 1.00 78.06 344 ILE A N 1
ATOM 2715 C CA . ILE A 1 344 ? -17.730 7.446 10.823 1.00 78.06 344 ILE A CA 1
ATOM 2716 C C . ILE A 1 344 ? -18.220 8.800 10.320 1.00 78.06 344 ILE A C 1
ATOM 2718 O O . ILE A 1 344 ? -19.354 8.896 9.851 1.00 78.06 344 ILE A O 1
ATOM 2722 N N . ASN A 1 345 ? -17.365 9.825 10.382 1.00 75.12 345 ASN A N 1
ATOM 2723 C CA . ASN A 1 345 ? -17.719 11.182 9.969 1.00 75.12 345 ASN A CA 1
ATOM 2724 C C . ASN A 1 345 ? -18.072 11.250 8.475 1.00 75.12 345 ASN A C 1
ATOM 2726 O O . ASN A 1 345 ? -18.882 12.082 8.076 1.00 75.12 345 ASN A O 1
ATOM 2730 N N . LEU A 1 346 ? -17.513 10.343 7.667 1.00 80.44 346 LEU A N 1
ATOM 2731 C CA . LEU A 1 346 ? -17.828 10.194 6.244 1.00 80.44 346 LEU A CA 1
ATOM 2732 C C . LEU A 1 346 ? -19.139 9.423 6.018 1.00 80.44 346 LEU A C 1
ATOM 2734 O O . LEU A 1 346 ? -19.762 9.559 4.970 1.00 80.44 346 LEU A O 1
ATOM 2738 N N . THR A 1 347 ? -19.570 8.625 7.001 1.00 71.56 347 THR A N 1
ATOM 2739 C CA . THR A 1 347 ? -20.767 7.774 6.915 1.00 71.56 347 THR A CA 1
ATOM 2740 C C . THR A 1 347 ? -22.049 8.411 7.449 1.00 71.56 347 THR A C 1
ATOM 2742 O O . THR A 1 347 ? -23.092 7.763 7.418 1.00 71.56 347 THR A O 1
ATOM 2745 N N . CYS A 1 348 ? -22.002 9.654 7.944 1.00 61.56 348 CYS A N 1
ATOM 2746 C CA . CYS A 1 348 ? -23.126 10.326 8.616 1.00 61.56 348 CYS A CA 1
ATOM 2747 C C . CYS A 1 348 ? -24.426 10.381 7.788 1.00 61.56 348 CYS A C 1
ATOM 2749 O O . CYS A 1 348 ? -25.511 10.431 8.367 1.00 61.56 348 CYS A O 1
ATOM 2751 N N . ASP A 1 349 ? -24.328 10.303 6.460 1.00 64.31 349 ASP A N 1
ATOM 2752 C CA . ASP A 1 349 ? -25.473 10.268 5.543 1.00 64.31 349 ASP A CA 1
ATOM 2753 C C . ASP A 1 349 ? -26.150 8.883 5.441 1.00 64.31 349 ASP A C 1
ATOM 2755 O O . ASP A 1 349 ? -27.227 8.754 4.850 1.00 64.31 349 ASP A O 1
ATOM 2759 N N . PHE A 1 350 ? -25.551 7.827 6.004 1.00 64.88 350 PHE A N 1
ATOM 2760 C CA . PHE A 1 350 ? -25.992 6.439 5.848 1.00 64.88 350 PHE A CA 1
ATOM 2761 C C . PHE A 1 350 ? -26.636 5.891 7.137 1.00 64.88 350 PHE A C 1
ATOM 2763 O O . PHE A 1 350 ? -26.209 6.148 8.257 1.00 64.88 350 PHE A O 1
ATOM 2770 N N . ARG A 1 351 ? -27.729 5.127 7.010 1.00 50.62 351 ARG A N 1
ATOM 2771 C CA . ARG A 1 351 ? -28.667 4.872 8.125 1.00 50.62 351 ARG A CA 1
ATOM 2772 C C . ARG A 1 351 ? -28.223 3.956 9.296 1.00 50.62 351 ARG A C 1
ATOM 2774 O O . ARG A 1 351 ? -28.947 3.994 10.291 1.00 50.62 351 ARG A O 1
ATOM 2781 N N . PRO A 1 352 ? -27.108 3.188 9.318 1.00 55.72 352 PRO A N 1
ATOM 2782 C CA . PRO A 1 352 ? -26.756 2.402 10.509 1.00 55.72 352 PRO A CA 1
ATOM 2783 C C . PRO A 1 352 ? -25.682 3.040 11.420 1.00 55.72 352 PRO A C 1
ATOM 2785 O O . PRO A 1 352 ? -25.074 2.335 12.223 1.00 55.72 352 PRO A O 1
ATOM 2788 N N . VAL A 1 353 ? -25.466 4.361 11.373 1.00 58.44 353 VAL A N 1
ATOM 2789 C CA . VAL A 1 353 ? -24.382 5.055 12.112 1.00 58.44 353 VAL A CA 1
ATOM 2790 C C . VAL A 1 353 ? -24.381 4.781 13.628 1.00 58.44 353 VAL A C 1
ATOM 2792 O O . VAL A 1 353 ? -23.324 4.587 14.223 1.00 58.44 353 VAL A O 1
ATOM 2795 N N . LEU A 1 354 ? -25.544 4.694 14.288 1.00 56.03 354 LEU A N 1
ATOM 2796 C CA . LEU A 1 354 ? -25.603 4.587 15.757 1.00 56.03 354 LEU A CA 1
ATOM 2797 C C . LEU A 1 354 ? -25.067 3.264 16.329 1.00 56.03 354 LEU A C 1
ATOM 2799 O O . LEU A 1 354 ? -24.502 3.270 17.426 1.00 56.03 354 LEU A O 1
ATOM 2803 N N . HIS A 1 355 ? -25.266 2.132 15.643 1.00 63.34 355 HIS A N 1
ATOM 2804 C CA . HIS A 1 355 ? -24.732 0.842 16.103 1.00 63.34 355 HIS A CA 1
ATOM 2805 C C . HIS A 1 355 ? -23.214 0.808 15.926 1.00 63.34 355 HIS A C 1
ATOM 2807 O O . HIS A 1 355 ? -22.481 0.527 16.876 1.00 63.34 355 HIS A O 1
ATOM 2813 N N . THR A 1 356 ? -22.758 1.192 14.734 1.00 67.88 356 THR A N 1
ATOM 2814 C CA . THR A 1 356 ? -21.346 1.257 14.369 1.00 67.88 356 THR A CA 1
ATOM 2815 C C . THR A 1 356 ? -20.573 2.178 15.315 1.00 67.88 356 THR A C 1
ATOM 2817 O O . THR A 1 356 ? -19.561 1.755 15.866 1.00 67.88 356 THR A O 1
ATOM 2820 N N . CYS A 1 357 ? -21.103 3.357 15.665 1.00 66.94 357 CYS A N 1
ATOM 2821 C CA . CYS A 1 357 ? -20.497 4.246 16.667 1.00 66.94 357 CYS A CA 1
ATOM 2822 C C . CYS A 1 357 ? -20.235 3.563 18.018 1.00 66.94 357 CYS A C 1
ATOM 2824 O O . CYS A 1 357 ? -19.171 3.754 18.603 1.00 66.94 357 CYS A O 1
ATOM 2826 N N . LYS A 1 358 ? -21.175 2.752 18.526 1.00 68.88 358 LYS A N 1
ATOM 2827 C CA . LYS A 1 358 ? -21.002 2.068 19.821 1.00 68.88 358 LYS A CA 1
ATOM 2828 C C . LYS A 1 358 ? -19.880 1.039 19.773 1.00 68.88 358 LYS A C 1
ATOM 2830 O O . LYS A 1 358 ? -19.085 0.979 20.708 1.00 68.88 358 LYS A O 1
ATOM 2835 N N . VAL A 1 359 ? -19.824 0.235 18.709 1.00 76.50 359 VAL A N 1
ATOM 2836 C CA . VAL A 1 359 ? -18.779 -0.787 18.544 1.00 76.50 359 VAL A CA 1
ATOM 2837 C C . VAL A 1 359 ? -17.415 -0.129 18.401 1.00 76.50 359 VAL A C 1
ATOM 2839 O O . VAL A 1 359 ? -16.463 -0.546 19.055 1.00 76.50 359 VAL A O 1
ATOM 2842 N N . LEU A 1 360 ? -17.336 0.930 17.598 1.00 74.25 360 LEU A N 1
ATOM 2843 C CA . LEU A 1 360 ? -16.096 1.649 17.352 1.00 74.25 360 LEU A CA 1
ATOM 2844 C C . LEU A 1 360 ? -15.548 2.290 18.627 1.00 74.25 360 LEU A C 1
ATOM 2846 O O . LEU A 1 360 ? -14.389 2.088 18.979 1.00 74.25 360 LEU A O 1
ATOM 2850 N N . GLN A 1 361 ? -16.411 2.951 19.396 1.00 70.38 361 GLN A N 1
ATOM 2851 C CA . GLN A 1 361 ? -16.025 3.530 20.677 1.00 70.38 361 GLN A CA 1
ATOM 2852 C C . GLN A 1 361 ? -15.599 2.479 21.703 1.00 70.38 361 GLN A C 1
ATOM 2854 O O . GLN A 1 361 ? -14.581 2.655 22.367 1.00 70.38 361 GLN A O 1
ATOM 2859 N N . ALA A 1 362 ? -16.358 1.387 21.836 1.00 76.31 362 ALA A N 1
ATOM 2860 C CA . ALA A 1 362 ? -15.983 0.284 22.717 1.00 76.31 362 ALA A CA 1
ATOM 2861 C C . ALA A 1 362 ? -14.625 -0.315 22.314 1.00 76.31 362 ALA A C 1
ATOM 2863 O O . ALA A 1 362 ? -13.812 -0.629 23.180 1.00 76.31 362 ALA A O 1
ATOM 2864 N N . GLY A 1 363 ? -14.359 -0.406 21.008 1.00 80.44 363 GLY A N 1
ATOM 2865 C CA . GLY A 1 363 ? -13.084 -0.865 20.479 1.00 80.44 363 GLY A CA 1
ATOM 2866 C C . GLY A 1 363 ? -11.921 0.046 20.858 1.00 80.44 363 GLY A C 1
ATOM 2867 O O . GLY A 1 363 ? -10.942 -0.439 21.418 1.00 80.44 363 GLY A O 1
ATOM 2868 N N . VAL A 1 364 ? -12.044 1.364 20.660 1.00 76.31 364 VAL A N 1
ATOM 2869 C CA . VAL A 1 364 ? -10.985 2.311 21.057 1.00 76.31 364 VAL A CA 1
ATOM 2870 C C . VAL A 1 364 ? -10.709 2.252 22.561 1.00 76.31 364 VAL A C 1
ATOM 2872 O O . VAL A 1 364 ? -9.549 2.264 22.967 1.00 76.31 364 VAL A O 1
ATOM 2875 N N . LEU A 1 365 ? -11.746 2.124 23.396 1.00 72.06 365 LEU A N 1
ATOM 2876 C CA . LEU A 1 365 ? -11.559 1.948 24.841 1.00 72.06 365 LEU A CA 1
ATOM 2877 C C . LEU A 1 365 ? -10.764 0.702 25.176 1.00 72.06 365 LEU A C 1
ATOM 2879 O O . LEU A 1 365 ? -9.873 0.758 26.017 1.00 72.06 365 LEU A O 1
ATOM 2883 N N . GLN A 1 366 ? -11.104 -0.416 24.542 1.00 80.56 366 GLN A N 1
ATOM 2884 C CA . GLN A 1 366 ? -10.419 -1.672 24.784 1.00 80.56 366 GLN A CA 1
ATOM 2885 C C . GLN A 1 366 ? -8.956 -1.585 24.336 1.00 80.56 366 GLN A C 1
ATOM 2887 O O . GLN A 1 366 ? -8.072 -1.980 25.088 1.00 80.56 366 GLN A O 1
ATOM 2892 N N . LEU A 1 367 ? -8.686 -0.993 23.168 1.00 82.38 367 LEU A N 1
ATOM 2893 C CA . LEU A 1 367 ? -7.327 -0.757 22.670 1.00 82.38 367 LEU A CA 1
ATOM 2894 C C . LEU A 1 367 ? -6.504 0.113 23.626 1.00 82.38 367 LEU A C 1
ATOM 2896 O O . LEU A 1 367 ? -5.391 -0.256 24.002 1.00 82.38 367 LEU A O 1
ATOM 2900 N N . ALA A 1 368 ? -7.065 1.246 24.052 1.00 73.94 368 ALA A N 1
ATOM 2901 C CA . ALA A 1 368 ? -6.405 2.153 24.982 1.00 73.94 368 ALA A CA 1
ATOM 2902 C C . ALA A 1 368 ? -6.200 1.502 26.360 1.00 73.94 368 ALA A C 1
ATOM 2904 O O . ALA A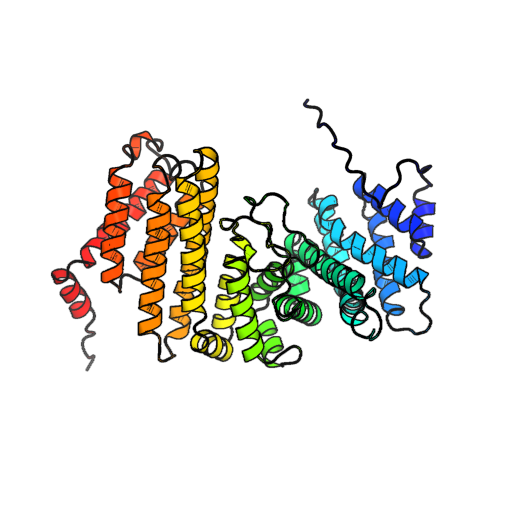 1 368 ? -5.127 1.625 26.945 1.00 73.94 368 ALA A O 1
ATOM 2905 N N . GLY A 1 369 ? -7.192 0.761 26.860 1.00 72.69 369 GLY A N 1
ATOM 2906 C CA . GLY A 1 369 ? -7.110 0.024 28.121 1.00 72.69 369 GLY A CA 1
ATOM 2907 C C . GLY A 1 369 ? -6.023 -1.051 28.105 1.00 72.69 369 GLY A C 1
ATOM 2908 O O . GLY A 1 369 ? -5.220 -1.122 29.035 1.00 72.69 369 GLY A O 1
ATOM 2909 N N . ASN A 1 370 ? -5.939 -1.840 27.032 1.00 80.56 370 ASN A N 1
ATOM 2910 C CA . ASN A 1 370 ? -4.906 -2.862 26.850 1.00 80.56 370 ASN A CA 1
ATOM 2911 C C . ASN A 1 370 ? -3.496 -2.249 26.793 1.00 80.56 370 ASN A C 1
ATOM 2913 O O . ASN A 1 370 ? -2.568 -2.744 27.442 1.00 80.56 370 ASN A O 1
ATOM 2917 N N . PHE A 1 371 ? -3.348 -1.141 26.058 1.00 76.94 371 PHE A N 1
ATOM 2918 C CA . PHE A 1 371 ? -2.100 -0.384 25.982 1.00 76.94 371 PHE A CA 1
ATOM 2919 C C . PHE A 1 371 ? -1.680 0.122 27.368 1.00 76.94 371 PHE A C 1
ATOM 2921 O O . PHE A 1 371 ? -0.599 -0.219 27.845 1.00 76.94 371 PHE A O 1
ATOM 2928 N N . LEU A 1 372 ? -2.556 0.857 28.061 1.00 71.69 372 LEU A N 1
ATOM 2929 C CA . LEU A 1 372 ? -2.283 1.408 29.395 1.00 71.69 372 LEU A CA 1
ATOM 2930 C C . LEU A 1 372 ? -2.000 0.316 30.437 1.00 71.69 372 LEU A C 1
ATOM 2932 O O . LEU A 1 372 ? -1.146 0.496 31.299 1.00 71.69 372 LEU A O 1
ATOM 2936 N N . SER A 1 373 ? -2.679 -0.828 30.356 1.00 73.12 373 SER A N 1
ATOM 2937 C CA . SER A 1 373 ? -2.463 -1.948 31.283 1.00 73.12 373 SER A CA 1
ATOM 2938 C C . SER A 1 373 ? -1.105 -2.623 31.087 1.00 73.12 373 SER A C 1
ATOM 2940 O O . SER A 1 373 ? -0.562 -3.216 32.021 1.00 73.12 373 SER A O 1
ATOM 2942 N N . THR A 1 374 ? -0.544 -2.549 29.878 1.00 72.38 374 THR A N 1
ATOM 2943 C CA . THR A 1 374 ? 0.735 -3.194 29.561 1.00 72.38 374 THR A CA 1
ATOM 2944 C C . THR A 1 374 ? 1.913 -2.248 29.726 1.00 72.38 374 THR A C 1
ATOM 2946 O O . THR A 1 374 ? 2.985 -2.679 30.153 1.00 72.38 374 THR A O 1
ATOM 2949 N N . SER A 1 375 ? 1.742 -0.966 29.430 1.00 66.56 375 SER A N 1
ATOM 2950 C CA . SER A 1 375 ? 2.809 0.022 29.540 1.00 66.56 375 SER A CA 1
ATOM 2951 C C . SER A 1 375 ? 3.249 0.214 30.997 1.00 66.56 375 SER A C 1
ATOM 2953 O O . SER A 1 375 ? 2.425 0.340 31.898 1.00 66.56 375 SER A O 1
ATOM 2955 N N . THR A 1 376 ? 4.558 0.242 31.273 1.00 62.66 376 THR A N 1
ATOM 2956 C CA . THR A 1 376 ? 5.043 0.754 32.568 1.00 62.66 376 THR A CA 1
ATOM 2957 C C . THR A 1 376 ? 5.211 2.272 32.481 1.00 62.66 376 THR A C 1
ATOM 2959 O O . THR A 1 376 ? 5.535 2.775 31.402 1.00 62.66 376 THR A O 1
ATOM 2962 N N . PRO A 1 377 ? 5.107 3.005 33.606 1.00 54.16 377 PRO A N 1
ATOM 2963 C CA . PRO A 1 377 ? 5.400 4.440 33.681 1.00 54.16 377 PRO A CA 1
ATOM 2964 C C . PRO A 1 377 ? 6.684 4.871 32.962 1.00 54.16 377 PRO A C 1
ATOM 2966 O O . PRO A 1 377 ? 6.748 5.928 32.350 1.00 54.16 377 PRO A O 1
ATOM 2969 N N . SER A 1 378 ? 7.713 4.026 33.014 1.00 49.75 378 SER A N 1
ATOM 2970 C CA . SER A 1 378 ? 9.012 4.238 32.380 1.00 49.75 378 SER A CA 1
ATOM 2971 C C . SER A 1 378 ? 9.039 3.982 30.869 1.00 49.75 378 SER A C 1
ATOM 2973 O O . SER A 1 378 ? 9.864 4.589 30.198 1.00 49.75 378 SER A O 1
ATOM 2975 N N . HIS A 1 379 ? 8.174 3.120 30.321 1.00 52.41 379 HIS A N 1
ATOM 2976 C CA . HIS A 1 379 ? 8.068 2.878 28.873 1.00 52.41 379 HIS A CA 1
ATOM 2977 C C . HIS A 1 379 ? 7.240 3.965 28.179 1.00 52.41 379 HIS A C 1
ATOM 2979 O O . HIS A 1 379 ? 7.635 4.430 27.116 1.00 52.41 379 HIS A O 1
ATOM 2985 N N . VAL A 1 380 ? 6.185 4.465 28.837 1.00 49.06 380 VAL A N 1
ATOM 2986 C CA . VAL A 1 380 ? 5.401 5.635 28.383 1.00 49.06 380 VAL A CA 1
ATOM 2987 C C . VAL A 1 380 ? 6.236 6.918 28.354 1.00 49.06 380 VAL A C 1
ATOM 2989 O O . VAL A 1 380 ? 5.789 7.908 27.807 1.00 49.06 380 VAL A O 1
ATOM 2992 N N . LEU A 1 381 ? 7.436 6.937 28.940 1.00 45.75 381 LEU A N 1
ATOM 2993 C CA . LEU A 1 381 ? 8.285 8.131 29.031 1.00 45.75 381 LEU A CA 1
ATOM 2994 C C . LEU A 1 381 ? 9.658 7.965 28.347 1.00 45.75 381 LEU A C 1
ATOM 2996 O O . LEU A 1 381 ? 10.458 8.891 28.405 1.00 45.75 381 LEU A O 1
ATOM 3000 N N . LYS A 1 382 ? 9.955 6.804 27.736 1.00 42.81 382 LYS A N 1
ATOM 3001 C CA . LYS A 1 382 ? 11.256 6.497 27.089 1.00 42.81 382 LYS A CA 1
ATOM 3002 C C . LYS A 1 382 ? 11.190 6.139 25.599 1.00 42.81 382 LYS A C 1
ATOM 3004 O O . LYS A 1 382 ? 12.240 5.927 25.000 1.00 42.81 382 LYS A O 1
ATOM 3009 N N . GLY A 1 383 ? 10.002 5.998 25.021 1.00 41.38 383 GLY A N 1
ATOM 3010 C CA . GLY A 1 383 ? 9.842 5.888 23.568 1.00 41.38 383 GLY A CA 1
ATOM 3011 C C . GLY A 1 383 ? 10.402 7.130 22.870 1.00 41.38 383 GLY A C 1
ATOM 3012 O O . GLY A 1 383 ? 10.415 8.209 23.459 1.00 41.38 383 GLY A O 1
ATOM 3013 N N . ASN A 1 384 ? 10.890 6.969 21.641 1.00 39.75 384 ASN A N 1
ATOM 3014 C CA . ASN A 1 384 ? 11.381 8.084 20.832 1.00 39.75 384 ASN A CA 1
ATOM 3015 C C . ASN A 1 384 ? 10.340 9.222 20.809 1.00 39.75 384 ASN A C 1
ATOM 3017 O O . ASN A 1 384 ? 9.146 8.947 20.672 1.00 39.75 384 ASN A O 1
ATOM 3021 N N . ASP A 1 385 ? 10.802 10.474 20.923 1.00 38.22 385 ASP A N 1
ATOM 3022 C CA . ASP A 1 385 ? 10.052 11.729 21.158 1.00 38.22 385 ASP A CA 1
ATOM 3023 C C . ASP A 1 385 ? 8.765 11.953 20.315 1.00 38.22 385 ASP A C 1
ATOM 3025 O O . ASP A 1 385 ? 7.948 12.825 20.634 1.00 38.22 385 ASP A O 1
ATOM 3029 N N . ASN A 1 386 ? 8.523 11.155 19.269 1.00 41.50 386 ASN A N 1
ATOM 3030 C CA . ASN A 1 386 ? 7.352 11.240 18.393 1.00 41.50 386 ASN A CA 1
ATOM 3031 C C . ASN A 1 386 ? 6.204 10.256 18.727 1.00 41.50 386 ASN A C 1
ATOM 3033 O O . ASN A 1 386 ? 5.043 10.606 18.507 1.00 41.50 386 ASN A O 1
ATOM 3037 N N . ASP A 1 387 ? 6.451 9.078 19.311 1.00 41.41 387 ASP A N 1
ATOM 3038 C CA . ASP A 1 387 ? 5.435 8.000 19.345 1.00 41.41 387 ASP A CA 1
ATOM 3039 C C . ASP A 1 387 ? 4.550 8.011 20.607 1.00 41.41 387 ASP A C 1
ATOM 3041 O O . ASP A 1 387 ? 3.338 7.785 20.543 1.00 41.41 387 ASP A O 1
ATOM 3045 N N . ILE A 1 388 ? 5.118 8.375 21.761 1.00 42.84 388 ILE A N 1
ATOM 3046 C CA . ILE A 1 388 ? 4.376 8.555 23.027 1.00 42.84 388 ILE A CA 1
ATOM 3047 C C . ILE A 1 388 ? 3.433 9.754 22.949 1.00 42.84 388 ILE A C 1
ATOM 3049 O O . ILE A 1 388 ? 2.283 9.690 23.401 1.00 42.84 388 ILE A O 1
ATOM 3053 N N . ASN A 1 389 ? 3.936 10.856 22.380 1.00 47.53 389 ASN A N 1
ATOM 3054 C CA . ASN A 1 389 ? 3.148 12.054 22.134 1.00 47.53 389 ASN A CA 1
ATOM 3055 C C . ASN A 1 389 ? 1.989 11.713 21.205 1.00 47.53 389 ASN A C 1
ATOM 3057 O O . ASN A 1 389 ? 0.870 12.106 21.501 1.00 47.53 389 ASN A O 1
ATOM 3061 N N . SER A 1 390 ? 2.226 10.899 20.175 1.00 49.25 390 SER A N 1
ATOM 3062 C CA . SER A 1 390 ? 1.175 10.443 19.274 1.00 49.25 390 SER A CA 1
ATOM 3063 C C . SER A 1 390 ? 0.113 9.641 20.018 1.00 49.25 390 SER A C 1
ATOM 3065 O O . SER A 1 390 ? -1.026 10.062 19.987 1.00 49.25 390 SER A O 1
ATOM 3067 N N . ALA A 1 391 ? 0.423 8.588 20.784 1.00 49.53 391 ALA A N 1
ATOM 3068 C CA . ALA A 1 391 ? -0.610 7.758 21.430 1.00 49.53 391 ALA A CA 1
ATOM 3069 C C . ALA A 1 391 ? -1.505 8.519 22.433 1.00 49.53 391 ALA A C 1
ATOM 3071 O O . ALA A 1 391 ? -2.725 8.352 22.425 1.00 49.53 391 ALA A O 1
ATOM 3072 N N . LEU A 1 392 ? -0.934 9.382 23.283 1.00 50.84 392 LEU A N 1
ATOM 3073 C CA . LEU A 1 392 ? -1.729 10.216 24.192 1.00 50.84 392 LEU A CA 1
ATOM 3074 C C . LEU A 1 392 ? -2.461 11.337 23.449 1.00 50.84 392 LEU A C 1
ATOM 3076 O O . LEU A 1 392 ? -3.601 11.610 23.800 1.00 50.84 392 LEU A O 1
ATOM 3080 N N . VAL A 1 393 ? -1.871 11.952 22.418 1.00 52.88 393 VAL A N 1
ATOM 3081 C CA . VAL A 1 393 ? -2.558 12.927 21.545 1.00 52.88 393 VAL A CA 1
ATOM 3082 C C . VAL A 1 393 ? -3.659 12.262 20.722 1.00 52.88 393 VAL A C 1
ATOM 3084 O O . VAL A 1 393 ? -4.679 12.887 20.495 1.00 52.88 393 VAL A O 1
ATOM 3087 N N . ILE A 1 394 ? -3.504 10.998 20.345 1.00 52.59 394 ILE A N 1
ATOM 3088 C CA . ILE A 1 394 ? -4.464 10.148 19.631 1.00 52.59 394 ILE A CA 1
ATOM 3089 C C . ILE A 1 394 ? -5.622 9.812 20.570 1.00 52.59 394 ILE A C 1
ATOM 3091 O O . ILE A 1 394 ? -6.771 10.070 20.229 1.00 52.59 394 ILE A O 1
ATOM 3095 N N . ILE A 1 395 ? -5.345 9.343 21.794 1.00 55.12 395 ILE A N 1
ATOM 3096 C CA . ILE A 1 395 ? -6.369 9.146 22.835 1.00 55.12 395 ILE A CA 1
ATOM 3097 C C . ILE A 1 395 ? -7.090 10.467 23.108 1.00 55.12 395 ILE A C 1
ATOM 3099 O O . ILE A 1 395 ? -8.314 10.511 23.145 1.00 55.12 395 ILE A O 1
ATOM 3103 N N . MET A 1 396 ? -6.347 11.559 23.260 1.00 54.97 396 MET A N 1
ATOM 3104 C CA . MET A 1 396 ? -6.898 12.884 23.522 1.00 54.97 396 MET A CA 1
ATOM 3105 C C . MET A 1 396 ? -7.660 13.468 22.334 1.00 54.97 396 MET A C 1
ATOM 3107 O O . MET A 1 396 ? -8.657 14.145 22.557 1.00 54.97 396 MET A O 1
ATOM 3111 N N . GLY A 1 397 ? -7.236 13.194 21.105 1.00 54.19 397 GLY A N 1
ATOM 3112 C CA . GLY A 1 397 ? -7.892 13.575 19.859 1.00 54.19 397 GLY A CA 1
ATOM 3113 C C . GLY A 1 397 ? -9.223 12.856 19.739 1.00 54.19 397 GLY A C 1
ATOM 3114 O O . GLY A 1 397 ? -10.255 13.511 19.688 1.00 54.19 397 GLY A O 1
ATOM 3115 N N . VAL A 1 398 ? -9.233 11.528 19.915 1.00 52.62 398 VAL A N 1
ATOM 3116 C CA . VAL A 1 398 ? -10.473 10.739 20.007 1.00 52.62 398 VAL A CA 1
ATOM 3117 C C . VAL A 1 398 ? -11.381 11.274 21.113 1.00 52.62 398 VAL A C 1
ATOM 3119 O O . VAL A 1 398 ? -12.581 11.421 20.903 1.00 52.62 398 VAL A O 1
ATOM 3122 N N . LEU A 1 399 ? -10.847 11.583 22.300 1.00 52.72 399 LEU A N 1
ATOM 3123 C CA . LEU A 1 399 ? -11.651 12.124 23.400 1.00 52.72 399 LEU A CA 1
ATOM 3124 C C . LEU A 1 399 ? -12.191 13.533 23.116 1.00 52.72 399 LEU A C 1
ATOM 3126 O O . LEU A 1 399 ? -13.272 13.869 23.601 1.00 52.72 399 LEU A O 1
ATOM 3130 N N . THR A 1 400 ? -11.457 14.347 22.358 1.00 53.81 400 THR A N 1
ATOM 3131 C CA . THR A 1 400 ? -11.843 15.713 21.981 1.00 53.81 400 THR A CA 1
ATOM 3132 C C . THR A 1 400 ? -12.915 15.673 20.889 1.00 53.81 400 THR A C 1
ATOM 3134 O O . THR A 1 400 ? -14.004 16.223 21.081 1.00 53.81 400 THR A O 1
ATOM 3137 N N . ASP A 1 401 ? -12.664 14.922 19.817 1.00 50.62 401 ASP A N 1
ATOM 3138 C CA . ASP A 1 401 ? -13.522 14.802 18.632 1.00 50.62 401 ASP A CA 1
ATOM 3139 C C . ASP A 1 401 ? -14.792 13.983 18.909 1.00 50.62 401 ASP A C 1
ATOM 3141 O O . ASP A 1 401 ? -15.845 14.206 18.311 1.00 50.62 401 ASP A O 1
ATOM 3145 N N . HIS A 1 402 ? -14.743 13.079 19.893 1.00 51.25 402 HIS A N 1
ATOM 3146 C CA . HIS A 1 402 ? -15.872 12.242 20.305 1.00 51.25 402 HIS A CA 1
ATOM 3147 C C . HIS A 1 402 ? -16.346 12.534 21.741 1.00 51.25 402 HIS A C 1
ATOM 3149 O O . HIS A 1 402 ? -17.016 11.712 22.376 1.00 51.25 402 HIS A O 1
ATOM 3155 N N . SER A 1 403 ? -16.098 13.755 22.229 1.00 48.34 403 SER A N 1
ATOM 3156 C CA . SER A 1 403 ? -16.600 14.305 23.506 1.00 48.34 403 SER A CA 1
ATOM 3157 C C . SER A 1 403 ? -18.137 14.220 23.675 1.00 48.34 403 SER A C 1
ATOM 3159 O O . SER A 1 403 ? -18.682 14.281 24.786 1.00 48.34 403 SER A O 1
ATOM 3161 N N . LEU A 1 404 ? -18.860 13.984 22.577 1.00 49.19 404 LEU A N 1
ATOM 3162 C CA . LEU A 1 404 ? -20.303 13.744 22.539 1.00 49.19 404 LEU A CA 1
ATOM 3163 C C . LEU A 1 404 ? -20.732 12.394 23.154 1.00 49.19 404 LEU A C 1
ATOM 3165 O O . LEU A 1 404 ? -21.913 12.232 23.477 1.00 49.19 404 LEU A O 1
ATOM 3169 N N . PHE A 1 405 ? -19.810 11.462 23.431 1.00 53.41 405 PHE A N 1
ATOM 3170 C CA . PHE A 1 405 ? -20.127 10.099 23.889 1.00 53.41 405 PHE A CA 1
ATOM 3171 C C . PHE A 1 405 ? -19.681 9.826 25.344 1.00 53.41 405 PHE A C 1
ATOM 3173 O O . PHE A 1 405 ? -18.636 9.229 25.609 1.00 53.41 405 PHE A O 1
ATOM 3180 N N . PRO A 1 406 ? -20.502 10.189 26.347 1.00 54.25 406 PRO A N 1
ATOM 3181 C CA . PRO A 1 406 ? -20.097 10.241 27.759 1.00 54.25 406 PRO A CA 1
ATOM 3182 C C . PRO A 1 406 ? -19.857 8.855 28.373 1.00 54.25 406 PRO A C 1
ATOM 3184 O O . PRO A 1 406 ? -19.130 8.725 29.357 1.00 54.25 406 PRO A O 1
ATOM 3187 N N . LYS A 1 407 ? -20.470 7.812 27.793 1.00 53.97 407 LYS A N 1
ATOM 3188 C CA . LYS A 1 407 ? -20.360 6.418 28.250 1.00 53.97 407 LYS A CA 1
ATOM 3189 C C . LYS A 1 407 ? -18.966 5.830 28.017 1.00 53.97 407 LYS A C 1
ATOM 3191 O O . LYS A 1 407 ? -18.636 4.819 28.620 1.00 53.97 407 LYS A O 1
ATOM 3196 N N . VAL A 1 408 ? -18.182 6.473 27.159 1.00 52.75 408 VAL A N 1
ATOM 3197 C CA . VAL A 1 408 ? -16.853 6.044 26.716 1.00 52.75 408 VAL A CA 1
ATOM 3198 C C . VAL A 1 408 ? -15.785 6.848 27.438 1.00 52.75 408 VAL A C 1
ATOM 3200 O O . VAL A 1 408 ? -14.856 6.302 28.024 1.00 52.75 408 VAL A O 1
ATOM 3203 N N . LEU A 1 409 ? -16.004 8.156 27.518 1.00 55.97 409 LEU A N 1
ATOM 3204 C CA . LEU A 1 409 ? -15.126 9.077 28.221 1.00 55.97 409 LEU A CA 1
ATOM 3205 C C . LEU A 1 409 ? -14.930 8.721 29.699 1.00 55.97 409 LEU A C 1
ATOM 3207 O O . LEU A 1 409 ? -13.805 8.766 30.174 1.00 55.97 409 LEU A O 1
ATOM 3211 N N . ARG A 1 410 ? -15.981 8.341 30.442 1.00 61.38 410 ARG A N 1
ATOM 3212 C CA . ARG A 1 410 ? -15.848 8.078 31.888 1.00 61.38 410 ARG A CA 1
ATOM 3213 C C . ARG A 1 410 ? -14.935 6.872 32.205 1.00 61.38 410 ARG A C 1
ATOM 3215 O O . ARG A 1 410 ? -14.035 7.053 33.023 1.00 61.38 410 ARG A O 1
ATOM 3222 N N . PRO A 1 411 ? -15.099 5.686 31.582 1.00 62.19 411 PRO A N 1
ATOM 3223 C CA . PRO A 1 411 ? -14.151 4.579 31.738 1.00 62.19 411 PRO A CA 1
ATOM 3224 C C . PRO A 1 411 ? -12.719 4.928 31.319 1.00 62.19 411 PRO A C 1
ATOM 3226 O O . PRO A 1 411 ? -11.782 4.578 32.029 1.00 62.19 411 PRO A O 1
ATOM 3229 N N . LEU A 1 412 ? -12.541 5.656 30.208 1.00 59.91 412 LEU A N 1
ATOM 3230 C CA . LEU A 1 412 ? -11.202 6.029 29.745 1.00 59.91 412 LEU A CA 1
ATOM 3231 C C . LEU A 1 412 ? -10.528 7.025 30.686 1.00 59.91 412 LEU A C 1
ATOM 3233 O O . LEU A 1 412 ? -9.358 6.866 31.011 1.00 59.91 412 LEU A O 1
ATOM 3237 N N . CYS A 1 413 ? -11.282 8.014 31.174 1.00 61.59 413 CYS A N 1
ATOM 3238 C CA . CYS A 1 413 ? -10.823 8.937 32.205 1.00 61.59 413 CYS A CA 1
ATOM 3239 C C . CYS A 1 413 ? -10.379 8.183 33.459 1.00 61.59 413 CYS A C 1
ATOM 3241 O O . CYS A 1 413 ? -9.327 8.508 33.993 1.00 61.59 413 CYS A O 1
ATOM 3243 N N . HIS A 1 414 ? -11.131 7.169 33.896 1.00 65.62 414 HIS A N 1
ATOM 3244 C CA . HIS A 1 414 ? -10.766 6.373 35.065 1.00 65.62 414 HIS A CA 1
ATOM 3245 C C . HIS A 1 414 ? -9.443 5.616 34.871 1.00 65.62 414 HIS A C 1
ATOM 3247 O O . HIS A 1 414 ? -8.583 5.673 35.749 1.00 65.62 414 HIS A O 1
ATOM 3253 N N . GLU A 1 415 ? -9.234 4.973 33.716 1.00 61.50 415 GLU A N 1
ATOM 3254 C CA . GLU A 1 415 ? -7.972 4.258 33.466 1.00 61.50 415 GLU A CA 1
ATOM 3255 C C . GLU A 1 415 ? -6.789 5.169 33.203 1.00 61.50 415 GLU A C 1
ATOM 3257 O O . GLU A 1 415 ? -5.683 4.867 33.649 1.00 61.50 415 GLU A O 1
ATOM 3262 N N . MET A 1 416 ? -7.012 6.324 32.582 1.00 62.16 416 MET A N 1
ATOM 3263 C CA . MET A 1 416 ? -5.998 7.367 32.518 1.00 62.16 416 MET A CA 1
ATOM 3264 C C . MET A 1 416 ? -5.628 7.835 33.932 1.00 62.16 416 MET A C 1
ATOM 3266 O O . MET A 1 416 ? -4.455 7.805 34.289 1.00 62.16 416 MET A O 1
ATOM 3270 N N . GLU A 1 417 ? -6.598 8.191 34.779 1.00 64.31 417 GLU A N 1
ATOM 3271 C CA . GLU A 1 417 ? -6.353 8.609 36.169 1.00 64.31 417 GLU A CA 1
ATOM 3272 C C . GLU A 1 417 ? -5.568 7.567 36.962 1.00 64.31 417 GLU A C 1
ATOM 3274 O O . GLU A 1 417 ? -4.584 7.916 37.614 1.00 64.31 417 GLU A O 1
ATOM 3279 N N . ARG A 1 418 ? -5.961 6.293 36.870 1.00 64.56 418 ARG A N 1
ATOM 3280 C CA . ARG A 1 418 ? -5.262 5.179 37.516 1.00 64.56 418 ARG A CA 1
ATOM 3281 C C . ARG A 1 418 ? -3.821 5.060 37.024 1.00 64.56 418 ARG A C 1
ATOM 3283 O O . ARG A 1 418 ? -2.908 4.945 37.840 1.00 64.56 418 ARG A O 1
ATOM 3290 N N . HIS A 1 419 ? -3.608 5.108 35.711 1.00 59.16 419 HIS A N 1
ATOM 3291 C CA . HIS A 1 419 ? -2.277 4.986 35.121 1.00 59.16 419 HIS A CA 1
ATOM 3292 C C . HIS A 1 419 ? -1.371 6.162 35.511 1.00 59.16 419 HIS A C 1
ATOM 3294 O O . HIS A 1 419 ? -0.188 5.991 35.792 1.00 59.16 419 HIS A O 1
ATOM 3300 N N . ILE A 1 420 ? -1.952 7.357 35.599 1.00 57.62 420 ILE A N 1
ATOM 3301 C CA . ILE A 1 420 ? -1.250 8.618 35.845 1.00 57.62 420 ILE A CA 1
ATOM 3302 C C . ILE A 1 420 ? -0.938 8.800 37.327 1.00 57.62 420 ILE A C 1
ATOM 3304 O O . ILE A 1 420 ? 0.147 9.264 37.666 1.00 57.62 420 ILE A O 1
ATOM 3308 N N . ALA A 1 421 ? -1.838 8.370 38.213 1.00 57.97 421 ALA A N 1
ATOM 3309 C CA . ALA A 1 421 ? -1.578 8.283 39.648 1.00 57.97 421 ALA A CA 1
ATOM 3310 C C . ALA A 1 421 ? -0.437 7.301 39.979 1.00 57.97 421 ALA A C 1
ATOM 3312 O O . ALA A 1 421 ? 0.216 7.451 41.008 1.00 57.97 421 ALA A O 1
ATOM 3313 N N . GLY A 1 422 ? -0.188 6.319 39.104 1.00 52.38 422 GLY A N 1
ATOM 3314 C CA . GLY A 1 422 ? 0.933 5.383 39.198 1.00 52.38 422 GLY A CA 1
ATOM 3315 C C . GLY A 1 422 ? 2.260 5.891 38.618 1.00 52.38 422 GLY A C 1
ATOM 3316 O O . GLY A 1 422 ? 3.276 5.210 38.768 1.00 52.38 422 GLY A O 1
ATOM 3317 N N . LEU A 1 423 ? 2.292 7.057 37.959 1.00 53.19 423 LEU A N 1
ATOM 3318 C CA . LEU A 1 423 ? 3.539 7.655 37.476 1.00 53.19 423 LEU A CA 1
ATOM 3319 C C . LEU A 1 423 ? 4.308 8.268 38.665 1.00 53.19 423 LEU A C 1
ATOM 3321 O O . LEU A 1 423 ? 3.705 8.983 39.472 1.00 53.19 423 LEU A O 1
ATOM 3325 N N . PRO A 1 424 ? 5.643 8.087 38.771 1.00 53.28 424 PRO A N 1
ATOM 3326 C CA . PRO A 1 424 ? 6.462 8.976 39.595 1.00 53.28 424 PRO A CA 1
ATOM 3327 C C . PRO A 1 424 ? 6.173 10.419 39.172 1.00 53.28 424 PRO A C 1
ATOM 3329 O O . PRO A 1 424 ? 5.832 10.643 38.007 1.00 53.28 424 PRO A O 1
ATOM 3332 N N . SER A 1 425 ? 6.286 11.397 40.081 1.00 54.69 425 SER A N 1
ATOM 3333 C CA . SER A 1 425 ? 5.922 12.784 39.748 1.00 54.69 425 SER A CA 1
ATOM 3334 C C . SER A 1 425 ? 6.537 13.168 38.395 1.00 54.69 425 SER A C 1
ATOM 3336 O O . SER A 1 425 ? 7.702 12.865 38.151 1.00 54.69 425 SER A O 1
ATOM 3338 N N . LEU A 1 426 ? 5.781 13.801 37.493 1.00 49.06 426 LEU A N 1
ATOM 3339 C CA . LEU A 1 426 ? 6.282 14.158 36.152 1.00 49.06 426 LEU A CA 1
ATOM 3340 C C . LEU A 1 426 ? 7.613 14.935 36.213 1.00 49.06 426 LEU A C 1
ATOM 3342 O O . LEU A 1 426 ? 8.419 14.860 35.296 1.00 49.06 426 LEU A O 1
ATOM 3346 N N . SER A 1 427 ? 7.856 15.637 37.324 1.00 45.38 427 SER A N 1
ATOM 3347 C CA . SER A 1 427 ? 9.108 16.303 37.707 1.00 45.38 427 SER A CA 1
ATOM 3348 C C . SER A 1 427 ? 10.310 15.394 37.997 1.00 45.38 427 SER A C 1
ATOM 3350 O O . SER A 1 427 ? 11.434 15.876 37.937 1.00 45.38 427 SER A O 1
ATOM 3352 N N . GLN A 1 428 ? 10.095 14.132 38.362 1.00 49.00 428 GLN A N 1
ATOM 3353 C CA . GLN A 1 428 ? 11.136 13.139 38.650 1.00 49.00 428 GLN A CA 1
ATOM 3354 C C . GLN A 1 428 ? 11.579 12.364 37.405 1.00 49.00 428 GLN A C 1
ATOM 3356 O O . GLN A 1 428 ? 12.699 11.864 37.392 1.00 49.00 428 GLN A O 1
ATOM 3361 N N . VAL A 1 429 ? 10.725 12.245 36.380 1.00 49.22 429 VAL A N 1
ATOM 3362 C CA . VAL A 1 429 ? 11.035 11.468 35.162 1.00 49.22 429 VAL A CA 1
ATOM 3363 C C . VAL A 1 429 ? 11.385 12.362 33.975 1.00 49.22 429 VAL A C 1
ATOM 3365 O O . VAL A 1 429 ? 12.301 12.047 33.224 1.00 49.22 429 VAL A O 1
ATOM 3368 N N . LEU A 1 430 ? 10.694 13.492 33.825 1.00 51.00 430 LEU A N 1
ATOM 3369 C CA . LEU A 1 430 ? 10.981 14.484 32.796 1.00 51.00 430 LEU A CA 1
ATOM 3370 C C . LEU A 1 430 ? 11.714 15.656 33.447 1.00 51.00 430 LEU A C 1
ATOM 3372 O O . LEU A 1 430 ? 11.300 16.156 34.498 1.00 51.00 430 LEU A O 1
ATOM 3376 N N . GLY A 1 431 ? 12.803 16.107 32.820 1.00 51.53 431 GLY A N 1
ATOM 3377 C CA . GLY A 1 431 ? 13.555 17.267 33.293 1.00 51.53 431 GLY A CA 1
ATOM 3378 C C . GLY A 1 431 ? 12.625 18.463 33.564 1.00 51.53 431 GLY A C 1
ATOM 3379 O O . GLY A 1 431 ? 11.603 18.625 32.888 1.00 51.53 431 GLY A O 1
ATOM 3380 N N . PRO A 1 432 ? 12.939 19.330 34.544 1.00 51.41 432 PRO A N 1
ATOM 3381 C CA . PRO A 1 432 ? 12.008 20.333 35.065 1.00 51.41 432 PRO A CA 1
ATOM 3382 C C . PRO A 1 432 ? 11.400 21.273 34.007 1.00 51.41 432 PRO A C 1
ATOM 3384 O O . PRO A 1 432 ? 10.296 21.771 34.249 1.00 51.41 432 PRO A O 1
ATOM 3387 N N . ASN A 1 433 ? 12.052 21.422 32.844 1.00 56.72 433 ASN A N 1
ATOM 3388 C CA . ASN A 1 433 ? 11.702 22.320 31.740 1.00 56.72 433 ASN A CA 1
ATOM 3389 C C . ASN A 1 433 ? 11.519 21.645 30.361 1.00 56.72 433 ASN A C 1
ATOM 3391 O O . ASN A 1 433 ? 11.573 22.356 29.357 1.00 56.72 433 ASN A O 1
ATOM 3395 N N . SER A 1 434 ? 11.307 20.326 30.260 1.00 59.84 434 SER A N 1
ATOM 3396 C CA . SER A 1 434 ? 11.134 19.714 28.930 1.00 59.84 434 SER A CA 1
ATOM 3397 C C . SER A 1 434 ? 9.868 20.225 28.214 1.00 59.84 434 SER A C 1
ATOM 3399 O O . SER A 1 434 ? 8.819 20.439 28.833 1.00 59.84 434 SER A O 1
ATOM 3401 N N . GLU A 1 435 ? 9.968 20.439 26.896 1.00 57.06 435 GLU A N 1
ATOM 3402 C CA . GLU A 1 435 ? 8.832 20.710 25.992 1.00 57.06 435 GLU A CA 1
ATOM 3403 C C . GLU A 1 435 ? 7.716 19.673 26.197 1.00 57.06 435 GLU A C 1
ATOM 3405 O O . GLU A 1 435 ? 6.537 20.012 26.296 1.00 57.06 435 GLU A O 1
ATOM 3410 N N . GLU A 1 436 ? 8.101 18.413 26.375 1.00 51.78 436 GLU A N 1
ATOM 3411 C CA . GLU A 1 436 ? 7.205 17.283 26.609 1.00 51.78 436 GLU A CA 1
ATOM 3412 C C . GLU A 1 436 ? 6.407 17.443 27.898 1.00 51.78 436 GLU A C 1
ATOM 3414 O O . GLU A 1 436 ? 5.193 17.282 27.884 1.00 51.78 436 GLU A O 1
ATOM 3419 N N . LYS A 1 437 ? 7.031 17.867 29.006 1.00 57.25 437 LYS A N 1
ATOM 3420 C CA . LYS A 1 437 ? 6.320 18.141 30.264 1.00 57.25 437 LYS A CA 1
ATOM 3421 C C . LYS A 1 437 ? 5.268 19.239 30.086 1.00 57.25 437 LYS A C 1
ATOM 3423 O O . LYS A 1 437 ? 4.182 19.155 30.667 1.00 57.25 437 LYS A O 1
ATOM 3428 N N . LYS A 1 438 ? 5.561 20.266 29.278 1.00 58.88 438 LYS A N 1
ATOM 3429 C CA . LYS A 1 438 ? 4.602 21.337 28.962 1.00 58.88 438 LYS A CA 1
ATOM 3430 C C . LYS A 1 438 ? 3.447 20.819 28.101 1.00 58.88 438 LYS A C 1
ATOM 3432 O O . LYS A 1 438 ? 2.300 21.131 28.423 1.00 58.88 438 LYS A O 1
ATOM 3437 N N . ARG A 1 439 ? 3.726 20.013 27.069 1.00 56.34 439 ARG A N 1
ATOM 3438 C CA . ARG A 1 439 ? 2.718 19.410 26.173 1.00 56.34 439 ARG A CA 1
ATOM 3439 C C . ARG A 1 439 ? 1.837 18.390 26.883 1.00 56.34 439 ARG A C 1
ATOM 3441 O O . ARG A 1 439 ? 0.613 18.475 26.786 1.00 56.34 439 ARG A O 1
ATOM 3448 N N . LEU A 1 440 ? 2.433 17.491 27.663 1.00 55.34 440 LEU A N 1
ATOM 3449 C CA . LEU A 1 440 ? 1.715 16.522 28.486 1.00 55.34 440 LEU A CA 1
ATOM 3450 C C . LEU A 1 440 ? 0.830 17.270 29.487 1.00 55.34 440 LEU A C 1
ATOM 3452 O O . LEU A 1 440 ? -0.373 17.047 29.539 1.00 55.34 440 LEU A O 1
ATOM 3456 N N . GLY A 1 441 ? 1.390 18.246 30.212 1.00 59.44 441 GLY A N 1
ATOM 3457 C CA . GLY A 1 441 ? 0.646 19.086 31.152 1.00 59.44 441 GLY A CA 1
ATOM 3458 C C . GLY A 1 441 ? -0.489 19.890 30.505 1.00 59.44 441 GLY A C 1
ATOM 3459 O O . GLY A 1 441 ? -1.544 20.060 31.116 1.00 59.44 441 GLY A O 1
ATOM 3460 N N . ALA A 1 442 ? -0.311 20.373 29.272 1.00 59.94 442 ALA A N 1
ATOM 3461 C CA . ALA A 1 442 ? -1.374 21.013 28.500 1.00 59.94 442 ALA A CA 1
ATOM 3462 C C . ALA A 1 442 ? -2.477 20.012 28.135 1.00 59.94 442 ALA A C 1
ATOM 3464 O O . ALA A 1 442 ? -3.638 20.275 28.435 1.00 59.94 442 ALA A O 1
ATOM 3465 N N . SER A 1 443 ? -2.110 18.841 27.613 1.00 56.06 443 SER A N 1
ATOM 3466 C CA . SER A 1 443 ? -3.038 17.752 27.281 1.00 56.06 443 SER A CA 1
ATOM 3467 C C . SER A 1 443 ? -3.835 17.301 28.507 1.00 56.06 443 SER A C 1
ATOM 3469 O O . SER A 1 443 ? -5.053 17.175 28.441 1.00 56.06 443 SER A O 1
ATOM 3471 N N . PHE A 1 444 ? -3.181 17.188 29.665 1.00 60.88 444 PHE A N 1
ATOM 3472 C CA . PHE A 1 444 ? -3.809 16.913 30.958 1.00 60.88 444 PHE A CA 1
ATOM 3473 C C . PHE A 1 444 ? -4.799 17.979 31.405 1.00 60.88 444 PHE A C 1
ATOM 3475 O O . PHE A 1 444 ? -5.860 17.659 31.939 1.00 60.88 444 PHE A O 1
ATOM 3482 N N . ARG A 1 445 ? -4.459 19.259 31.239 1.00 63.19 445 ARG A N 1
ATOM 3483 C CA . ARG A 1 445 ? -5.370 20.357 31.584 1.00 63.19 445 ARG A CA 1
ATOM 3484 C C . ARG A 1 445 ? -6.581 20.369 30.664 1.00 63.19 445 ARG A C 1
ATOM 3486 O O . ARG A 1 445 ? -7.695 20.493 31.164 1.00 63.19 445 ARG A O 1
ATOM 3493 N N . THR A 1 446 ? -6.365 20.190 29.365 1.00 58.72 446 THR A N 1
ATOM 3494 C CA . THR A 1 446 ? -7.422 20.063 28.359 1.00 58.72 446 THR A CA 1
ATOM 3495 C C . THR A 1 446 ? -8.329 18.877 28.685 1.00 58.72 446 THR A C 1
ATOM 3497 O O . THR A 1 446 ? -9.537 19.040 28.812 1.00 58.72 446 THR A O 1
ATOM 3500 N N . TRP A 1 447 ? -7.752 17.712 28.978 1.00 62.03 447 TRP A N 1
ATOM 3501 C CA . TRP A 1 447 ? -8.461 16.517 29.439 1.00 62.03 447 TRP A CA 1
ATOM 3502 C C . TRP A 1 447 ? -9.288 16.752 30.706 1.00 62.03 447 TRP A C 1
ATOM 3504 O O . TRP A 1 447 ? -10.477 16.449 30.740 1.00 62.03 447 TRP A O 1
ATOM 3514 N N . LYS A 1 448 ? -8.687 17.340 31.745 1.00 61.53 448 LYS A N 1
ATOM 3515 C CA . LYS A 1 448 ? -9.359 17.633 33.019 1.00 61.53 448 LYS A CA 1
ATOM 3516 C C . LYS A 1 448 ? -10.439 18.705 32.871 1.00 61.53 448 LYS A C 1
ATOM 3518 O O . LYS A 1 448 ? -11.370 18.759 33.670 1.00 61.53 448 LYS A O 1
ATOM 3523 N N . ALA A 1 449 ? -10.315 19.581 31.876 1.00 64.00 449 ALA A N 1
ATOM 3524 C CA . ALA A 1 449 ? -11.381 20.490 31.486 1.00 64.00 449 ALA A CA 1
ATOM 3525 C C . ALA A 1 449 ? -12.513 19.724 30.787 1.00 64.00 449 ALA A C 1
ATOM 3527 O O . ALA A 1 449 ? -13.672 19.938 31.133 1.00 64.00 449 ALA A O 1
ATOM 3528 N N . PHE A 1 450 ? -12.190 18.781 29.895 1.00 58.59 450 PHE A N 1
ATOM 3529 C CA . PHE A 1 450 ? -13.179 17.968 29.190 1.00 58.59 450 PHE A CA 1
ATOM 3530 C C . PHE A 1 450 ? -13.943 16.992 30.092 1.00 58.59 450 PHE A C 1
ATOM 3532 O O . PHE A 1 450 ? -15.158 16.853 29.957 1.00 58.59 450 PHE A O 1
ATOM 3539 N N . SER A 1 451 ? -13.277 16.371 31.070 1.00 57.44 451 SER A N 1
ATOM 3540 C CA . SER A 1 451 ? -13.919 15.447 32.012 1.00 57.44 451 SER A CA 1
ATOM 3541 C C . SER A 1 451 ? -15.006 16.119 32.862 1.00 57.44 451 SER A C 1
ATOM 3543 O O . SER A 1 451 ? -15.954 15.462 33.291 1.00 57.44 451 SER A O 1
ATOM 3545 N N . ARG A 1 452 ? -14.955 17.450 33.029 1.00 60.94 452 ARG A N 1
ATOM 3546 C CA . ARG A 1 452 ? -16.015 18.235 33.689 1.00 60.94 452 ARG A CA 1
ATOM 3547 C C . ARG A 1 452 ? -17.330 18.249 32.906 1.00 60.94 452 ARG A C 1
ATOM 3549 O O . ARG A 1 452 ? -18.370 18.473 33.518 1.00 60.94 452 ARG A O 1
ATOM 3556 N N . TYR A 1 453 ? -17.309 17.988 31.597 1.00 54.81 453 TYR A N 1
ATOM 3557 C CA . TYR A 1 453 ? -18.514 17.868 30.763 1.00 54.81 453 TYR A CA 1
ATOM 3558 C C . TYR A 1 453 ? -19.146 16.460 30.805 1.00 54.81 453 TYR A C 1
ATOM 3560 O O . TYR A 1 453 ? -20.169 16.217 30.163 1.00 54.81 453 TYR A O 1
ATOM 3568 N N . LEU A 1 454 ? -18.569 15.525 31.577 1.00 53.62 454 LEU A N 1
ATOM 3569 C CA . LEU A 1 454 ? -19.122 14.183 31.844 1.00 53.62 454 LEU A CA 1
ATOM 3570 C C . LEU A 1 454 ? -20.107 14.149 33.017 1.00 53.62 454 LEU A C 1
ATOM 3572 O O . LEU A 1 454 ? -20.702 13.104 33.306 1.00 53.62 454 LEU A O 1
ATOM 3576 N N . ASP A 1 455 ? -20.252 15.276 33.707 1.00 59.59 455 ASP A N 1
ATOM 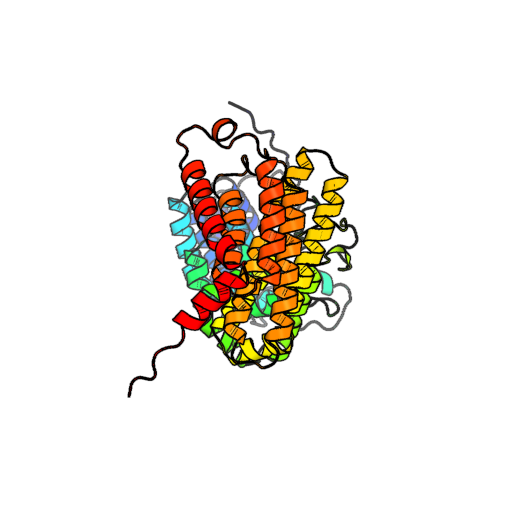3577 C CA . ASP A 1 455 ? -21.270 15.488 34.720 1.00 59.59 455 ASP A CA 1
ATOM 3578 C C . ASP A 1 455 ? -22.612 15.774 34.027 1.00 59.59 455 ASP A C 1
ATOM 3580 O O . ASP A 1 455 ? -22.756 16.774 33.317 1.00 59.59 455 ASP A O 1
ATOM 3584 N N . ASN A 1 456 ? -23.599 14.891 34.227 1.00 54.53 456 ASN A N 1
ATOM 3585 C CA . ASN A 1 456 ? -24.948 15.023 33.660 1.00 54.53 456 ASN A CA 1
ATOM 3586 C C . ASN A 1 456 ? -25.556 16.403 33.954 1.00 54.53 456 ASN A C 1
ATOM 3588 O O . ASN A 1 456 ? -26.228 16.971 33.097 1.00 54.53 456 ASN A O 1
ATOM 3592 N N . THR A 1 457 ? -25.264 16.961 35.129 1.00 56.47 457 THR A N 1
ATOM 3593 C CA . THR A 1 457 ? -25.769 18.257 35.595 1.00 56.47 457 THR A CA 1
ATOM 3594 C C . THR A 1 457 ? -25.215 19.431 34.782 1.00 56.47 457 THR A C 1
ATOM 3596 O O . THR A 1 457 ? -25.913 20.413 34.547 1.00 56.47 457 THR A O 1
ATOM 3599 N N . ARG A 1 458 ? -23.973 19.324 34.294 1.00 52.66 458 ARG A N 1
ATOM 3600 C CA . ARG A 1 458 ? -23.306 20.357 33.476 1.00 52.66 458 ARG A CA 1
ATOM 3601 C C . ARG A 1 458 ? -23.523 20.164 31.976 1.00 52.66 458 ARG A C 1
ATOM 3603 O O . ARG A 1 458 ? -23.355 21.099 31.204 1.00 52.66 458 ARG A O 1
ATOM 3610 N N . ARG A 1 459 ? -23.917 18.961 31.557 1.00 50.62 459 ARG A N 1
ATOM 3611 C CA . ARG A 1 459 ? -24.211 18.622 30.157 1.00 50.62 459 ARG A CA 1
ATOM 3612 C C . ARG A 1 459 ? -25.465 19.323 29.640 1.00 50.62 459 ARG A C 1
ATOM 3614 O O . ARG A 1 459 ? -25.463 19.835 28.524 1.00 50.62 459 ARG A O 1
ATOM 3621 N N . VAL A 1 460 ? -26.496 19.395 30.484 1.00 49.53 460 VAL A N 1
ATOM 3622 C CA . VAL A 1 460 ? -27.749 20.115 30.203 1.00 49.53 460 VAL A CA 1
ATOM 3623 C C . VAL A 1 460 ? -27.468 21.594 29.921 1.00 49.53 460 VAL A C 1
ATOM 3625 O O . VAL A 1 460 ? -27.938 22.111 28.915 1.00 49.53 460 VAL A O 1
ATOM 3628 N N . SER A 1 461 ? -26.586 22.241 30.696 1.00 44.72 461 SER A N 1
ATOM 3629 C CA . SER A 1 461 ? -26.263 23.659 30.482 1.00 44.72 461 SER A CA 1
ATOM 3630 C C . SER A 1 461 ? -25.518 23.934 29.169 1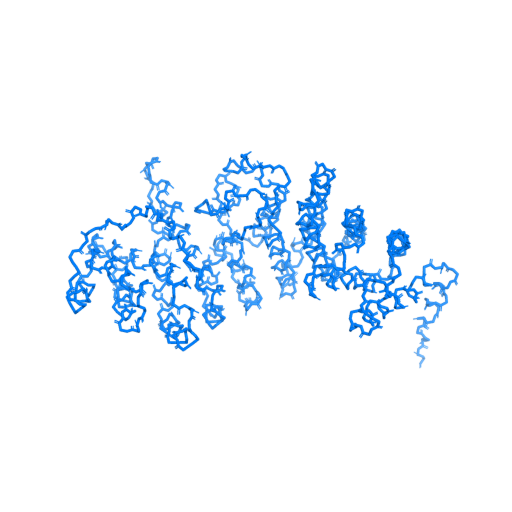.00 44.72 461 SER A C 1
ATOM 3632 O O . SER A 1 461 ? -25.582 25.048 28.670 1.00 44.72 461 SER A O 1
ATOM 3634 N N . VAL A 1 462 ? -24.798 22.968 28.592 1.00 43.12 462 VAL A N 1
ATOM 3635 C CA . VAL A 1 462 ? -24.119 23.152 27.294 1.00 43.12 462 VAL A CA 1
ATOM 3636 C C . VAL A 1 462 ? -25.097 22.951 26.135 1.00 43.12 462 VAL A C 1
ATOM 3638 O O . VAL A 1 462 ? -25.101 23.746 25.201 1.00 43.12 462 VAL A O 1
ATOM 3641 N N . CYS A 1 463 ? -25.971 21.942 26.210 1.00 41.50 463 CYS A N 1
ATOM 3642 C CA . CYS A 1 463 ? -27.013 21.724 25.203 1.00 41.50 463 CYS A CA 1
ATOM 3643 C C . CYS A 1 463 ? -28.077 22.833 25.203 1.00 41.50 463 CYS A C 1
ATOM 3645 O O . CYS A 1 463 ? -28.541 23.223 24.134 1.00 41.50 463 CYS A O 1
ATOM 3647 N N . ASP A 1 464 ? -28.429 23.382 26.369 1.00 40.47 464 ASP A N 1
ATOM 3648 C CA . ASP A 1 464 ? -29.351 24.519 26.462 1.00 40.47 464 ASP A CA 1
ATOM 3649 C C . ASP A 1 464 ? -28.737 25.827 25.941 1.00 40.47 464 ASP A C 1
ATOM 3651 O O . ASP A 1 464 ? -29.465 26.656 25.405 1.00 40.47 464 ASP A O 1
ATOM 3655 N N . ASN A 1 465 ? -27.409 25.976 25.985 1.00 41.72 465 ASN A N 1
ATOM 3656 C CA . ASN A 1 465 ? -26.696 27.108 25.377 1.00 41.72 465 ASN A CA 1
ATOM 3657 C C . ASN A 1 465 ? -26.440 26.944 23.863 1.00 41.72 465 ASN A C 1
ATOM 3659 O O . ASN A 1 465 ? -25.988 27.885 23.217 1.00 41.72 465 ASN A O 1
ATOM 3663 N N . LEU A 1 466 ? -26.729 25.769 23.288 1.00 34.50 466 LEU A N 1
ATOM 3664 C CA . LEU A 1 466 ? -26.697 25.507 21.841 1.00 34.50 466 LEU A CA 1
ATOM 3665 C C . LEU A 1 466 ? -28.081 25.615 21.185 1.00 34.50 466 LEU A C 1
ATOM 3667 O O . LEU A 1 466 ? -28.188 25.475 19.965 1.00 34.50 466 LEU A O 1
ATOM 3671 N N . LYS A 1 467 ? -29.144 25.886 21.958 1.00 34.31 467 LYS A N 1
ATOM 3672 C CA . LYS A 1 467 ? -30.416 26.347 21.395 1.00 34.31 467 LYS A CA 1
ATOM 3673 C C . LYS A 1 467 ? -30.186 27.738 20.815 1.00 34.31 467 LYS A C 1
ATOM 3675 O O . LYS A 1 467 ? -30.311 28.746 21.502 1.00 34.31 467 LYS A O 1
ATOM 3680 N N . VAL A 1 468 ? -29.820 27.759 19.539 1.00 38.59 468 VAL A N 1
ATOM 3681 C CA . VAL A 1 468 ? -29.904 28.932 18.677 1.00 38.59 468 VAL A CA 1
ATOM 3682 C C . VAL A 1 468 ? -31.299 29.518 18.876 1.00 38.59 468 VAL A C 1
ATOM 3684 O O . VAL A 1 468 ? -32.298 28.847 18.607 1.00 38.59 468 VAL A O 1
ATOM 3687 N N . SER A 1 469 ? -31.365 30.739 19.410 1.00 32.03 469 SER A N 1
ATOM 3688 C CA . SER A 1 469 ? -32.590 31.532 19.399 1.00 32.03 469 SER A CA 1
ATOM 3689 C C . SER A 1 469 ? -33.147 31.498 17.977 1.00 32.03 469 SER A C 1
ATOM 3691 O O . SER A 1 469 ? -32.382 31.780 17.052 1.00 32.03 469 SER A O 1
ATOM 3693 N N . PRO A 1 470 ? -34.427 31.156 17.758 1.00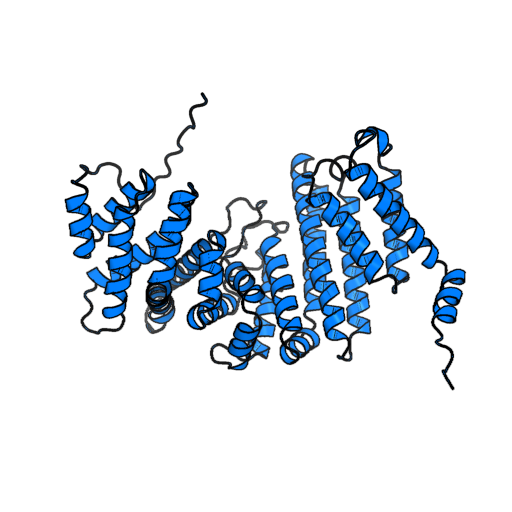 37.12 470 PRO A N 1
ATOM 3694 C CA . PRO A 1 470 ? -35.004 31.298 16.436 1.00 37.12 470 PRO A CA 1
ATOM 3695 C C . PRO A 1 470 ? -34.929 32.786 16.091 1.00 37.12 470 PRO A C 1
ATOM 3697 O O . PRO A 1 470 ? -35.575 33.614 16.732 1.00 37.12 470 PRO A O 1
ATOM 3700 N N . THR A 1 471 ? -34.065 33.134 15.143 1.00 37.41 471 THR A N 1
ATOM 3701 C CA . THR A 1 471 ? -34.084 34.446 14.507 1.00 37.41 471 THR A CA 1
ATOM 3702 C C . THR A 1 471 ? -35.445 34.592 13.839 1.00 37.41 471 THR A C 1
ATOM 3704 O O . THR A 1 471 ? -35.742 33.855 12.896 1.00 37.41 471 THR A O 1
ATOM 3707 N N . VAL A 1 472 ? -36.270 35.473 14.409 1.00 36.06 472 VAL A N 1
ATOM 3708 C CA . VAL A 1 472 ? -37.471 36.046 13.785 1.00 36.06 472 VAL A CA 1
ATOM 3709 C C . VAL A 1 472 ? -37.046 36.984 12.668 1.00 36.06 472 VAL A C 1
ATOM 3711 O O . VAL A 1 472 ? -36.060 37.725 12.893 1.00 36.06 472 VAL A O 1
#

Secondary structure (DSSP, 8-state):
-----------TT--S---PPPHHHHHHHHTTT-HHHHHHHHHHHHHS--HHHHHHHHHHHHHHHTTTT-TT--HHHHHHHHHHHHHHHHHHHHHTTSHHHHHHHHHHHHHTHHHHHHHHHHHHHTTSS--S-TTHHHHHHHHHHHHHHHHHHHHHH-HHHHHHHHH-HHHHHHHHHHHH-EETTEE---TT--S-S-TTS----HHHHHHHHHHHHSHHHHHHHHHT-SSS-HHHHHHHHHHHHHHHTTGGGSGGGTTS-TT---HHHHHHHHHHHHHHHHH-HHHHHHHHHTTHHHHHHHHHHHHHHHHHHHHHTS-HHHHHHHHHHHHHHHHHHHHHHHHHHHSTTSTTHHHHHHHHHHHHHHHHHHHHHH--TTTTTTS-TTHHHHHHHHHHHHHHHTTT-HHHHHHHHHHHHHHHHTSPPHHHHS-TT-HHHHHHHHHHHHHHHHGGGGSHHHHHHHHHTT------

Organism: NCBI:txid980116

pLDDT: mean 75.12, std 18.71, range [24.61, 97.81]

Radius of gyration: 26.37 Å; chains: 1; bounding box: 76×64×73 Å